Protein AF-A0A5Q0NN22-F1 (afdb_monomer_lite)

Secondary structure (DSSP, 8-state):
-----GGGSHHHHHHHHHHHHHHHHHHHHHHHHHHHHHHHHHHHH--GGGSPPEEHHHH--TTSPP-GGGTT-EEEEEEEE-GGG-EEEEEEEETTEEEEEEEEEEEESSSTTS-EEEEEEEEES-GGGPPPPP-SEEEEEEEEEEPP--S---S-TTSSEESS--HHHHTTS-SSPBPSEEEEEPPGGGSPTT-S--SGGGG--S-TTSBPPPGGGS----HHHHHHHHHHHHHHHHHHHHHHHHHHHHHHHHHHHHHHHHHHHHTTS--------------------PPP------------HHHHHHHHHHHHHHHHHHHHHHIIIIIHHHHH-BSS-BTTTBS---B-S-TT-HHHHHHHHIIIIIHHHHHHHHHHHHHHHHHHHHHTT--HHHHHHHHHGGGSTTHHHHHHHHHHHHHHHHHHHHHHHHHHHHHHHHHHTTS--

Radius of gyration: 36.78 Å; chains: 1; bounding box: 74×49×117 Å

Foldseek 3Di:
DPPDAPCRPPVNVVVVVVLVVLLVVLLVLLVVLVVVLVLVVVLVVPQLLQDFAAAPVVLDDQPDADDPSQQQHKYKFKFWWDQQLWAWAFPADDPRAGWTFIWTWGAGDDYDQHATAIERLATDNDPVQDDRRFGTIAIAIWGKHAFDDDPDDDPDLPHRYHNGRHVVSSVVRGPHRYGRTHTFGDDPVSHPPPRTDDDPRSVRSVNPPHHGGDPVRPPPPPPVSSVLSNLSSVLSVLSSVVSVVLVVVVVVVSVVVVVVVVVVVVVPPPDDDPDDDDDDDDDDDDDDDDDDDDDDDPPPPDPPPLNVLLVQLLVLLVVLQVLLCCLPVQLCCQQFLCQPADPVPRRGHHNPYHPPDPSNVVSPCSNVVSVSVSSVSLSSNLVSLVVLCVVLVPDSVLSVQCSCLSVDHPSSVVNSVVSVVSVVVVVVVVVVVVVVVVVVVVVVVVVVD

pLDDT: mean 81.06, std 16.87, range [28.31, 98.0]

Structure (mmCIF, N/CA/C/O backbone):
data_AF-A0A5Q0NN22-F1
#
_entry.id   AF-A0A5Q0NN22-F1
#
loop_
_atom_site.group_PDB
_atom_site.id
_atom_site.type_symbol
_atom_site.label_atom_id
_atom_site.label_alt_id
_atom_site.label_comp_id
_atom_site.label_asym_id
_atom_site.label_entity_id
_atom_site.label_seq_id
_atom_site.pdbx_PDB_ins_code
_atom_site.Cartn_x
_atom_site.Cartn_y
_atom_site.Cartn_z
_atom_site.occupancy
_atom_site.B_iso_or_equiv
_atom_site.auth_seq_id
_atom_site.auth_comp_id
_atom_site.auth_asym_id
_atom_site.auth_atom_id
_atom_site.pdbx_PDB_model_num
ATOM 1 N N . MET A 1 1 ? -39.619 -26.704 35.283 1.00 41.06 1 MET A N 1
ATOM 2 C CA . MET A 1 1 ? -39.114 -26.267 33.960 1.00 41.06 1 MET A CA 1
ATOM 3 C C . MET A 1 1 ? -37.614 -26.057 34.073 1.00 41.06 1 MET A C 1
ATOM 5 O O . MET A 1 1 ? -37.200 -25.421 35.031 1.00 41.06 1 MET A O 1
ATOM 9 N N . LYS A 1 2 ? -36.796 -26.619 33.170 1.00 47.81 2 LYS A N 1
ATOM 10 C CA . LYS A 1 2 ? -35.360 -26.295 33.126 1.00 47.81 2 LYS A CA 1
ATOM 11 C C . LYS A 1 2 ? -35.249 -24.829 32.716 1.00 47.81 2 LYS A C 1
ATOM 13 O O . LYS A 1 2 ? -35.645 -24.492 31.604 1.00 47.81 2 LYS A O 1
ATOM 18 N N . VAL A 1 3 ? -34.798 -23.971 33.626 1.00 58.75 3 VAL A N 1
ATOM 19 C CA . VAL A 1 3 ? -34.492 -22.575 33.305 1.00 58.75 3 VAL A CA 1
ATOM 20 C C . VAL A 1 3 ? -33.368 -22.618 32.275 1.00 58.75 3 VAL A C 1
ATOM 22 O O . VAL A 1 3 ? -32.277 -23.111 32.554 1.00 58.75 3 VAL A O 1
ATOM 25 N N . VAL A 1 4 ? -33.677 -22.225 31.042 1.00 64.00 4 VAL A N 1
ATOM 26 C CA . VAL A 1 4 ? -32.660 -22.039 30.008 1.00 64.00 4 VAL A CA 1
ATOM 27 C C . VAL A 1 4 ? -31.838 -20.835 30.451 1.00 64.00 4 VAL A C 1
ATOM 29 O O . VAL A 1 4 ? -32.415 -19.770 30.669 1.00 64.00 4 VAL A O 1
ATOM 32 N N . SER A 1 5 ? -30.524 -21.015 30.623 1.00 77.25 5 SER A N 1
ATOM 33 C CA . SER A 1 5 ? -29.624 -19.927 31.029 1.00 77.25 5 SER A CA 1
ATOM 34 C C . SER A 1 5 ? -29.825 -18.703 30.138 1.00 77.25 5 SER A C 1
ATOM 36 O O . SER A 1 5 ? -30.050 -18.847 28.930 1.00 77.25 5 SER A O 1
ATOM 38 N N . ARG A 1 6 ? -29.693 -17.497 30.708 1.00 79.94 6 ARG A N 1
ATOM 39 C CA . ARG A 1 6 ? -29.810 -16.227 29.968 1.00 79.94 6 ARG A CA 1
ATOM 40 C C . ARG A 1 6 ? -28.937 -16.185 28.711 1.00 79.94 6 ARG A C 1
ATOM 42 O O . ARG A 1 6 ? -29.345 -15.590 27.717 1.00 79.94 6 ARG A O 1
ATOM 49 N N . LEU A 1 7 ? -27.794 -16.873 28.738 1.00 82.56 7 LEU A N 1
ATOM 50 C CA . LEU A 1 7 ? -26.854 -16.984 27.619 1.00 82.56 7 LEU A CA 1
ATOM 51 C C . LEU A 1 7 ? -27.383 -17.811 26.437 1.00 82.56 7 LEU A C 1
ATOM 53 O O . LEU A 1 7 ? -26.983 -17.596 25.301 1.00 82.56 7 LEU A O 1
ATOM 57 N N . LEU A 1 8 ? -28.282 -18.764 26.682 1.00 83.31 8 LEU A N 1
ATOM 58 C CA . LEU A 1 8 ? -28.845 -19.634 25.643 1.00 83.31 8 LEU A CA 1
ATOM 59 C C . LEU A 1 8 ? -30.186 -19.119 25.106 1.00 83.31 8 LEU A C 1
ATOM 61 O O . LEU A 1 8 ? -30.716 -19.670 24.139 1.00 83.31 8 LEU A O 1
ATOM 65 N N . ALA A 1 9 ? -30.738 -18.066 25.715 1.00 83.94 9 ALA A N 1
ATOM 66 C CA . ALA A 1 9 ? -31.968 -17.443 25.256 1.00 83.94 9 ALA A CA 1
ATOM 67 C C . ALA A 1 9 ? -31.789 -16.860 23.836 1.00 83.94 9 ALA A C 1
ATOM 69 O O . ALA A 1 9 ? -30.731 -16.303 23.545 1.00 83.94 9 ALA A O 1
ATOM 70 N N . PRO A 1 10 ? -32.819 -16.886 22.965 1.00 84.62 10 PRO A N 1
ATOM 71 C CA . PRO A 1 10 ? -32.717 -16.373 21.591 1.00 84.62 10 PRO A CA 1
ATOM 72 C C . PRO A 1 10 ? -32.196 -14.930 21.488 1.00 84.62 10 PRO A C 1
ATOM 74 O O . PRO A 1 10 ? -31.490 -14.584 20.546 1.00 84.62 10 PRO A O 1
ATOM 77 N N . ARG A 1 11 ? -32.469 -14.095 22.501 1.00 81.56 11 ARG A N 1
ATOM 78 C CA . ARG A 1 11 ? -31.943 -12.721 22.610 1.00 81.56 11 ARG A CA 1
ATOM 79 C C . ARG A 1 11 ? -30.411 -12.635 22.663 1.00 81.56 11 ARG A C 1
ATOM 81 O O . ARG A 1 11 ? -29.851 -11.635 22.233 1.00 81.56 11 ARG A O 1
ATOM 88 N N . ALA A 1 12 ? -29.738 -13.660 23.182 1.00 86.94 12 ALA A N 1
ATOM 89 C CA . ALA A 1 12 ? -28.284 -13.716 23.307 1.00 86.94 12 ALA A CA 1
ATOM 90 C C . ALA A 1 12 ? -27.603 -14.213 22.020 1.00 86.94 12 ALA A C 1
ATOM 92 O O . ALA A 1 12 ? -26.412 -13.973 21.823 1.00 86.94 12 ALA A O 1
ATOM 93 N N . TRP A 1 13 ? -28.344 -14.857 21.109 1.00 89.25 13 TRP A N 1
ATOM 94 C CA . TRP A 1 13 ? -27.780 -15.431 19.882 1.00 89.25 13 TRP A CA 1
ATOM 95 C C . TRP A 1 13 ? -27.159 -14.370 18.978 1.00 89.25 13 TRP A C 1
ATOM 97 O O . TRP A 1 13 ? -26.094 -14.608 18.418 1.00 89.25 13 TRP A O 1
ATOM 107 N N . GLY A 1 14 ? -27.767 -13.182 18.894 1.00 88.25 14 GLY A N 1
ATOM 108 C CA . GLY A 1 14 ? -27.201 -12.062 18.141 1.00 88.25 14 GLY A CA 1
ATOM 109 C C . GLY A 1 14 ? -25.828 -11.636 18.669 1.00 88.25 14 GLY A C 1
ATOM 110 O O . GLY A 1 14 ? -24.902 -11.450 17.887 1.00 88.25 14 GLY A O 1
ATOM 111 N N . ALA A 1 15 ? -25.661 -11.561 19.993 1.00 86.81 15 ALA A N 1
ATOM 112 C CA . ALA A 1 15 ? -24.386 -11.205 20.616 1.00 86.81 15 ALA A CA 1
ATOM 113 C C . ALA A 1 15 ? -23.319 -12.299 20.432 1.00 86.81 15 ALA A C 1
ATOM 115 O O . ALA A 1 15 ? -22.161 -11.984 20.157 1.00 86.81 15 ALA A O 1
ATOM 116 N N . HIS A 1 16 ? -23.700 -13.579 20.526 1.00 92.62 16 HIS A N 1
ATOM 117 C CA . HIS A 1 16 ? -22.800 -14.699 20.228 1.00 92.62 16 HIS A CA 1
ATOM 118 C C . HIS A 1 16 ? -22.364 -14.715 18.764 1.00 92.62 16 HIS A C 1
ATOM 120 O O . HIS A 1 16 ? -21.173 -14.837 18.489 1.00 92.62 16 HIS A O 1
ATOM 126 N N . LEU A 1 17 ? -23.312 -14.566 17.835 1.00 93.50 17 LEU A N 1
ATOM 127 C CA . LEU A 1 17 ? -23.033 -14.537 16.403 1.00 93.50 17 LEU A CA 1
ATOM 128 C C . LEU A 1 17 ? -22.138 -13.353 16.043 1.00 93.50 17 LEU A C 1
ATOM 130 O O . LEU A 1 17 ? -21.171 -13.529 15.312 1.00 93.50 17 LEU A O 1
ATOM 134 N N . PHE A 1 18 ? -22.417 -12.172 16.596 1.00 90.81 18 PHE A N 1
ATOM 135 C CA . PHE A 1 18 ? -21.581 -10.994 16.398 1.00 90.81 18 PHE A CA 1
ATOM 136 C C . PHE A 1 18 ? -20.154 -11.218 16.911 1.00 90.81 18 PHE A C 1
ATOM 138 O O . PHE A 1 18 ? -19.201 -10.968 16.179 1.00 90.81 18 PHE A O 1
ATOM 145 N N . ALA A 1 19 ? -19.992 -11.731 18.136 1.00 91.56 19 ALA A N 1
ATOM 146 C CA . ALA A 1 19 ? -18.672 -12.009 18.697 1.00 91.56 19 ALA A CA 1
ATOM 147 C C . ALA A 1 19 ? -17.908 -13.063 17.880 1.00 91.56 19 ALA A C 1
ATOM 149 O O . ALA A 1 19 ? -16.715 -12.901 17.638 1.00 91.56 19 ALA A O 1
ATOM 150 N N . LEU A 1 20 ? -18.594 -14.115 17.421 1.00 96.25 20 LEU A N 1
ATOM 151 C CA . LEU A 1 20 ? -18.006 -15.147 16.571 1.00 96.25 20 LEU A CA 1
ATOM 152 C C . LEU A 1 20 ? -17.570 -14.576 15.219 1.00 96.25 20 LEU A C 1
ATOM 154 O O . LEU A 1 20 ? -16.440 -14.807 14.802 1.00 96.25 20 LEU A O 1
ATOM 158 N N . LEU A 1 21 ? -18.439 -13.812 14.553 1.00 95.00 21 LEU A N 1
ATOM 159 C CA . LEU A 1 21 ? -18.137 -13.197 13.265 1.00 95.00 21 LEU A CA 1
ATOM 160 C C . LEU A 1 21 ? -16.966 -12.218 13.387 1.00 95.00 21 LEU A C 1
ATOM 162 O O . LEU A 1 21 ? -16.019 -12.305 12.613 1.00 95.00 21 LEU A O 1
ATOM 166 N N . ALA A 1 22 ? -16.995 -11.336 14.387 1.00 91.31 22 ALA A N 1
ATOM 167 C CA . ALA A 1 22 ? -15.909 -10.399 14.645 1.00 91.31 22 ALA A CA 1
ATOM 168 C C . ALA A 1 22 ? -14.584 -11.129 14.922 1.00 91.31 22 ALA A C 1
ATOM 170 O O . ALA A 1 22 ? -13.545 -10.724 14.405 1.00 91.31 22 ALA A O 1
ATOM 171 N N . LEU A 1 23 ? -14.607 -12.231 15.680 1.00 97.00 23 LEU A N 1
ATOM 172 C CA . LEU A 1 23 ? -13.422 -13.052 15.930 1.00 97.00 23 LEU A CA 1
ATOM 173 C C . LEU A 1 23 ? -12.884 -13.691 14.642 1.00 97.00 23 LEU A C 1
ATOM 175 O O . LEU A 1 23 ? -11.690 -13.607 14.378 1.00 97.00 23 LEU A O 1
ATOM 179 N N . VAL A 1 24 ? -13.752 -14.297 13.828 1.00 96.69 24 VAL A N 1
ATOM 180 C CA . VAL A 1 24 ? -13.353 -14.914 12.553 1.00 96.69 24 VAL A CA 1
ATOM 181 C C . VAL A 1 24 ? -12.745 -13.874 11.616 1.00 96.69 24 VAL A C 1
ATOM 183 O O . VAL A 1 24 ? -11.666 -14.107 11.081 1.00 96.69 24 VAL A O 1
ATOM 186 N N . VAL A 1 25 ? -13.393 -12.717 11.459 1.00 94.44 25 VAL A N 1
ATOM 187 C CA . VAL A 1 25 ? -12.922 -11.636 10.580 1.00 94.44 25 VAL A CA 1
ATOM 188 C C . VAL A 1 25 ? -11.580 -11.083 11.053 1.00 94.44 25 VAL A C 1
ATOM 190 O O . VAL A 1 25 ? -10.660 -10.967 10.252 1.00 94.44 25 VAL A O 1
ATOM 193 N N . THR A 1 26 ? -11.436 -10.775 12.344 1.00 93.88 26 THR A N 1
ATOM 194 C CA . THR A 1 26 ? -10.181 -10.221 12.887 1.00 93.88 26 THR A CA 1
ATOM 195 C C . THR A 1 26 ? -9.025 -11.217 12.796 1.00 93.88 26 THR A C 1
ATOM 197 O O . THR A 1 26 ? -7.927 -10.839 12.403 1.00 93.88 26 THR A O 1
ATOM 200 N N . VAL A 1 27 ? -9.254 -12.506 13.073 1.00 95.50 27 VAL A N 1
ATOM 201 C CA . VAL A 1 27 ? -8.225 -13.544 12.886 1.00 95.50 27 VAL A CA 1
ATOM 202 C C . VAL A 1 27 ? -7.860 -13.694 11.412 1.00 95.50 27 VAL A C 1
ATOM 204 O O . VAL A 1 27 ? -6.675 -13.745 11.091 1.00 95.50 27 VAL A O 1
ATOM 207 N N . TRP A 1 28 ? -8.856 -13.735 10.523 1.00 95.69 28 TRP A N 1
ATOM 208 C CA . TRP A 1 28 ? -8.638 -13.858 9.083 1.00 95.69 28 TRP A CA 1
ATOM 209 C C . TRP A 1 28 ? -7.834 -12.681 8.522 1.00 95.69 28 TRP A C 1
ATOM 211 O O . TRP A 1 28 ? -6.833 -12.909 7.850 1.00 95.69 28 TRP A O 1
ATOM 221 N N . LEU A 1 29 ? -8.197 -11.441 8.867 1.00 91.81 29 LEU A N 1
ATOM 222 C CA . LEU A 1 29 ? -7.452 -10.245 8.461 1.00 91.81 29 LEU A CA 1
ATOM 223 C C . LEU A 1 29 ? -6.019 -10.250 9.003 1.00 91.81 29 LEU A C 1
ATOM 225 O O . LEU A 1 29 ? -5.095 -9.890 8.278 1.00 91.81 29 LEU A O 1
ATOM 229 N N . GLY A 1 30 ? -5.813 -10.708 10.242 1.00 92.88 30 GLY A N 1
ATOM 230 C CA . GLY A 1 30 ? -4.472 -10.846 10.810 1.00 92.88 30 GLY A CA 1
ATOM 231 C C . GLY A 1 30 ? -3.618 -11.884 10.077 1.00 92.88 30 GLY A C 1
ATOM 232 O O . GLY A 1 30 ? -2.459 -11.619 9.775 1.00 92.88 30 GLY A O 1
ATOM 233 N N . VAL A 1 31 ? -4.193 -13.040 9.727 1.00 93.06 31 VAL A N 1
ATOM 234 C CA . VAL A 1 31 ? -3.506 -14.060 8.913 1.00 93.06 31 VAL A CA 1
ATOM 235 C C . VAL A 1 31 ? -3.187 -13.527 7.520 1.00 93.06 31 VAL A C 1
ATOM 237 O O . VAL A 1 31 ? -2.063 -13.693 7.060 1.00 93.06 31 VAL A O 1
ATOM 240 N N . TRP A 1 32 ? -4.138 -12.858 6.871 1.00 90.56 32 TRP A N 1
ATOM 241 C CA . TRP A 1 32 ? -3.939 -12.285 5.542 1.00 90.56 32 TRP A CA 1
ATOM 242 C C . TRP A 1 32 ? -2.814 -11.239 5.529 1.00 90.56 32 TRP A C 1
ATOM 244 O O . TRP A 1 32 ? -1.928 -11.294 4.680 1.00 90.56 32 TRP A O 1
ATOM 254 N N . GLN A 1 33 ? -2.782 -10.337 6.514 1.00 88.50 33 GLN A N 1
ATOM 255 C CA . GLN A 1 33 ? -1.702 -9.355 6.660 1.00 88.50 33 GLN A CA 1
ATOM 256 C C . GLN A 1 33 ? -0.343 -10.014 6.931 1.00 88.50 33 GLN A C 1
ATOM 258 O O . GLN A 1 33 ? 0.674 -9.598 6.376 1.00 88.50 33 GLN A O 1
ATOM 263 N N . PHE A 1 34 ? -0.315 -11.071 7.748 1.00 87.88 34 PHE A N 1
ATOM 264 C CA . PHE A 1 34 ? 0.911 -11.821 8.016 1.00 87.88 34 PHE A CA 1
ATOM 265 C C . PHE A 1 34 ? 1.431 -12.525 6.759 1.00 87.88 34 PHE A C 1
ATOM 267 O O . PHE A 1 34 ? 2.621 -12.452 6.473 1.00 87.88 34 PHE A O 1
ATOM 274 N N . GLN A 1 35 ? 0.544 -13.147 5.980 1.00 86.25 35 GLN A N 1
ATOM 275 C CA . GLN A 1 35 ? 0.886 -13.761 4.695 1.00 86.25 35 GLN A CA 1
ATOM 276 C C . GLN A 1 35 ? 1.389 -12.725 3.688 1.00 86.25 35 GLN A C 1
ATOM 278 O O . GLN A 1 35 ? 2.369 -12.978 3.002 1.00 86.25 35 GLN A O 1
ATOM 283 N N . SER A 1 36 ? 0.768 -11.545 3.641 1.00 76.38 36 SER A N 1
ATOM 284 C CA . SER A 1 36 ? 1.231 -10.426 2.814 1.00 76.38 36 SER A CA 1
ATOM 285 C C . SER A 1 36 ? 2.650 -9.994 3.195 1.00 76.38 36 SER A C 1
ATOM 287 O O . SER A 1 36 ? 3.514 -9.861 2.334 1.00 76.38 36 SER A O 1
ATOM 289 N N . TRP A 1 37 ? 2.936 -9.868 4.496 1.00 81.81 37 TRP A N 1
ATOM 290 C CA . TRP A 1 37 ? 4.295 -9.610 4.978 1.00 81.81 37 TRP A CA 1
ATOM 291 C C . TRP A 1 37 ? 5.285 -10.719 4.599 1.00 81.81 37 TRP A C 1
ATOM 293 O O . TRP A 1 37 ? 6.397 -10.413 4.172 1.00 81.81 37 TRP A O 1
ATOM 303 N N . GLN A 1 38 ? 4.896 -11.990 4.750 1.00 78.81 38 GLN A N 1
ATOM 304 C CA . GLN A 1 38 ? 5.735 -13.126 4.363 1.00 78.81 38 GLN A CA 1
ATOM 305 C C . GLN A 1 38 ? 6.034 -13.111 2.866 1.00 78.81 38 GLN A C 1
ATOM 307 O O . GLN A 1 38 ? 7.192 -13.247 2.506 1.00 78.81 38 GLN A O 1
ATOM 312 N N . ALA A 1 39 ? 5.038 -12.859 2.015 1.00 71.00 39 ALA A N 1
ATOM 313 C CA . ALA A 1 39 ? 5.225 -12.757 0.572 1.00 71.00 39 ALA A CA 1
ATOM 314 C C . ALA A 1 39 ? 6.195 -11.623 0.199 1.00 71.00 39 ALA A C 1
ATOM 316 O O . ALA A 1 39 ? 7.098 -11.834 -0.603 1.00 71.00 39 ALA A O 1
ATOM 317 N N . THR A 1 40 ? 6.078 -10.447 0.832 1.00 66.56 40 THR A N 1
ATOM 318 C CA . THR A 1 40 ? 7.048 -9.353 0.643 1.00 66.56 40 THR A CA 1
ATOM 319 C C . THR A 1 40 ? 8.451 -9.761 1.096 1.00 66.56 40 THR A C 1
ATOM 321 O O . THR A 1 40 ? 9.418 -9.502 0.394 1.00 66.56 40 THR A O 1
ATOM 324 N N . ARG A 1 41 ? 8.584 -10.431 2.247 1.00 67.50 41 ARG A N 1
ATOM 325 C CA . ARG A 1 41 ? 9.873 -10.918 2.767 1.00 67.50 41 ARG A CA 1
ATOM 326 C C . ARG A 1 41 ? 10.493 -12.011 1.906 1.00 67.50 41 ARG A C 1
ATOM 328 O O . ARG A 1 41 ? 11.705 -12.030 1.765 1.00 67.50 41 ARG A O 1
ATOM 335 N N . GLU A 1 42 ? 9.690 -12.931 1.392 1.00 58.22 42 GLU A N 1
ATOM 336 C CA . GLU A 1 42 ? 10.132 -14.005 0.504 1.00 58.22 42 GLU A CA 1
ATOM 337 C C . GLU A 1 42 ? 10.582 -13.434 -0.842 1.00 58.22 42 GLU A C 1
ATOM 339 O O . GLU A 1 42 ? 11.630 -13.842 -1.328 1.00 58.22 42 GLU A O 1
ATOM 344 N N . ALA A 1 43 ? 9.881 -12.428 -1.376 1.00 55.59 43 ALA A N 1
ATOM 345 C CA . ALA A 1 43 ? 10.317 -11.674 -2.551 1.00 55.59 43 ALA A CA 1
ATOM 346 C C . ALA A 1 43 ? 11.594 -10.845 -2.290 1.00 55.59 43 ALA A C 1
ATOM 348 O O . ALA A 1 43 ? 12.478 -10.822 -3.132 1.00 55.59 43 ALA A O 1
ATOM 349 N N . GLU A 1 44 ? 11.735 -10.215 -1.114 1.00 56.00 44 GLU A N 1
ATOM 350 C CA . GLU A 1 44 ? 12.965 -9.506 -0.706 1.00 56.00 44 GLU A CA 1
ATOM 351 C C . GLU A 1 44 ? 14.149 -10.465 -0.452 1.00 56.00 44 GLU A C 1
ATOM 353 O O . GLU A 1 44 ? 15.306 -10.074 -0.592 1.00 56.00 44 GLU A O 1
ATOM 358 N N . ALA A 1 45 ? 13.884 -11.704 -0.016 1.00 46.88 45 ALA A N 1
ATOM 359 C CA . ALA A 1 45 ? 14.907 -12.695 0.333 1.00 46.88 45 ALA A CA 1
ATOM 360 C C . ALA A 1 45 ? 15.323 -13.583 -0.849 1.00 46.88 45 ALA A C 1
ATOM 362 O O . ALA A 1 45 ? 16.443 -14.103 -0.854 1.00 46.88 45 ALA A O 1
ATOM 363 N N . ALA A 1 46 ? 14.440 -13.782 -1.827 1.00 53.25 46 ALA A N 1
ATOM 364 C CA . ALA A 1 46 ? 14.771 -14.427 -3.083 1.00 53.25 46 ALA A CA 1
ATOM 365 C C . ALA A 1 46 ? 15.482 -13.406 -3.971 1.00 53.25 46 ALA A C 1
ATOM 367 O O . ALA A 1 46 ? 14.852 -12.638 -4.688 1.00 53.25 46 ALA A O 1
ATOM 368 N N . ASP A 1 47 ? 16.812 -13.410 -3.925 1.00 66.69 47 ASP A N 1
ATOM 369 C CA . ASP A 1 47 ? 17.615 -12.719 -4.928 1.00 66.69 47 ASP A CA 1
ATOM 370 C C . ASP A 1 47 ? 17.461 -13.452 -6.273 1.00 66.69 47 ASP A C 1
ATOM 372 O O . ASP A 1 47 ? 18.288 -14.291 -6.645 1.00 66.69 47 ASP A O 1
ATOM 376 N N . LEU A 1 48 ? 16.340 -13.196 -6.962 1.00 69.94 48 LEU A N 1
ATOM 377 C CA . LEU A 1 48 ? 15.996 -13.833 -8.235 1.00 69.94 48 LEU A CA 1
ATOM 378 C C . LEU A 1 48 ? 17.084 -13.596 -9.281 1.00 69.94 48 LEU A C 1
ATOM 380 O O . LEU A 1 48 ? 17.285 -14.451 -10.136 1.00 69.94 48 LEU A O 1
ATOM 384 N N . THR A 1 49 ? 17.849 -12.510 -9.145 1.00 71.62 49 THR A N 1
ATOM 385 C CA . THR A 1 49 ? 18.934 -12.100 -10.046 1.00 71.62 49 THR A CA 1
ATOM 386 C C . THR A 1 49 ? 20.045 -13.144 -10.178 1.00 71.62 49 THR A C 1
ATOM 388 O O . THR A 1 49 ? 20.803 -13.102 -11.145 1.00 71.62 49 THR A O 1
ATOM 391 N N . ARG A 1 50 ? 20.114 -14.111 -9.246 1.00 77.00 50 ARG A N 1
ATOM 392 C CA . ARG A 1 50 ? 21.082 -15.223 -9.237 1.00 77.00 50 ARG A CA 1
ATOM 393 C C . ARG A 1 50 ? 20.540 -16.548 -9.763 1.00 77.00 50 ARG A C 1
ATOM 395 O O . ARG A 1 50 ? 21.264 -17.543 -9.725 1.00 77.00 50 ARG A O 1
ATOM 402 N N . LEU A 1 51 ? 19.272 -16.604 -10.163 1.00 84.25 51 LEU A N 1
ATOM 403 C CA . LEU A 1 51 ? 18.714 -17.795 -10.793 1.00 84.25 51 LEU A CA 1
ATOM 404 C C . LEU A 1 51 ? 19.298 -17.992 -12.194 1.00 84.25 51 LEU A C 1
ATOM 406 O O . LEU A 1 51 ? 19.855 -17.076 -12.797 1.00 84.25 51 LEU A O 1
ATOM 410 N N . ASP A 1 52 ? 19.155 -19.205 -12.720 1.00 89.88 52 ASP A N 1
ATOM 411 C CA . ASP A 1 52 ? 19.512 -19.467 -14.109 1.00 89.88 52 ASP A CA 1
ATOM 412 C C . ASP A 1 52 ? 18.571 -18.676 -15.045 1.00 89.88 52 ASP A C 1
ATOM 414 O O . ASP A 1 52 ? 17.361 -18.621 -14.783 1.00 89.88 52 ASP A O 1
ATOM 418 N N . PRO A 1 53 ? 19.094 -18.063 -16.126 1.00 92.94 53 PRO A N 1
ATOM 419 C CA . PRO A 1 53 ? 18.275 -17.384 -17.117 1.00 92.94 53 PRO A CA 1
ATOM 420 C C . PRO A 1 53 ? 17.275 -18.328 -17.776 1.00 92.94 53 PRO A C 1
ATOM 422 O O . PRO A 1 53 ? 17.604 -19.462 -18.127 1.00 92.94 53 PRO A O 1
ATOM 425 N N . VAL A 1 54 ? 16.060 -17.831 -17.982 1.00 94.50 54 VAL A N 1
ATOM 426 C CA . VAL A 1 54 ? 14.994 -18.530 -18.712 1.00 94.50 54 VAL A CA 1
ATOM 427 C C . VAL A 1 54 ? 14.596 -17.721 -19.949 1.00 94.50 54 VAL A C 1
ATOM 429 O O . VAL A 1 54 ? 14.700 -16.496 -19.903 1.00 94.50 54 VAL A O 1
ATOM 432 N N . PRO A 1 55 ? 14.153 -18.336 -21.057 1.00 95.81 55 PRO A N 1
ATOM 433 C CA . PRO A 1 55 ? 13.652 -17.584 -22.210 1.00 95.81 55 PRO A CA 1
ATOM 434 C C . PRO A 1 55 ? 12.545 -16.602 -21.802 1.00 95.81 55 PRO A C 1
ATOM 436 O O . PRO A 1 55 ? 11.651 -16.977 -21.043 1.00 95.81 55 PRO A O 1
ATOM 439 N N . LEU A 1 56 ? 12.585 -15.355 -22.290 1.00 96.12 56 LEU A N 1
ATOM 440 C CA . LEU A 1 56 ? 11.565 -14.340 -21.964 1.00 96.12 56 LEU A CA 1
ATOM 441 C C . LEU A 1 56 ? 10.141 -14.845 -22.239 1.00 96.12 56 LEU A C 1
ATOM 443 O O . LEU A 1 56 ? 9.243 -14.682 -21.417 1.00 96.12 56 LEU A O 1
ATOM 447 N N . GLU A 1 57 ? 9.971 -15.498 -23.382 1.00 93.31 57 GLU A N 1
ATOM 448 C CA . GLU A 1 57 ? 8.710 -16.060 -23.866 1.00 93.31 57 GLU A CA 1
ATOM 449 C C . GLU A 1 57 ? 8.165 -17.218 -23.004 1.00 93.31 57 GLU A C 1
ATOM 451 O O . GLU A 1 57 ? 6.964 -17.482 -23.033 1.00 93.31 57 GLU A O 1
ATOM 456 N N . ASP A 1 58 ? 9.001 -17.845 -22.165 1.00 94.44 58 ASP A N 1
ATOM 457 C CA .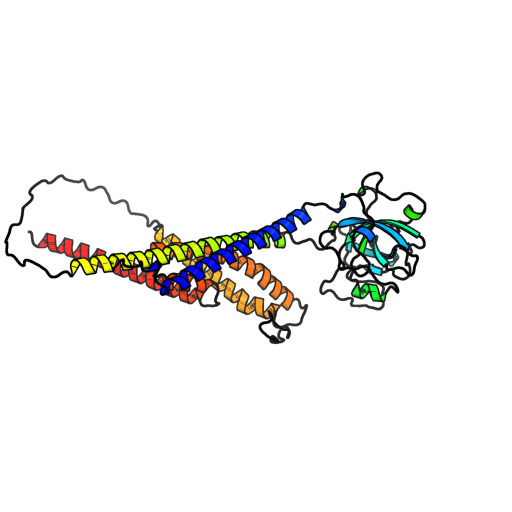 ASP A 1 58 ? 8.558 -18.805 -21.143 1.00 94.44 58 ASP A CA 1
ATOM 458 C C . ASP A 1 58 ? 8.069 -18.111 -19.854 1.00 94.44 58 ASP A C 1
ATOM 460 O O . ASP A 1 58 ? 7.428 -18.743 -19.008 1.00 94.44 58 ASP A O 1
ATOM 464 N N . VAL A 1 59 ? 8.383 -16.821 -19.673 1.00 93.06 59 VAL A N 1
ATOM 465 C CA . VAL A 1 59 ? 7.978 -16.023 -18.506 1.00 93.06 59 VAL A CA 1
ATOM 466 C C . VAL A 1 59 ? 6.630 -15.350 -18.747 1.00 93.06 59 VAL A C 1
ATOM 468 O O . VAL A 1 59 ? 5.737 -15.491 -17.910 1.00 93.06 59 VAL A O 1
ATOM 471 N N . PHE A 1 60 ? 6.488 -14.613 -19.853 1.00 94.56 60 PHE A N 1
ATOM 472 C CA . PHE A 1 60 ? 5.239 -13.965 -20.271 1.00 94.56 60 PHE A CA 1
ATOM 473 C C . PHE A 1 60 ? 5.297 -13.527 -21.745 1.00 94.56 60 PHE A C 1
ATOM 475 O O . PHE A 1 60 ? 6.377 -13.303 -22.295 1.00 94.56 60 PHE A O 1
ATOM 482 N N . GLY A 1 61 ? 4.133 -13.407 -22.387 1.00 92.75 61 GLY A N 1
ATOM 483 C CA . GLY A 1 61 ? 4.001 -12.907 -23.755 1.00 92.75 61 GLY A CA 1
ATOM 484 C C . GLY A 1 61 ? 3.902 -11.376 -23.854 1.00 92.75 61 GLY A C 1
ATOM 485 O O . GLY A 1 61 ? 3.742 -10.691 -22.844 1.00 92.75 61 GLY A O 1
ATOM 486 N N . PRO A 1 62 ? 3.945 -10.820 -25.078 1.00 89.38 62 PRO A N 1
ATOM 487 C CA . PRO A 1 62 ? 3.910 -9.372 -25.305 1.00 89.38 62 PRO A CA 1
ATOM 488 C C . PRO A 1 62 ? 2.609 -8.705 -24.831 1.00 89.38 62 PRO A C 1
ATOM 490 O O . PRO A 1 62 ? 2.653 -7.598 -24.305 1.00 89.38 62 PRO A O 1
ATOM 493 N N . ASP A 1 63 ? 1.473 -9.400 -24.946 1.00 87.19 63 ASP A N 1
ATOM 494 C CA . ASP A 1 63 ? 0.152 -8.911 -24.517 1.00 87.19 63 ASP A CA 1
ATOM 495 C C . ASP A 1 63 ? -0.199 -9.275 -23.060 1.00 87.19 63 ASP A C 1
ATOM 497 O O . ASP A 1 63 ? -1.287 -8.945 -22.573 1.00 87.19 63 ASP A O 1
ATOM 501 N N . ASP A 1 64 ? 0.689 -9.983 -22.357 1.00 89.00 64 ASP A N 1
ATOM 502 C CA . ASP A 1 64 ? 0.444 -10.408 -20.983 1.00 89.00 64 ASP A CA 1
ATOM 503 C C . ASP A 1 64 ? 0.794 -9.292 -19.982 1.00 89.00 64 ASP A C 1
ATOM 505 O O . ASP A 1 64 ? 1.759 -8.543 -20.168 1.00 89.00 64 ASP A O 1
ATOM 509 N N . PRO A 1 65 ? 0.050 -9.175 -18.866 1.00 86.25 65 PRO A N 1
ATOM 510 C CA . PRO A 1 65 ? 0.448 -8.289 -17.782 1.00 86.25 65 PRO A CA 1
ATOM 511 C C . PRO A 1 65 ? 1.767 -8.759 -17.156 1.00 86.25 65 PRO A C 1
ATOM 513 O O . PRO A 1 65 ? 2.006 -9.959 -17.014 1.00 86.25 65 PRO A O 1
ATOM 516 N N . PHE A 1 66 ? 2.585 -7.806 -16.701 1.00 86.56 66 PHE A N 1
ATOM 517 C CA . PHE A 1 66 ? 3.864 -8.113 -16.063 1.00 86.56 66 PHE A CA 1
ATOM 518 C C . PHE A 1 66 ? 3.707 -9.066 -14.859 1.00 86.56 66 PHE A C 1
ATOM 520 O O . PHE A 1 66 ? 2.929 -8.768 -13.940 1.00 86.56 66 PHE A O 1
ATOM 527 N N . PRO A 1 67 ? 4.474 -10.169 -14.792 1.00 82.88 67 PRO A N 1
ATOM 528 C CA . PRO A 1 67 ? 4.426 -11.093 -13.667 1.00 82.88 67 PRO A CA 1
ATOM 529 C C . PRO A 1 67 ? 5.204 -10.535 -12.464 1.00 82.88 67 PRO A C 1
ATOM 531 O O . PRO A 1 67 ? 6.429 -10.617 -12.383 1.00 82.88 67 PRO A O 1
ATOM 534 N N . GLY A 1 68 ? 4.485 -9.953 -11.499 1.00 76.94 68 GLY A N 1
ATOM 535 C CA . GLY A 1 68 ? 5.079 -9.282 -10.330 1.00 76.94 68 GLY A CA 1
ATOM 536 C C . GLY A 1 68 ? 5.935 -10.171 -9.412 1.00 76.94 68 GLY A C 1
ATOM 537 O O . GLY A 1 68 ? 6.706 -9.648 -8.615 1.00 76.94 68 GLY A O 1
ATOM 538 N N . ASP A 1 69 ? 5.842 -11.498 -9.523 1.00 74.75 69 ASP A N 1
ATOM 539 C CA . ASP A 1 69 ? 6.695 -12.473 -8.828 1.00 74.75 69 ASP A CA 1
ATOM 540 C C . ASP A 1 69 ? 8.013 -12.780 -9.570 1.00 74.75 69 ASP A C 1
ATOM 542 O O . ASP A 1 69 ? 8.778 -13.638 -9.129 1.00 74.75 69 ASP A O 1
ATOM 546 N N . LYS A 1 70 ? 8.285 -12.100 -10.693 1.00 83.25 70 LYS A N 1
ATOM 547 C CA . LYS A 1 70 ? 9.472 -12.288 -11.551 1.00 83.25 70 LYS A CA 1
ATOM 548 C C . LYS A 1 70 ? 10.377 -11.058 -11.630 1.00 83.25 70 LYS A C 1
ATOM 550 O O . LYS A 1 70 ? 11.248 -10.992 -12.492 1.00 83.25 70 LYS A O 1
ATOM 555 N N . ILE A 1 71 ? 10.195 -10.086 -10.740 1.00 85.12 71 ILE A N 1
ATOM 556 C CA . ILE A 1 71 ? 11.045 -8.891 -10.673 1.00 85.12 71 ILE A CA 1
ATOM 557 C C . ILE A 1 71 ? 12.493 -9.309 -10.387 1.00 85.12 71 ILE A C 1
ATOM 559 O O . ILE A 1 71 ? 12.772 -9.966 -9.389 1.00 85.12 71 ILE A O 1
ATOM 563 N N . GLY A 1 72 ? 13.418 -8.933 -11.265 1.00 84.69 72 GLY A N 1
ATOM 564 C CA . GLY A 1 72 ? 14.826 -9.314 -11.187 1.00 84.69 72 GLY A CA 1
ATOM 565 C C . GLY A 1 72 ? 15.147 -10.708 -11.730 1.00 84.69 72 GLY A C 1
ATOM 566 O O . GLY A 1 72 ? 16.316 -11.081 -11.712 1.00 84.69 72 GLY A O 1
ATOM 567 N N . GLN A 1 73 ? 14.170 -11.474 -12.233 1.00 89.25 73 GLN A N 1
ATOM 568 C CA . GLN A 1 73 ? 14.424 -12.759 -12.895 1.00 89.25 73 GLN A CA 1
ATOM 569 C C . GLN A 1 73 ? 15.353 -12.543 -14.103 1.00 89.25 73 GLN A C 1
ATOM 571 O O . GLN A 1 73 ? 15.007 -11.760 -14.993 1.00 89.25 73 GLN A O 1
ATOM 576 N N . PRO A 1 74 ? 16.503 -13.238 -14.178 1.00 92.44 74 PRO A N 1
ATOM 577 C CA . PRO A 1 74 ? 17.320 -13.269 -15.375 1.00 92.44 74 PRO A CA 1
ATOM 578 C C . PRO A 1 74 ? 16.529 -13.926 -16.502 1.00 92.44 74 PRO A C 1
ATOM 580 O O . PRO A 1 74 ? 16.006 -15.036 -16.345 1.00 92.44 74 PRO A O 1
ATOM 583 N N . VAL A 1 75 ? 16.441 -13.232 -17.629 1.00 95.06 75 VAL A N 1
ATOM 584 C CA . VAL A 1 75 ? 15.806 -13.717 -18.849 1.00 95.06 75 VAL A CA 1
ATOM 585 C C . VAL A 1 75 ? 16.809 -13.737 -19.990 1.00 95.06 75 VAL A C 1
ATOM 587 O O . VAL A 1 75 ? 17.608 -12.811 -20.140 1.00 95.06 75 VAL A O 1
ATOM 590 N N . LEU A 1 76 ? 16.773 -14.808 -20.778 1.00 95.69 76 LEU A N 1
ATOM 591 C CA . LEU A 1 76 ? 17.477 -14.892 -22.047 1.00 95.69 76 LEU A CA 1
ATOM 592 C C . LEU A 1 76 ? 16.658 -14.140 -23.096 1.00 95.69 76 LEU A C 1
ATOM 594 O O . LEU A 1 76 ? 15.469 -14.409 -23.287 1.00 95.69 76 LEU A O 1
ATOM 598 N N . LEU A 1 77 ? 17.315 -13.190 -23.747 1.00 96.56 77 LEU A N 1
ATOM 599 C CA . LEU A 1 77 ? 16.742 -12.305 -24.743 1.00 96.56 77 LEU A CA 1
ATOM 600 C C . LEU A 1 77 ? 17.438 -12.574 -26.072 1.00 96.56 77 LEU A C 1
ATOM 602 O O . LEU A 1 77 ? 18.641 -12.359 -26.182 1.00 96.56 77 LEU A O 1
ATOM 606 N N . ASP A 1 78 ? 16.678 -13.030 -27.065 1.00 94.81 78 ASP A N 1
ATOM 607 C CA . ASP A 1 78 ? 17.137 -13.217 -28.441 1.00 94.81 78 ASP A CA 1
ATOM 608 C C . ASP A 1 78 ? 16.274 -12.368 -29.378 1.00 94.81 78 ASP A C 1
ATOM 610 O O . ASP A 1 78 ? 15.046 -12.509 -29.439 1.00 94.81 78 ASP A O 1
ATOM 614 N N . GLY A 1 79 ? 16.915 -11.443 -30.088 1.00 95.94 79 GLY A N 1
ATOM 615 C CA . GLY A 1 79 ? 16.192 -10.470 -30.885 1.00 95.94 79 GLY A CA 1
ATOM 616 C C . GLY A 1 79 ? 17.043 -9.653 -31.842 1.00 95.94 79 GLY A C 1
ATOM 617 O O . GLY A 1 79 ? 18.203 -9.951 -32.124 1.00 95.94 79 GLY A O 1
ATOM 618 N N . THR A 1 80 ? 16.422 -8.611 -32.388 1.00 96.56 80 THR A N 1
ATOM 619 C CA . THR A 1 80 ? 17.054 -7.622 -33.270 1.00 96.56 80 THR A CA 1
ATOM 620 C C . THR A 1 80 ? 16.884 -6.236 -32.669 1.00 96.56 80 THR A C 1
ATOM 622 O O . THR A 1 80 ? 15.777 -5.863 -32.285 1.00 96.56 80 THR A O 1
ATOM 625 N N . TRP A 1 81 ? 17.971 -5.475 -32.569 1.00 96.81 81 TRP A N 1
ATOM 626 C CA . TRP A 1 81 ? 17.919 -4.112 -32.045 1.00 96.81 81 TRP A CA 1
ATOM 627 C C . TRP A 1 81 ? 17.034 -3.212 -32.910 1.00 96.81 81 TRP A C 1
ATOM 629 O O . TRP A 1 81 ? 17.046 -3.334 -34.137 1.00 96.81 81 TRP A O 1
ATOM 639 N N . VAL A 1 82 ? 16.322 -2.285 -32.265 1.00 97.00 82 VAL A N 1
ATOM 640 C CA . VAL A 1 82 ? 15.522 -1.224 -32.892 1.00 97.00 82 VAL A CA 1
ATOM 641 C C . VAL A 1 82 ? 16.201 0.122 -32.591 1.00 97.00 82 VAL A C 1
ATOM 643 O O . VAL A 1 82 ? 15.874 0.768 -31.595 1.00 97.00 82 VAL A O 1
ATOM 646 N N . PRO A 1 83 ? 17.192 0.544 -33.403 1.00 96.38 83 PRO A N 1
ATOM 647 C CA . PRO A 1 83 ? 18.043 1.694 -33.092 1.00 96.38 83 PRO A CA 1
ATOM 648 C C . PRO A 1 83 ? 17.256 2.999 -32.950 1.00 96.38 83 PRO A C 1
ATOM 650 O O . PRO A 1 83 ? 17.554 3.798 -32.063 1.00 96.38 83 PRO A O 1
ATOM 653 N N . ASP A 1 84 ? 16.247 3.178 -33.807 1.00 94.44 84 ASP A N 1
ATOM 654 C CA . ASP A 1 84 ? 15.449 4.403 -33.913 1.00 94.44 84 ASP A CA 1
ATOM 655 C C . ASP A 1 84 ? 14.563 4.642 -32.679 1.00 94.44 84 ASP A C 1
ATOM 657 O O . ASP A 1 84 ? 14.159 5.773 -32.443 1.00 94.44 84 ASP A O 1
ATOM 661 N N . GLY A 1 85 ? 14.320 3.611 -31.858 1.00 95.25 85 GLY A N 1
ATOM 662 C CA . GLY A 1 85 ? 13.579 3.729 -30.598 1.00 95.25 85 GLY A CA 1
ATOM 663 C C . GLY A 1 85 ? 14.442 4.034 -29.375 1.00 95.25 85 GLY A C 1
ATOM 664 O O . GLY A 1 85 ? 14.007 3.789 -28.250 1.00 95.25 85 GLY A O 1
ATOM 665 N N . THR A 1 86 ? 15.687 4.480 -29.568 1.00 97.31 86 THR A N 1
ATOM 666 C CA . THR A 1 86 ? 16.597 4.763 -28.450 1.00 97.31 86 THR A CA 1
ATOM 667 C C . THR A 1 86 ? 16.167 6.013 -27.692 1.00 97.31 86 THR A C 1
ATOM 669 O O . THR A 1 86 ? 16.016 7.072 -28.288 1.00 97.31 86 THR A O 1
ATOM 672 N N . VAL A 1 87 ? 16.055 5.896 -26.370 1.00 97.25 87 VAL A N 1
ATOM 673 C CA . VAL A 1 87 ? 15.766 7.010 -25.459 1.00 97.25 87 VAL A CA 1
ATOM 674 C C . VAL A 1 87 ? 16.720 7.002 -24.265 1.00 97.25 87 VAL A C 1
ATOM 676 O O . VAL A 1 87 ? 17.415 6.017 -23.991 1.00 97.25 87 VAL A O 1
ATOM 679 N N . TYR A 1 88 ? 16.723 8.100 -23.520 1.00 96.50 88 TYR A N 1
ATOM 680 C CA . TYR A 1 88 ? 17.554 8.312 -22.345 1.00 96.50 88 TYR A CA 1
ATOM 681 C C . TYR A 1 88 ? 16.677 8.545 -21.131 1.00 96.50 88 TYR A C 1
ATOM 683 O O . TYR A 1 88 ? 15.779 9.375 -21.165 1.00 96.50 88 TYR A O 1
ATOM 691 N N . ILE A 1 89 ? 16.937 7.842 -20.036 1.00 94.50 89 ILE A N 1
ATOM 692 C CA . ILE A 1 89 ? 16.151 8.016 -18.817 1.00 94.50 89 ILE A CA 1
ATOM 693 C C . ILE A 1 89 ? 16.944 8.858 -17.840 1.00 94.50 89 ILE A C 1
ATOM 695 O O . ILE A 1 89 ? 17.997 8.426 -17.379 1.00 94.50 89 ILE A O 1
ATOM 699 N N . SER A 1 90 ? 16.450 10.053 -17.545 1.00 91.38 90 SER A N 1
ATOM 700 C CA . SER A 1 90 ? 17.076 10.999 -16.623 1.00 91.38 90 SER A CA 1
ATOM 701 C C . SER A 1 90 ? 16.909 10.585 -15.154 1.00 91.38 90 SER A C 1
ATOM 703 O O . SER A 1 90 ? 16.212 9.622 -14.823 1.00 91.38 90 SER A O 1
ATOM 705 N N . GLY A 1 91 ? 17.601 11.298 -14.261 1.00 84.75 91 GLY A N 1
ATOM 706 C CA . GLY A 1 91 ? 17.500 11.083 -12.814 1.00 84.75 91 GLY A CA 1
ATOM 707 C C . GLY A 1 91 ? 18.169 9.800 -12.316 1.00 84.75 91 GLY A C 1
ATOM 708 O O . GLY A 1 91 ? 17.893 9.368 -11.199 1.00 84.75 91 GLY A O 1
ATOM 709 N N . ARG A 1 92 ? 19.042 9.184 -13.124 1.00 86.50 92 ARG A N 1
ATOM 710 C CA . ARG A 1 92 ? 19.739 7.936 -12.780 1.00 86.50 92 ARG A CA 1
ATOM 711 C C . ARG A 1 92 ? 21.098 8.249 -12.180 1.00 86.50 92 ARG A C 1
ATOM 713 O O . ARG A 1 92 ? 21.815 9.095 -12.702 1.00 86.50 92 ARG A O 1
ATOM 720 N N . GLU A 1 93 ? 21.474 7.567 -11.108 1.00 83.25 93 GLU A N 1
ATOM 721 C CA . GLU A 1 93 ? 22.732 7.810 -10.395 1.00 83.25 93 GLU A CA 1
ATOM 722 C C . GLU A 1 93 ? 23.661 6.602 -10.529 1.00 83.25 93 GLU A C 1
ATOM 724 O O . GLU A 1 93 ? 23.210 5.475 -10.368 1.00 83.25 93 GLU A O 1
ATOM 729 N N . SER A 1 94 ? 24.948 6.825 -10.792 1.00 83.19 94 SER A N 1
ATOM 730 C CA . SER A 1 94 ? 25.991 5.793 -10.759 1.00 83.19 94 SER A CA 1
ATOM 731 C C . SER A 1 94 ? 27.173 6.310 -9.947 1.00 83.19 94 SER A C 1
ATOM 733 O O . SER A 1 94 ? 27.645 7.415 -10.196 1.00 83.19 94 SER A O 1
ATOM 735 N N . ASP A 1 95 ? 27.644 5.547 -8.955 1.00 83.31 95 ASP A N 1
ATOM 736 C CA . ASP A 1 95 ? 28.756 5.938 -8.065 1.00 83.31 95 ASP A CA 1
ATOM 737 C C . ASP A 1 95 ? 28.615 7.344 -7.424 1.00 83.31 95 ASP A C 1
ATOM 739 O O . ASP A 1 95 ? 29.603 8.028 -7.141 1.00 83.31 95 ASP A O 1
ATOM 743 N N . GLY A 1 96 ? 27.381 7.790 -7.156 1.00 80.25 96 GLY A N 1
ATOM 744 C CA . GLY A 1 96 ? 27.102 9.115 -6.587 1.00 80.25 96 GLY A CA 1
ATOM 745 C C . GLY A 1 96 ? 27.043 10.261 -7.605 1.00 80.25 96 GLY A C 1
ATOM 746 O O . GLY A 1 96 ? 26.932 11.422 -7.205 1.00 80.25 96 GLY A O 1
ATOM 747 N N . GLU A 1 97 ? 27.135 9.962 -8.901 1.00 85.00 97 GLU A N 1
ATOM 748 C CA . GLU A 1 97 ? 27.039 10.923 -9.999 1.00 85.00 97 GLU A CA 1
ATOM 749 C C . GLU A 1 97 ? 25.706 10.774 -10.742 1.00 85.00 97 GLU A C 1
ATOM 751 O O . GLU A 1 97 ? 25.301 9.672 -11.106 1.00 85.00 97 GLU A O 1
ATOM 756 N N . ALA A 1 98 ? 25.012 11.892 -10.973 1.00 87.69 98 ALA A N 1
ATOM 757 C CA . ALA A 1 98 ? 23.763 11.912 -11.729 1.00 87.69 98 ALA A CA 1
ATOM 758 C C . ALA A 1 98 ? 24.026 11.825 -13.241 1.00 87.69 98 ALA A C 1
ATOM 760 O O . ALA A 1 98 ? 24.951 12.447 -13.755 1.00 87.69 98 ALA A O 1
ATOM 761 N N . GLY A 1 99 ? 23.171 11.100 -13.950 1.00 91.62 99 GLY A N 1
ATOM 762 C CA . GLY A 1 99 ? 23.263 10.857 -15.382 1.00 91.62 99 GLY A CA 1
ATOM 763 C C . GLY A 1 99 ? 22.009 10.174 -15.921 1.00 91.62 99 GLY A C 1
ATOM 764 O O . GLY A 1 99 ? 20.893 10.410 -15.442 1.00 91.62 99 GLY A O 1
ATOM 765 N N . TYR A 1 100 ? 22.207 9.334 -16.933 1.00 94.62 100 TYR A N 1
ATOM 766 C CA . TYR A 1 100 ? 21.142 8.782 -17.756 1.00 94.62 100 TYR A CA 1
ATOM 767 C C . TYR A 1 100 ? 21.310 7.285 -17.958 1.00 94.62 100 TYR A C 1
ATOM 769 O O . TYR A 1 100 ? 22.409 6.807 -18.235 1.00 94.62 100 TYR A O 1
ATOM 777 N N . TRP A 1 101 ? 20.205 6.549 -17.916 1.00 95.44 101 TRP A N 1
ATOM 778 C CA . TRP A 1 101 ? 20.170 5.228 -18.534 1.00 95.44 101 TRP A CA 1
ATOM 779 C C . TRP A 1 101 ? 19.991 5.354 -20.036 1.00 95.44 101 TRP A C 1
ATOM 781 O O . TRP A 1 101 ? 19.179 6.150 -20.496 1.00 95.44 101 TRP A O 1
ATOM 791 N N . VAL A 1 102 ? 20.714 4.532 -20.790 1.00 97.31 102 VAL A N 1
ATOM 792 C CA . VAL A 1 102 ? 20.560 4.420 -22.242 1.00 97.31 102 VAL A CA 1
ATOM 793 C C . VAL A 1 102 ? 19.674 3.220 -22.539 1.00 97.31 102 VAL A C 1
ATOM 795 O O . VAL A 1 102 ? 20.027 2.086 -22.200 1.00 97.31 102 VAL A O 1
ATOM 798 N N . VAL A 1 103 ? 18.526 3.466 -23.164 1.00 97.56 103 VAL A N 1
ATOM 799 C CA . VAL A 1 103 ? 17.518 2.443 -23.448 1.00 97.56 103 VAL A CA 1
ATOM 800 C C . VAL A 1 103 ? 17.367 2.291 -24.949 1.00 97.56 103 VAL A C 1
ATOM 802 O O . VAL A 1 103 ? 17.051 3.256 -25.630 1.00 97.56 103 VAL A O 1
ATOM 805 N N . THR A 1 104 ? 17.551 1.079 -25.465 1.00 98.00 104 THR A N 1
ATOM 806 C CA . THR A 1 104 ? 17.255 0.753 -26.868 1.00 98.00 104 THR A CA 1
ATOM 807 C C . THR A 1 104 ? 16.313 -0.456 -26.885 1.00 98.00 104 THR A C 1
ATOM 809 O O . THR A 1 104 ? 16.601 -1.439 -26.201 1.00 98.00 104 THR A O 1
ATOM 812 N N . PRO A 1 105 ? 15.179 -0.428 -27.605 1.00 97.75 105 PRO A N 1
ATOM 813 C CA . PRO A 1 105 ? 14.301 -1.587 -27.705 1.00 97.75 105 PRO A CA 1
ATOM 814 C C . PRO A 1 105 ? 14.938 -2.742 -28.489 1.00 97.75 105 PRO A C 1
ATOM 816 O O . PRO A 1 105 ? 15.671 -2.535 -29.460 1.00 97.75 105 PRO A O 1
ATOM 819 N N . LEU A 1 106 ? 14.626 -3.970 -28.076 1.00 97.62 106 LEU A N 1
ATOM 820 C CA . LEU A 1 106 ? 15.015 -5.209 -28.747 1.00 97.62 106 LEU A CA 1
ATOM 821 C C . LEU A 1 106 ? 13.752 -5.956 -29.192 1.00 97.62 106 LEU A C 1
ATOM 823 O O . LEU A 1 106 ? 12.963 -6.380 -28.350 1.00 97.62 106 LEU A O 1
ATOM 827 N N . ALA A 1 107 ? 13.563 -6.123 -30.501 1.00 97.31 107 ALA A N 1
ATOM 828 C CA . ALA A 1 107 ? 12.451 -6.876 -31.079 1.00 97.31 107 ALA A CA 1
ATOM 829 C C . ALA A 1 107 ? 12.683 -8.387 -30.906 1.00 97.31 107 ALA A C 1
ATOM 831 O O . ALA A 1 107 ? 13.667 -8.927 -31.422 1.00 97.31 107 ALA A O 1
ATOM 832 N N . ILE A 1 108 ? 11.796 -9.065 -30.173 1.00 96.19 108 ILE A N 1
ATOM 833 C CA . ILE A 1 108 ? 11.983 -10.446 -29.700 1.00 96.19 108 ILE A CA 1
ATOM 834 C C . ILE A 1 108 ? 11.431 -11.460 -30.713 1.00 96.19 108 ILE A C 1
ATOM 836 O O . ILE A 1 108 ? 10.291 -11.351 -31.157 1.00 96.19 108 ILE A O 1
ATOM 840 N N . GLY A 1 109 ? 12.220 -12.485 -31.059 1.00 80.19 109 GLY A N 1
ATOM 841 C CA . GLY A 1 109 ? 11.723 -13.709 -31.709 1.00 80.19 109 GLY A CA 1
ATOM 842 C C . GLY A 1 109 ? 11.301 -13.644 -33.192 1.00 80.19 109 GLY A C 1
ATOM 843 O O . GLY A 1 109 ? 10.834 -14.658 -33.713 1.00 80.19 109 GLY A O 1
ATOM 844 N N . GLY A 1 110 ? 11.452 -12.520 -33.915 1.00 67.56 110 GLY A N 1
ATOM 845 C CA . GLY A 1 110 ? 10.881 -12.426 -35.277 1.00 67.56 110 GLY A CA 1
ATOM 846 C C . GLY A 1 110 ? 11.447 -11.393 -36.257 1.00 67.56 110 GLY A C 1
ATOM 847 O O . GLY A 1 110 ? 10.835 -11.173 -37.302 1.00 67.56 110 GLY A O 1
ATOM 848 N N . GLY A 1 111 ? 12.600 -10.781 -35.972 1.00 75.25 111 GLY A N 1
ATOM 849 C CA . GLY A 1 111 ? 13.139 -9.665 -36.764 1.00 75.25 111 GLY A CA 1
ATOM 850 C C . GLY A 1 111 ? 12.597 -8.307 -36.303 1.00 75.25 111 GLY A C 1
ATOM 851 O O . GLY A 1 111 ? 11.856 -8.237 -35.329 1.00 75.25 111 GLY A O 1
ATOM 852 N N . ALA A 1 112 ? 12.986 -7.221 -36.978 1.00 78.19 112 ALA A N 1
ATOM 853 C CA . ALA A 1 112 ? 12.785 -5.852 -36.483 1.00 78.19 112 ALA A CA 1
ATOM 854 C C . ALA A 1 112 ? 11.313 -5.421 -36.294 1.00 78.19 112 ALA A C 1
ATOM 856 O O . ALA A 1 112 ? 11.068 -4.469 -35.566 1.00 78.19 112 ALA A O 1
ATOM 857 N N . ASP A 1 113 ? 10.342 -6.112 -36.899 1.00 86.06 113 ASP A N 1
ATOM 858 C CA . ASP A 1 113 ? 8.907 -5.799 -36.770 1.00 86.06 113 ASP A CA 1
ATOM 859 C C . ASP A 1 113 ? 8.212 -6.575 -35.630 1.00 86.06 113 ASP A C 1
ATOM 861 O O . ASP A 1 113 ? 7.007 -6.434 -35.425 1.00 86.06 113 ASP A O 1
ATOM 865 N N . ALA A 1 114 ? 8.935 -7.446 -34.917 1.00 94.19 114 ALA A N 1
ATOM 866 C CA . ALA A 1 114 ? 8.379 -8.219 -33.809 1.00 94.19 114 ALA A CA 1
ATOM 867 C C . ALA A 1 114 ? 8.162 -7.348 -32.555 1.00 94.19 114 ALA A C 1
ATOM 869 O O . ALA A 1 114 ? 8.823 -6.316 -32.418 1.00 94.19 114 ALA A O 1
ATOM 870 N N . PRO A 1 115 ? 7.294 -7.765 -31.609 1.00 96.12 115 PRO A N 1
ATOM 871 C CA . PRO A 1 115 ? 7.120 -7.052 -30.348 1.00 96.12 115 PRO A CA 1
ATOM 872 C C . PRO A 1 115 ? 8.455 -6.821 -29.637 1.00 96.12 115 PRO A C 1
ATOM 874 O O . PRO A 1 115 ? 9.305 -7.717 -29.577 1.00 96.12 115 PRO A O 1
ATOM 877 N N . ALA A 1 116 ? 8.641 -5.617 -29.106 1.00 96.94 116 ALA A N 1
ATOM 878 C CA . ALA A 1 116 ? 9.911 -5.170 -28.562 1.00 96.94 116 ALA A CA 1
ATOM 879 C C . ALA A 1 116 ? 9.886 -5.068 -27.036 1.00 96.94 116 ALA A C 1
ATOM 881 O O . ALA A 1 116 ? 8.911 -4.634 -26.422 1.00 96.94 116 ALA A O 1
ATOM 882 N N . LEU A 1 117 ? 10.992 -5.463 -26.412 1.00 97.50 117 LEU A N 1
ATOM 883 C CA . LEU A 1 117 ? 11.250 -5.218 -24.999 1.00 97.50 117 LEU A CA 1
ATOM 884 C C . LEU A 1 117 ? 12.229 -4.038 -24.888 1.00 97.50 117 LEU A C 1
ATOM 886 O O . LEU A 1 117 ? 13.304 -4.100 -25.490 1.00 97.50 117 LEU A O 1
ATOM 890 N N . PRO A 1 118 ? 11.915 -2.968 -24.137 1.00 97.50 118 PRO A N 1
ATOM 891 C CA . PRO A 1 118 ? 12.888 -1.926 -23.828 1.00 97.50 118 PRO A CA 1
ATOM 892 C C . PRO A 1 118 ? 14.068 -2.509 -23.041 1.00 97.50 118 PRO A C 1
ATOM 894 O O . PRO A 1 118 ? 13.865 -3.155 -22.009 1.00 97.50 118 PRO A O 1
ATOM 897 N N . ILE A 1 119 ? 15.298 -2.279 -23.512 1.00 97.44 119 ILE A N 1
ATOM 898 C CA . ILE A 1 119 ? 16.514 -2.773 -22.857 1.00 97.44 119 ILE A CA 1
ATOM 899 C C . ILE A 1 119 ? 17.343 -1.600 -22.341 1.00 97.44 119 ILE A C 1
ATOM 901 O O . ILE A 1 119 ? 17.855 -0.803 -23.126 1.00 97.44 119 ILE A O 1
ATOM 905 N N . VAL A 1 120 ? 17.521 -1.520 -21.024 1.00 96.69 120 VAL A N 1
ATOM 906 C CA . VAL A 1 120 ? 18.500 -0.638 -20.381 1.00 96.69 120 VAL A CA 1
ATOM 907 C C . VAL A 1 120 ? 19.885 -1.244 -20.595 1.00 96.69 120 VAL A C 1
ATOM 909 O O . VAL A 1 120 ? 20.234 -2.257 -19.988 1.00 96.69 120 VAL A O 1
ATOM 912 N N . ARG A 1 121 ? 20.672 -0.623 -21.472 1.00 95.69 121 ARG A N 1
ATOM 913 C CA . ARG A 1 121 ? 22.004 -1.096 -21.887 1.00 95.69 121 ARG A CA 1
ATOM 914 C C . ARG A 1 121 ? 23.106 -0.736 -20.893 1.00 95.69 121 ARG A C 1
ATOM 916 O O . ARG A 1 121 ? 24.158 -1.367 -20.887 1.00 95.69 121 ARG A O 1
ATOM 923 N N . GLY A 1 122 ? 22.875 0.304 -20.096 1.00 94.25 122 GLY A N 1
ATOM 924 C CA . GLY A 1 122 ? 23.823 0.844 -19.131 1.00 94.25 122 GLY A CA 1
ATOM 925 C C . GLY A 1 122 ? 23.563 2.321 -18.843 1.00 94.25 122 GLY A C 1
ATOM 926 O O . GLY A 1 122 ? 22.528 2.872 -19.224 1.00 94.25 122 GLY A O 1
ATOM 927 N N . TRP A 1 123 ? 24.519 2.954 -18.177 1.00 95.19 123 TRP A N 1
ATOM 928 C CA . TRP A 1 123 ? 24.489 4.330 -17.706 1.00 95.19 123 TRP A CA 1
ATOM 929 C C . TRP A 1 123 ? 25.564 5.190 -18.388 1.00 95.19 123 TRP A C 1
ATOM 931 O O . TRP A 1 123 ? 26.656 4.712 -18.714 1.00 95.19 123 TRP A O 1
ATOM 941 N N . THR A 1 124 ? 25.255 6.473 -18.580 1.00 95.75 124 THR A N 1
ATOM 942 C CA . THR A 1 124 ? 26.181 7.522 -19.032 1.00 95.75 124 THR A CA 1
ATOM 943 C C . THR A 1 124 ? 25.971 8.809 -18.231 1.00 95.75 124 THR A C 1
ATOM 945 O O . THR A 1 124 ? 24.840 9.149 -17.887 1.00 95.75 124 THR A O 1
ATOM 948 N N . ALA A 1 125 ? 27.041 9.563 -17.975 1.00 94.69 125 ALA A N 1
ATOM 949 C CA . ALA A 1 125 ? 26.957 10.880 -17.335 1.00 94.69 125 ALA A CA 1
ATOM 950 C C . ALA A 1 125 ? 26.336 11.941 -18.265 1.00 94.69 125 ALA A C 1
ATOM 952 O O . ALA A 1 125 ? 25.742 12.916 -17.809 1.00 94.69 125 ALA A O 1
ATOM 953 N N . ASP A 1 126 ? 26.482 11.749 -19.578 1.00 94.06 126 ASP A N 1
ATOM 954 C CA . ASP A 1 126 ? 26.099 12.713 -20.605 1.00 94.06 126 ASP A CA 1
ATOM 955 C C . ASP A 1 126 ? 25.539 11.996 -21.841 1.00 94.06 126 ASP A C 1
ATOM 957 O O . ASP A 1 126 ? 26.126 11.025 -22.334 1.00 94.06 126 ASP A O 1
ATOM 961 N N . VAL A 1 127 ? 24.399 12.483 -22.334 1.00 94.25 127 VAL A N 1
ATOM 962 C CA . VAL A 1 127 ? 23.704 11.962 -23.519 1.00 94.25 127 VAL A CA 1
ATOM 963 C C . VAL A 1 127 ? 24.558 12.157 -24.772 1.00 94.25 127 VAL A C 1
ATOM 965 O O . VAL A 1 127 ? 24.667 11.236 -25.579 1.00 94.25 127 VAL A O 1
ATOM 968 N N . ASP A 1 128 ? 25.258 13.291 -24.889 1.00 93.19 128 ASP A N 1
ATOM 969 C CA . ASP A 1 128 ? 26.129 13.587 -26.039 1.00 93.19 128 ASP A CA 1
ATOM 970 C C . ASP A 1 128 ? 27.355 12.658 -26.103 1.00 93.19 128 ASP A C 1
ATOM 972 O O . ASP A 1 128 ? 27.989 12.502 -27.150 1.00 93.19 128 ASP A O 1
ATOM 976 N N . SER A 1 129 ? 27.689 12.027 -24.976 1.00 90.56 129 SER A N 1
ATOM 977 C CA . SER A 1 129 ? 28.788 11.069 -24.850 1.00 90.56 129 SER A CA 1
ATOM 978 C C . SER A 1 129 ? 28.341 9.613 -25.031 1.00 90.56 129 SER A C 1
ATOM 980 O O . SER A 1 129 ? 29.185 8.714 -25.021 1.00 90.56 129 SER A O 1
ATOM 982 N N . ALA A 1 130 ? 27.038 9.357 -25.194 1.00 93.75 130 ALA A N 1
ATOM 983 C CA . ALA A 1 130 ? 26.517 8.006 -25.343 1.00 93.75 130 ALA A CA 1
ATOM 984 C C . ALA A 1 130 ? 27.005 7.350 -26.654 1.00 93.75 130 ALA A C 1
ATOM 986 O O . ALA A 1 130 ? 27.048 7.998 -27.705 1.00 93.75 130 ALA A O 1
ATOM 987 N N . PRO A 1 131 ? 27.357 6.051 -26.636 1.00 94.62 131 PRO A N 1
ATOM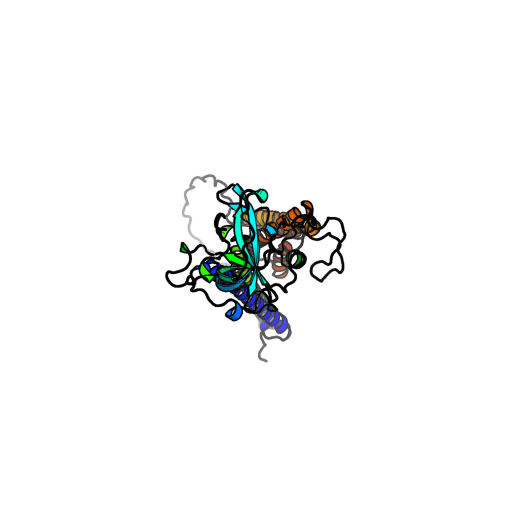 988 C CA . PRO A 1 131 ? 27.697 5.322 -27.849 1.00 94.62 131 PRO A CA 1
ATOM 989 C C . PRO A 1 131 ? 26.491 5.241 -28.789 1.00 94.62 131 PRO A C 1
ATOM 991 O O . PRO A 1 131 ? 25.338 5.236 -28.353 1.00 94.62 131 PRO A O 1
ATOM 994 N N . ALA A 1 132 ? 26.770 5.105 -30.088 1.00 94.62 132 ALA A N 1
ATOM 995 C CA . ALA A 1 132 ? 25.727 4.934 -31.092 1.00 94.62 132 ALA A CA 1
ATOM 996 C C . ALA A 1 132 ? 24.788 3.757 -30.736 1.00 94.62 132 ALA A C 1
ATOM 998 O O . ALA A 1 132 ? 25.256 2.746 -30.190 1.00 94.62 132 ALA A O 1
ATOM 999 N N . PRO A 1 133 ? 23.483 3.860 -31.049 1.00 95.31 133 PRO A N 1
ATOM 1000 C CA . PRO A 1 133 ? 22.550 2.757 -30.877 1.00 95.31 133 PRO A CA 1
ATOM 1001 C C . PRO A 1 133 ? 23.034 1.474 -31.579 1.00 95.31 133 PRO A C 1
ATOM 1003 O O . PRO A 1 133 ? 23.501 1.540 -32.723 1.00 95.31 133 PRO A O 1
ATOM 1006 N N . PRO A 1 134 ? 22.957 0.305 -30.919 1.00 95.12 134 PRO A N 1
ATOM 1007 C CA . PRO A 1 134 ? 23.349 -0.964 -31.499 1.00 95.12 134 PRO A CA 1
ATOM 1008 C C . PRO A 1 134 ? 22.364 -1.330 -32.604 1.00 95.12 134 PRO A C 1
ATOM 1010 O O . PRO A 1 134 ? 21.213 -0.904 -32.606 1.00 95.12 134 PRO A O 1
ATOM 1013 N N . SER A 1 135 ? 22.825 -2.130 -33.558 1.00 93.88 135 SER A N 1
ATOM 1014 C CA . SER A 1 135 ? 22.007 -2.613 -34.669 1.00 93.88 135 SER A CA 1
ATOM 1015 C C . SER A 1 135 ? 22.269 -4.093 -34.912 1.00 93.88 135 SER A C 1
ATOM 1017 O O . SER A 1 135 ? 23.259 -4.645 -34.427 1.00 93.88 135 SER A O 1
ATOM 1019 N N . GLY A 1 136 ? 21.383 -4.729 -35.675 1.00 93.50 136 GLY A N 1
ATOM 1020 C CA . GLY A 1 136 ? 21.487 -6.147 -35.995 1.00 93.50 136 GLY A CA 1
ATOM 1021 C C . GLY A 1 136 ? 21.012 -7.052 -34.863 1.00 93.50 136 GLY A C 1
ATOM 1022 O O . GLY A 1 136 ? 20.323 -6.624 -33.938 1.00 93.50 136 GLY A O 1
ATOM 1023 N N . GLU A 1 137 ? 21.347 -8.329 -34.993 1.00 94.56 137 GLU A N 1
ATOM 1024 C CA . GLU A 1 137 ? 20.908 -9.376 -34.079 1.00 94.56 137 GLU A CA 1
ATOM 1025 C C . GLU A 1 137 ? 21.713 -9.363 -32.773 1.00 94.56 137 GLU A C 1
ATOM 1027 O O . GLU A 1 137 ? 22.909 -9.045 -32.771 1.00 94.56 137 GLU A O 1
ATOM 1032 N N . ALA A 1 138 ? 21.055 -9.729 -31.676 1.00 95.00 138 ALA A N 1
ATOM 1033 C CA . ALA A 1 138 ? 21.656 -9.807 -30.355 1.00 95.00 138 ALA A CA 1
ATOM 1034 C C . ALA A 1 138 ? 21.065 -10.950 -29.534 1.00 95.00 138 ALA A C 1
ATOM 1036 O O . ALA A 1 138 ? 19.876 -11.253 -29.631 1.00 95.00 138 ALA A O 1
ATOM 1037 N N . GLU A 1 139 ? 21.919 -11.551 -28.712 1.00 94.75 139 GLU A N 1
ATOM 1038 C CA . GLU A 1 139 ? 21.536 -12.517 -27.691 1.00 94.75 139 GLU A CA 1
ATOM 1039 C C . GLU A 1 139 ? 22.172 -12.081 -26.366 1.00 94.75 139 GLU A C 1
ATOM 1041 O O . GLU A 1 139 ? 23.388 -11.915 -26.290 1.00 94.75 139 GLU A O 1
ATOM 1046 N N . LEU A 1 140 ? 21.377 -11.835 -25.328 1.00 95.44 140 LEU A N 1
ATOM 1047 C CA . LEU A 1 140 ? 21.877 -11.307 -24.055 1.00 95.44 140 LEU A CA 1
ATOM 1048 C C . LEU A 1 140 ? 21.048 -11.797 -22.869 1.00 95.44 140 LEU A C 1
ATOM 1050 O O . LEU A 1 140 ? 19.943 -12.312 -23.033 1.00 95.44 140 LEU A O 1
ATOM 1054 N N . VAL A 1 141 ? 21.585 -11.625 -21.661 1.00 95.56 141 VAL A N 1
ATOM 1055 C CA . VAL A 1 141 ? 20.833 -11.839 -20.421 1.00 95.56 141 VAL A CA 1
ATOM 1056 C C . VAL A 1 141 ? 20.475 -10.489 -19.823 1.00 95.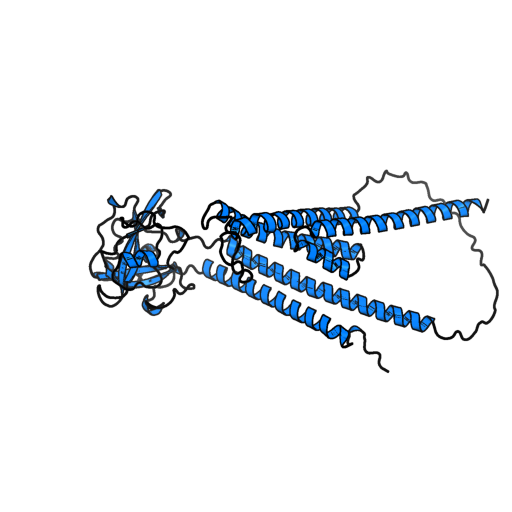56 141 VAL A C 1
ATOM 1058 O O . VAL A 1 141 ? 21.340 -9.630 -19.649 1.00 95.56 141 VAL A O 1
ATOM 1061 N N . GLY A 1 142 ? 19.202 -10.314 -19.489 1.00 93.75 142 GLY A N 1
ATOM 1062 C CA . GLY A 1 142 ? 18.721 -9.132 -18.787 1.00 93.75 142 GLY A CA 1
ATOM 1063 C C . GLY A 1 142 ? 17.952 -9.494 -17.525 1.00 93.75 142 GLY A C 1
ATOM 1064 O O . GLY A 1 142 ? 17.329 -10.550 -17.452 1.00 93.75 142 GLY A O 1
ATOM 1065 N N . TRP A 1 143 ? 17.974 -8.622 -16.524 1.00 92.12 143 TRP A N 1
ATOM 1066 C CA . TRP A 1 143 ? 17.084 -8.721 -15.373 1.00 92.12 143 TRP A CA 1
ATOM 1067 C C . TRP A 1 143 ? 15.758 -8.050 -15.683 1.00 92.12 143 TRP A C 1
ATOM 1069 O O . TRP A 1 143 ? 15.718 -6.855 -15.979 1.00 92.12 143 TRP A O 1
ATOM 1079 N N . LEU A 1 144 ? 14.681 -8.822 -15.597 1.00 92.44 144 LEU A N 1
ATOM 1080 C CA . LEU A 1 144 ? 13.340 -8.369 -15.932 1.00 92.44 144 LEU A CA 1
ATOM 1081 C C . LEU A 1 144 ? 12.784 -7.396 -14.876 1.00 92.44 144 LEU A C 1
ATOM 1083 O O . LEU A 1 144 ? 12.861 -7.668 -13.679 1.00 92.44 144 LEU A O 1
ATOM 1087 N N . GLN A 1 145 ? 12.188 -6.287 -15.312 1.00 90.50 145 GLN A N 1
ATOM 1088 C CA . GLN A 1 145 ? 11.629 -5.238 -14.456 1.00 90.50 145 GLN A CA 1
ATOM 1089 C C . GLN A 1 145 ? 10.241 -4.782 -14.933 1.00 90.50 145 GLN A C 1
ATOM 1091 O O . GLN A 1 145 ? 9.981 -4.758 -16.141 1.00 90.50 145 GLN A O 1
ATOM 1096 N N . PRO A 1 146 ? 9.333 -4.414 -14.010 1.00 89.50 146 PRO A N 1
ATOM 1097 C CA . PRO A 1 146 ? 8.037 -3.855 -14.371 1.00 89.50 146 PRO A CA 1
ATOM 1098 C C . PRO A 1 146 ? 8.213 -2.434 -14.908 1.00 89.50 146 PRO A C 1
ATOM 1100 O O . PRO A 1 146 ? 9.078 -1.707 -14.433 1.00 89.50 146 PRO A O 1
ATOM 1103 N N . GLY A 1 147 ? 7.366 -2.009 -15.848 1.00 87.50 147 GLY A N 1
ATOM 1104 C CA . GLY A 1 147 ? 7.368 -0.618 -16.313 1.00 87.50 147 GLY A CA 1
ATOM 1105 C C . GLY A 1 147 ? 7.181 0.387 -15.167 1.00 87.50 147 GLY A C 1
ATOM 1106 O O . GLY A 1 147 ? 6.437 0.138 -14.215 1.00 87.50 147 GLY A O 1
ATOM 1107 N N . GLU A 1 148 ? 7.841 1.537 -15.273 1.00 86.12 148 GLU A N 1
ATOM 1108 C CA . GLU A 1 148 ? 7.725 2.624 -14.301 1.00 86.12 148 GLU A CA 1
ATOM 1109 C C . GLU A 1 148 ? 6.444 3.450 -14.543 1.00 86.12 148 GLU A C 1
ATOM 1111 O O . GLU A 1 148 ? 5.888 3.488 -15.645 1.00 86.12 148 GLU A O 1
ATOM 1116 N N . GLY A 1 149 ? 5.932 4.095 -13.492 1.00 69.12 149 GLY A N 1
ATOM 1117 C CA . GLY A 1 149 ? 4.652 4.806 -13.551 1.00 69.12 149 GLY A CA 1
ATOM 1118 C C . GLY A 1 149 ? 4.394 5.711 -12.352 1.00 69.12 149 GLY A C 1
ATOM 1119 O O . GLY A 1 149 ? 3.295 5.700 -11.796 1.00 69.12 149 GLY A O 1
ATOM 1120 N N . THR A 1 150 ? 5.406 6.467 -11.925 1.00 70.19 150 THR A N 1
ATOM 1121 C CA . THR A 1 150 ? 5.227 7.526 -10.922 1.00 70.19 150 THR A CA 1
ATOM 1122 C C . THR A 1 150 ? 4.426 8.693 -11.520 1.00 70.19 150 THR A C 1
ATOM 1124 O O . THR A 1 150 ? 4.118 8.725 -12.715 1.00 70.19 150 THR A O 1
ATOM 1127 N N . THR A 1 151 ? 4.082 9.687 -10.698 1.00 69.12 151 THR A N 1
ATOM 1128 C CA . THR A 1 151 ? 3.412 10.916 -11.158 1.00 69.12 151 THR A CA 1
ATOM 1129 C C . THR A 1 151 ? 4.342 11.888 -11.892 1.00 69.12 151 THR A C 1
ATOM 1131 O O . THR A 1 151 ? 3.899 12.981 -12.240 1.00 69.12 151 THR A O 1
ATOM 1134 N N . GLU A 1 152 ? 5.617 11.544 -12.095 1.00 73.50 152 GLU A N 1
ATOM 1135 C CA . GLU A 1 152 ? 6.541 12.370 -12.871 1.00 73.50 152 GLU A CA 1
ATOM 1136 C C . GLU A 1 152 ? 6.137 12.387 -14.348 1.00 73.50 152 GLU A C 1
ATOM 1138 O O . GLU A 1 152 ? 5.778 11.368 -14.941 1.00 73.50 152 GLU A O 1
ATOM 1143 N N . VAL A 1 153 ? 6.149 13.578 -14.940 1.00 75.56 153 VAL A N 1
ATOM 1144 C CA . VAL A 1 153 ? 5.703 13.806 -16.315 1.00 75.56 153 VAL A CA 1
ATOM 1145 C C . VAL A 1 153 ? 6.864 14.378 -17.100 1.00 75.56 153 VAL A C 1
ATOM 1147 O O . VAL A 1 153 ? 7.532 15.292 -16.619 1.00 75.56 153 VAL A O 1
ATOM 1150 N N . ASP A 1 154 ? 7.050 13.879 -18.317 1.00 81.50 154 ASP A N 1
ATOM 1151 C CA . ASP A 1 154 ? 7.961 14.492 -19.268 1.00 81.50 154 ASP A CA 1
ATOM 1152 C C . ASP A 1 154 ? 7.504 15.927 -19.614 1.00 81.50 154 ASP A C 1
ATOM 1154 O O . ASP A 1 154 ? 6.378 16.180 -20.076 1.00 81.50 154 ASP A O 1
ATOM 1158 N N . THR A 1 155 ? 8.390 16.880 -19.328 1.00 82.31 155 THR A N 1
ATOM 1159 C CA . THR A 1 155 ? 8.175 18.305 -19.567 1.00 82.31 155 THR A CA 1
ATOM 1160 C C . THR A 1 155 ? 8.586 18.755 -20.968 1.00 82.31 155 THR A C 1
ATOM 1162 O O . THR A 1 155 ? 8.112 19.814 -21.388 1.00 82.31 155 THR A O 1
ATOM 1165 N N . ASP A 1 156 ? 9.401 17.981 -21.692 1.00 85.12 156 ASP A N 1
ATOM 1166 C CA . ASP A 1 156 ? 9.894 18.305 -23.033 1.00 85.12 156 ASP A CA 1
ATOM 1167 C C . ASP A 1 156 ? 9.780 17.112 -23.995 1.00 85.12 156 ASP A C 1
ATOM 1169 O O . ASP A 1 156 ? 10.724 16.391 -24.264 1.00 85.12 156 ASP A O 1
ATOM 1173 N N . ARG A 1 157 ? 8.618 16.993 -24.640 1.00 83.25 157 ARG A N 1
ATOM 1174 C CA . ARG A 1 157 ? 8.338 15.921 -25.614 1.00 83.25 157 ARG A CA 1
ATOM 1175 C C . ARG A 1 157 ? 9.110 16.031 -26.935 1.00 83.25 157 ARG A C 1
ATOM 1177 O O . ARG A 1 157 ? 8.755 15.347 -27.893 1.00 83.25 157 ARG A O 1
ATOM 1184 N N . SER A 1 158 ? 10.011 17.005 -27.070 1.00 85.44 158 SER A N 1
ATOM 1185 C CA . SER A 1 158 ? 10.767 17.222 -28.307 1.00 85.44 158 SER A CA 1
ATOM 1186 C C . SER A 1 158 ? 12.152 16.589 -28.294 1.00 85.44 158 SER A C 1
ATOM 1188 O O . SER A 1 158 ? 12.790 16.549 -29.349 1.00 85.44 158 SER A O 1
ATOM 1190 N N . ASP A 1 159 ? 12.590 16.095 -27.138 1.00 91.06 159 ASP A N 1
ATOM 1191 C CA . ASP A 1 159 ? 13.792 15.294 -26.999 1.00 91.06 159 ASP A CA 1
ATOM 1192 C C . ASP A 1 159 ? 13.455 13.807 -26.784 1.00 91.06 159 ASP A C 1
ATOM 1194 O O . ASP A 1 159 ? 12.294 13.407 -26.681 1.00 91.06 159 ASP A O 1
ATOM 1198 N N . ASP A 1 160 ? 14.499 12.981 -26.772 1.00 94.50 160 ASP A N 1
ATOM 1199 C CA . ASP A 1 160 ? 14.409 11.556 -26.452 1.00 94.50 160 ASP A CA 1
ATOM 1200 C C . ASP A 1 160 ? 14.810 11.301 -24.985 1.00 94.50 160 ASP A C 1
ATOM 1202 O O . ASP A 1 160 ? 15.374 10.253 -24.663 1.00 94.50 160 ASP A O 1
ATOM 1206 N N . ILE A 1 161 ? 14.585 12.271 -24.086 1.00 94.81 161 ILE A N 1
ATOM 1207 C CA . ILE A 1 161 ? 14.938 12.194 -22.666 1.00 94.81 161 ILE A CA 1
ATOM 1208 C C . ILE A 1 161 ? 13.667 12.059 -21.826 1.00 94.81 161 ILE A C 1
ATOM 1210 O O . ILE A 1 161 ? 12.921 13.000 -21.586 1.00 94.81 161 ILE A O 1
ATOM 1214 N N . LEU A 1 162 ? 13.460 10.871 -21.271 1.00 92.69 162 LEU A N 1
ATOM 1215 C CA . LEU A 1 162 ? 12.309 10.566 -20.432 1.00 92.69 162 LEU A CA 1
ATOM 1216 C C . LEU A 1 162 ? 12.682 10.612 -18.939 1.00 92.69 162 LEU A C 1
ATOM 1218 O O . LEU A 1 162 ? 13.817 10.315 -18.557 1.00 92.69 162 LEU A O 1
ATOM 1222 N N . PRO A 1 163 ? 11.746 10.950 -18.038 1.00 89.88 163 PRO A N 1
ATOM 1223 C CA . PRO A 1 163 ? 11.983 10.861 -16.594 1.00 89.88 163 PRO A CA 1
ATOM 1224 C C . PRO A 1 163 ? 11.969 9.412 -16.080 1.00 89.88 163 PRO A C 1
ATOM 1226 O O . PRO A 1 163 ? 12.599 9.086 -15.076 1.00 89.88 163 PRO A O 1
ATOM 1229 N N . GLN A 1 164 ? 11.267 8.517 -16.777 1.00 90.19 164 GLN A N 1
ATOM 1230 C CA . GLN A 1 164 ? 11.024 7.150 -16.323 1.00 90.19 164 GLN A CA 1
ATOM 1231 C C . GLN A 1 164 ? 10.905 6.156 -17.480 1.00 90.19 164 GLN A C 1
ATOM 1233 O O . GLN A 1 164 ? 10.542 6.530 -18.595 1.00 90.19 164 GLN A O 1
ATOM 1238 N N . VAL A 1 165 ? 11.154 4.871 -17.203 1.00 91.12 165 VAL A N 1
ATOM 1239 C CA . VAL A 1 165 ? 10.929 3.759 -18.152 1.00 91.12 165 VAL A CA 1
ATOM 1240 C C . VAL A 1 165 ? 9.433 3.429 -18.211 1.00 91.12 165 VAL A C 1
ATOM 1242 O O . VAL A 1 165 ? 8.976 2.352 -17.819 1.00 91.12 165 VAL A O 1
ATOM 1245 N N . ARG A 1 166 ? 8.632 4.397 -18.654 1.00 90.56 166 ARG A N 1
ATOM 1246 C CA . ARG A 1 166 ? 7.179 4.276 -18.739 1.00 90.56 166 ARG A CA 1
ATOM 1247 C C . ARG A 1 166 ? 6.772 3.847 -20.141 1.00 90.56 166 ARG A C 1
ATOM 1249 O O . ARG A 1 166 ? 6.923 4.596 -21.099 1.00 90.56 166 ARG A O 1
ATOM 1256 N N . LEU A 1 167 ? 6.170 2.662 -20.256 1.00 90.69 167 LEU A N 1
ATOM 1257 C CA . LEU A 1 167 ? 5.776 2.091 -21.555 1.00 90.69 167 LEU A CA 1
ATOM 1258 C C . LEU A 1 167 ? 4.816 2.981 -22.354 1.00 90.69 167 LEU A C 1
ATOM 1260 O O . LEU A 1 167 ? 4.879 3.015 -23.576 1.00 90.69 167 LEU A O 1
ATOM 1264 N N . ALA A 1 168 ? 3.952 3.731 -21.664 1.00 89.69 168 ALA A N 1
ATOM 1265 C CA . ALA A 1 168 ? 3.026 4.664 -22.305 1.00 89.69 168 ALA A CA 1
ATOM 1266 C C . ALA A 1 168 ? 3.724 5.857 -22.981 1.00 89.69 168 ALA A C 1
ATOM 1268 O O . ALA A 1 168 ? 3.154 6.430 -23.908 1.00 89.69 168 ALA A O 1
ATOM 1269 N N . ASP A 1 169 ? 4.923 6.218 -22.522 1.00 91.12 169 ASP A N 1
ATOM 1270 C CA . ASP A 1 169 ? 5.743 7.251 -23.151 1.00 91.12 169 ASP A CA 1
ATOM 1271 C C . ASP A 1 169 ? 6.613 6.604 -24.242 1.00 91.12 169 ASP A C 1
ATOM 1273 O O . ASP A 1 169 ? 6.605 7.057 -25.381 1.00 91.12 169 ASP A O 1
ATOM 1277 N N . LEU A 1 170 ? 7.236 5.455 -23.946 1.00 92.00 170 LEU A N 1
ATOM 1278 C CA . LEU A 1 170 ? 8.076 4.706 -24.893 1.00 92.00 170 LEU A CA 1
ATOM 1279 C C . LEU A 1 170 ? 7.355 4.298 -26.181 1.00 92.00 170 LEU A C 1
ATOM 1281 O O . LEU A 1 170 ? 7.967 4.338 -27.241 1.00 92.00 170 LEU A O 1
ATOM 1285 N N . VAL A 1 171 ? 6.061 3.960 -26.122 1.00 91.88 171 VAL A N 1
ATOM 1286 C CA . VAL A 1 171 ? 5.257 3.614 -27.312 1.00 91.88 171 VAL A CA 1
ATOM 1287 C C . VAL A 1 171 ? 5.163 4.762 -28.331 1.00 91.88 171 VAL A C 1
ATOM 1289 O O . VAL A 1 171 ? 4.751 4.549 -29.463 1.00 91.88 171 VAL A O 1
ATOM 1292 N N . GLN A 1 172 ? 5.525 5.993 -27.952 1.00 90.44 172 GLN A N 1
ATOM 1293 C CA . GLN A 1 172 ? 5.600 7.125 -28.881 1.00 90.44 172 GLN A CA 1
ATOM 1294 C C . GLN A 1 172 ? 6.924 7.178 -29.665 1.00 90.44 172 GLN A C 1
ATOM 1296 O O . GLN A 1 172 ? 6.997 7.903 -30.654 1.00 90.44 172 GLN A O 1
ATOM 1301 N N . HIS A 1 173 ? 7.947 6.427 -29.242 1.00 91.88 173 HIS A N 1
ATOM 1302 C CA . HIS A 1 173 ? 9.288 6.414 -29.843 1.00 91.88 173 HIS A CA 1
ATOM 1303 C C . HIS A 1 173 ? 9.568 5.130 -30.640 1.00 91.88 173 HIS A C 1
ATOM 1305 O O . HIS A 1 173 ? 10.649 4.967 -31.191 1.00 91.88 173 HIS A O 1
ATOM 1311 N N . VAL A 1 174 ? 8.623 4.191 -30.699 1.00 92.31 174 VAL A N 1
ATOM 1312 C CA . VAL A 1 174 ? 8.833 2.857 -31.273 1.00 92.31 174 VAL A CA 1
ATOM 1313 C C . VAL A 1 174 ? 7.587 2.410 -32.035 1.00 92.31 174 VAL A C 1
ATOM 1315 O O . VAL A 1 174 ? 6.468 2.647 -31.588 1.00 92.31 174 VAL A O 1
ATOM 1318 N N . ASP A 1 175 ? 7.777 1.780 -33.195 1.00 93.19 175 ASP A N 1
ATOM 1319 C CA . ASP A 1 175 ? 6.672 1.321 -34.052 1.00 93.19 175 ASP A CA 1
ATOM 1320 C C . ASP A 1 175 ? 6.125 -0.055 -33.624 1.00 93.19 175 ASP A C 1
ATOM 1322 O O . ASP A 1 175 ? 5.016 -0.438 -34.000 1.00 93.19 175 ASP A O 1
ATOM 1326 N N . GLN A 1 176 ? 6.918 -0.817 -32.868 1.00 93.81 176 GLN A N 1
ATOM 1327 C CA . GLN A 1 176 ? 6.596 -2.161 -32.397 1.00 93.81 176 GLN A CA 1
ATOM 1328 C C . GLN A 1 176 ? 5.688 -2.119 -31.161 1.00 93.81 176 GLN A C 1
ATOM 1330 O O . GLN A 1 176 ? 5.821 -1.247 -30.300 1.00 93.81 176 GLN A O 1
ATOM 1335 N N . ASP A 1 177 ? 4.827 -3.130 -31.017 1.00 93.69 177 ASP A N 1
ATOM 1336 C CA . ASP A 1 177 ? 4.129 -3.380 -29.754 1.00 93.69 177 ASP A CA 1
ATOM 1337 C C . ASP A 1 177 ? 5.152 -3.663 -28.642 1.00 93.69 177 ASP A C 1
ATOM 1339 O O . ASP A 1 177 ? 6.127 -4.390 -28.851 1.00 93.69 177 ASP A O 1
ATOM 1343 N N . LEU A 1 178 ? 4.938 -3.093 -27.454 1.00 94.75 178 LEU A N 1
ATOM 1344 C CA . LEU A 1 178 ? 5.854 -3.245 -26.326 1.00 94.75 178 LEU A CA 1
ATOM 1345 C C . LEU A 1 178 ? 5.385 -4.324 -25.352 1.00 94.75 178 LEU A C 1
ATOM 1347 O O . LEU A 1 178 ? 4.225 -4.333 -24.942 1.00 94.75 178 LEU A O 1
ATOM 1351 N N . TYR A 1 179 ? 6.317 -5.167 -24.902 1.00 95.81 179 TYR A N 1
ATOM 1352 C CA . TYR A 1 179 ? 6.094 -6.028 -23.738 1.00 95.81 179 TYR A CA 1
ATOM 1353 C C . TYR A 1 179 ? 5.757 -5.182 -22.503 1.00 95.81 179 TYR A C 1
ATOM 1355 O O . TYR A 1 179 ? 6.292 -4.089 -22.318 1.00 95.81 179 TYR A O 1
ATOM 1363 N N . GLY A 1 180 ? 4.942 -5.732 -21.598 1.00 92.50 180 GLY A N 1
ATOM 1364 C CA . GLY A 1 180 ? 4.524 -5.103 -20.337 1.00 92.50 180 GLY A CA 1
ATOM 1365 C C . GLY A 1 180 ? 5.625 -4.820 -19.294 1.00 92.50 180 GLY A C 1
ATOM 1366 O O . GLY A 1 180 ? 5.303 -4.616 -18.126 1.00 92.50 180 GLY A O 1
ATOM 1367 N N . GLY A 1 181 ? 6.906 -4.794 -19.668 1.00 93.62 181 GLY A N 1
ATOM 1368 C CA . GLY A 1 181 ? 8.038 -4.493 -18.787 1.00 93.62 181 GLY A CA 1
ATOM 1369 C C . GLY A 1 181 ? 9.267 -4.019 -19.561 1.00 93.62 181 GLY A C 1
ATOM 1370 O O . GLY A 1 181 ? 9.180 -3.709 -20.743 1.00 93.62 181 GLY A O 1
ATOM 1371 N N . TYR A 1 182 ? 10.416 -3.977 -18.897 1.00 95.44 182 TYR A N 1
ATOM 1372 C CA . TYR A 1 182 ? 11.724 -3.725 -19.509 1.00 95.44 182 TYR A CA 1
ATOM 1373 C C . TYR A 1 182 ? 12.768 -4.681 -18.925 1.00 95.44 182 TYR A C 1
ATOM 1375 O O . TYR A 1 182 ? 12.501 -5.371 -17.941 1.00 95.44 182 TYR A O 1
ATOM 1383 N N . ALA A 1 183 ? 13.960 -4.739 -19.514 1.00 95.31 183 ALA A N 1
ATOM 1384 C CA . ALA A 1 183 ? 15.077 -5.487 -18.943 1.00 95.31 183 ALA A CA 1
ATOM 1385 C C . ALA A 1 183 ? 16.326 -4.619 -18.802 1.00 95.31 183 ALA A C 1
ATOM 1387 O O . ALA A 1 183 ? 16.581 -3.746 -19.627 1.00 95.31 183 ALA A O 1
ATOM 1388 N N . ILE A 1 184 ? 17.115 -4.877 -17.762 1.00 93.88 184 ILE A N 1
ATOM 1389 C CA . ILE A 1 184 ? 18.438 -4.274 -17.569 1.00 93.88 184 ILE A CA 1
ATOM 1390 C C . ILE A 1 184 ? 19.484 -5.304 -17.961 1.00 93.88 184 ILE A C 1
ATOM 1392 O O . ILE A 1 184 ? 19.438 -6.414 -17.435 1.00 93.88 184 ILE A O 1
ATOM 1396 N N . VAL A 1 185 ? 20.407 -4.964 -18.866 1.00 94.12 185 VAL A N 1
ATOM 1397 C CA . VAL A 1 185 ? 21.495 -5.876 -19.255 1.00 94.12 185 VAL A CA 1
ATOM 1398 C C . VAL A 1 185 ? 22.262 -6.295 -18.003 1.00 94.12 185 VAL A C 1
ATOM 1400 O O . VAL A 1 185 ? 22.794 -5.457 -17.276 1.00 94.12 185 VAL A O 1
ATOM 1403 N N . ALA A 1 186 ? 22.296 -7.600 -17.738 1.00 89.06 186 ALA A N 1
ATOM 1404 C CA . ALA A 1 186 ? 23.051 -8.138 -16.621 1.00 89.06 186 ALA A CA 1
ATOM 1405 C C . ALA A 1 186 ? 24.546 -8.056 -16.943 1.00 89.06 186 ALA A C 1
ATOM 1407 O O . ALA A 1 186 ? 24.970 -8.410 -18.043 1.00 89.06 186 ALA A O 1
ATOM 1408 N N . ALA A 1 187 ? 25.364 -7.635 -15.978 1.00 82.62 187 ALA A N 1
ATOM 1409 C CA . ALA A 1 187 ? 26.809 -7.733 -16.152 1.00 82.62 187 ALA A CA 1
ATOM 1410 C C . ALA A 1 187 ? 27.204 -9.226 -16.232 1.00 82.62 187 ALA A C 1
ATOM 1412 O O . ALA A 1 187 ? 26.712 -10.013 -15.411 1.00 82.62 187 ALA A O 1
ATOM 1413 N N . PRO A 1 188 ? 28.066 -9.651 -17.177 1.00 79.19 188 PRO A N 1
ATOM 1414 C CA . PRO A 1 188 ? 28.416 -11.062 -17.356 1.00 79.19 188 PRO A CA 1
ATOM 1415 C C . PRO A 1 188 ? 28.924 -11.753 -16.081 1.00 79.19 188 PRO A C 1
ATOM 1417 O O . PRO A 1 188 ? 28.687 -12.941 -15.884 1.00 79.19 188 PRO A O 1
ATOM 1420 N N . GLU A 1 189 ? 29.589 -11.019 -15.188 1.00 78.38 189 GLU A N 1
ATOM 1421 C CA . GLU A 1 189 ? 30.053 -11.495 -13.882 1.00 78.38 189 GLU A CA 1
ATOM 1422 C C . GLU A 1 189 ? 28.930 -11.839 -12.892 1.00 78.38 189 GLU A C 1
ATOM 1424 O O . GLU A 1 189 ? 29.156 -12.606 -11.953 1.00 78.38 189 GLU A O 1
ATOM 1429 N N . HIS A 1 190 ? 27.729 -11.294 -13.092 1.00 76.88 190 HIS A N 1
ATOM 1430 C CA . HIS A 1 190 ? 26.550 -11.580 -12.278 1.00 76.88 190 HIS A CA 1
ATOM 1431 C C . HIS A 1 190 ? 25.725 -12.755 -12.816 1.00 76.88 190 HIS A C 1
ATOM 1433 O O . HIS A 1 190 ? 24.826 -13.238 -12.129 1.00 76.88 190 HIS A O 1
ATOM 1439 N N . VAL A 1 191 ? 26.050 -13.255 -14.009 1.00 81.12 191 VAL A N 1
ATOM 1440 C CA . VAL A 1 191 ? 25.429 -14.445 -14.592 1.00 81.12 191 VAL A CA 1
ATOM 1441 C C . VAL A 1 191 ? 26.295 -15.664 -14.281 1.00 81.12 191 VAL A C 1
ATOM 1443 O O . VAL A 1 191 ? 27.514 -15.653 -14.458 1.00 81.12 191 VAL A O 1
ATOM 1446 N N . ALA A 1 192 ? 25.677 -16.741 -13.789 1.00 80.94 192 ALA A N 1
ATOM 1447 C CA . ALA A 1 192 ? 26.412 -17.954 -13.447 1.00 80.94 192 ALA A CA 1
ATOM 1448 C C . ALA A 1 192 ? 27.200 -18.497 -14.656 1.00 80.94 192 ALA A C 1
ATOM 1450 O O . ALA A 1 192 ? 26.738 -18.476 -15.800 1.00 80.94 192 ALA A O 1
ATOM 1451 N N . ALA A 1 193 ? 28.417 -18.985 -14.399 1.00 78.69 193 ALA A N 1
ATOM 1452 C CA . ALA A 1 193 ? 29.329 -19.416 -15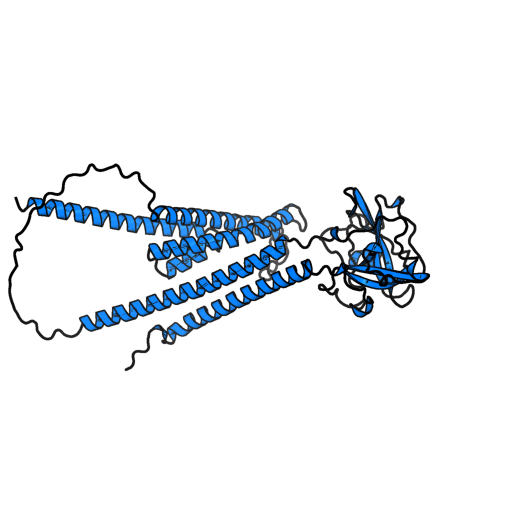.452 1.00 78.69 193 ALA A CA 1
ATOM 1453 C C . ALA A 1 193 ? 28.695 -20.499 -16.344 1.00 78.69 193 ALA A C 1
ATOM 1455 O O . ALA A 1 193 ? 28.331 -21.570 -15.863 1.00 78.69 193 ALA A O 1
ATOM 1456 N N . GLY A 1 194 ? 28.623 -20.224 -17.650 1.00 81.38 194 GLY A N 1
ATOM 1457 C CA . GLY A 1 194 ? 28.009 -21.107 -18.647 1.00 81.38 194 GLY A CA 1
ATOM 1458 C C . GLY A 1 194 ? 26.569 -20.752 -19.028 1.00 81.38 194 GLY A C 1
ATOM 1459 O O . GLY A 1 194 ? 26.065 -21.335 -19.980 1.00 81.38 194 GLY A O 1
ATOM 1460 N N . ASN A 1 195 ? 25.945 -19.787 -18.344 1.00 86.06 195 ASN A N 1
ATOM 1461 C CA . ASN A 1 195 ? 24.576 -19.350 -18.634 1.00 86.06 195 ASN A CA 1
ATOM 1462 C C . ASN A 1 195 ? 24.494 -18.077 -19.491 1.00 86.06 195 ASN A C 1
ATOM 1464 O O . ASN A 1 195 ? 23.409 -17.719 -19.939 1.00 86.06 195 ASN A O 1
ATOM 1468 N N . TRP A 1 196 ? 25.614 -17.381 -19.710 1.00 87.00 196 TRP A N 1
ATOM 1469 C CA . TRP A 1 196 ? 25.663 -16.304 -20.699 1.00 87.00 196 TRP A CA 1
ATOM 1470 C C . TRP A 1 196 ? 25.636 -16.905 -22.114 1.00 87.00 196 TRP A C 1
ATOM 1472 O O . TRP A 1 196 ? 26.342 -17.896 -22.347 1.00 87.00 196 TRP A O 1
ATOM 1482 N N . PRO A 1 197 ? 24.865 -16.335 -23.057 1.00 88.88 197 PRO A N 1
ATOM 1483 C CA . PRO A 1 197 ? 24.811 -16.821 -24.430 1.00 88.88 197 PRO A CA 1
ATOM 1484 C C . PRO A 1 197 ? 26.185 -16.797 -25.110 1.00 88.88 197 PRO A C 1
ATOM 1486 O O . PRO A 1 197 ? 27.081 -16.034 -24.750 1.00 88.88 197 PRO A O 1
ATOM 1489 N N . THR A 1 198 ? 26.383 -17.658 -26.107 1.00 86.81 198 THR A N 1
ATOM 1490 C CA . THR A 1 198 ? 27.667 -17.762 -26.821 1.00 86.81 198 THR A CA 1
ATOM 1491 C C . THR A 1 198 ? 27.455 -17.732 -28.326 1.00 86.81 198 THR A C 1
ATOM 1493 O O . THR A 1 198 ? 26.492 -18.296 -28.829 1.00 86.81 198 THR A O 1
ATOM 1496 N N . GLY A 1 199 ? 28.393 -17.125 -29.053 1.00 85.88 199 GLY A N 1
ATOM 1497 C CA . GLY A 1 199 ? 28.330 -16.982 -30.508 1.00 85.88 199 GLY A CA 1
ATOM 1498 C C . GLY A 1 199 ? 28.343 -15.518 -30.936 1.00 85.88 199 GLY A C 1
ATOM 1499 O O . GLY A 1 199 ? 28.447 -14.622 -30.102 1.00 85.88 199 GLY A O 1
ATOM 1500 N N . ASP A 1 200 ? 28.251 -15.276 -32.243 1.00 83.19 200 ASP A N 1
ATOM 1501 C CA . ASP A 1 200 ? 28.411 -13.931 -32.811 1.00 83.19 200 ASP A CA 1
ATOM 1502 C C . ASP A 1 200 ? 27.331 -12.954 -32.307 1.00 83.19 200 ASP A C 1
ATOM 1504 O O . ASP A 1 200 ? 27.640 -11.806 -31.994 1.00 83.19 200 ASP A O 1
ATOM 1508 N N . ARG A 1 201 ? 26.086 -13.420 -32.124 1.00 84.62 201 ARG A N 1
ATOM 1509 C CA . ARG A 1 201 ? 24.962 -12.618 -31.593 1.00 84.62 201 ARG A CA 1
ATOM 1510 C C . ARG A 1 201 ? 25.163 -12.215 -30.128 1.00 84.62 201 ARG A C 1
ATOM 1512 O O . ARG A 1 201 ? 24.745 -11.132 -29.732 1.00 84.62 201 ARG A O 1
ATOM 1519 N N . ALA A 1 202 ? 25.877 -13.029 -29.350 1.00 84.25 202 ALA A N 1
ATOM 1520 C CA . ALA A 1 202 ? 26.170 -12.754 -27.943 1.00 84.25 202 ALA A CA 1
ATOM 1521 C C . ALA A 1 202 ? 27.257 -11.688 -27.726 1.00 84.25 202 ALA A C 1
ATOM 1523 O O . ALA A 1 202 ? 27.509 -11.273 -26.597 1.00 84.25 202 ALA A O 1
ATOM 1524 N N . THR A 1 203 ? 27.920 -11.241 -28.800 1.00 83.44 203 THR A N 1
ATOM 1525 C CA . THR A 1 203 ? 28.933 -10.173 -28.744 1.00 83.44 203 THR A CA 1
ATOM 1526 C C . THR A 1 203 ? 28.343 -8.766 -28.855 1.00 83.44 203 THR A C 1
ATOM 1528 O O . THR A 1 203 ? 29.073 -7.787 -28.716 1.00 83.44 203 THR A O 1
ATOM 1531 N N . ASN A 1 204 ? 27.035 -8.662 -29.112 1.00 87.31 204 ASN A N 1
ATOM 1532 C CA . ASN A 1 204 ? 26.320 -7.419 -29.393 1.00 87.31 204 ASN A CA 1
ATOM 1533 C C . ASN A 1 204 ? 25.207 -7.160 -28.364 1.00 87.31 204 ASN A C 1
ATOM 1535 O O . ASN A 1 204 ? 24.071 -6.852 -28.716 1.00 87.31 204 ASN A O 1
ATOM 1539 N N . ASP A 1 205 ? 25.533 -7.274 -27.079 1.00 86.25 205 ASP A N 1
ATOM 1540 C CA . ASP A 1 205 ? 24.623 -6.962 -25.965 1.00 86.25 205 ASP A CA 1
ATOM 1541 C C . ASP A 1 205 ? 24.283 -5.458 -25.849 1.00 86.25 205 ASP A C 1
ATOM 1543 O O . ASP A 1 205 ? 23.493 -5.047 -25.001 1.00 86.25 205 ASP A O 1
ATOM 1547 N N . GLY A 1 206 ? 24.888 -4.624 -26.701 1.00 90.12 206 GLY A N 1
ATOM 1548 C CA . GLY A 1 206 ? 24.690 -3.183 -26.742 1.00 90.12 206 GLY A CA 1
ATOM 1549 C C . GLY A 1 206 ? 25.342 -2.424 -25.583 1.00 90.12 206 GLY A C 1
ATOM 1550 O O . GLY A 1 206 ? 25.256 -1.200 -25.569 1.00 90.12 206 GLY A O 1
ATOM 1551 N N . SER A 1 207 ? 26.013 -3.074 -24.633 1.00 91.75 207 SER A N 1
ATOM 1552 C CA . SER A 1 207 ? 26.511 -2.418 -23.411 1.00 91.75 207 SER A CA 1
ATOM 1553 C C . SER A 1 207 ? 27.861 -1.705 -23.597 1.00 91.75 207 SER A C 1
ATOM 1555 O O . SER A 1 207 ? 28.289 -0.916 -22.754 1.00 91.75 207 SER A O 1
ATOM 1557 N N . ALA A 1 208 ? 28.545 -1.944 -24.720 1.00 91.19 208 ALA A N 1
ATOM 1558 C CA . ALA A 1 208 ? 29.891 -1.437 -24.969 1.00 91.19 208 ALA A CA 1
ATOM 1559 C C . ALA A 1 208 ? 29.997 0.096 -24.839 1.00 91.19 208 ALA A C 1
ATOM 1561 O O . ALA A 1 208 ? 29.342 0.847 -25.561 1.00 91.19 208 ALA A O 1
ATOM 1562 N N . GLY A 1 209 ? 30.892 0.554 -23.956 1.00 90.81 209 GLY A N 1
ATOM 1563 C CA . GLY A 1 209 ? 31.139 1.980 -23.709 1.00 90.81 209 GLY A CA 1
ATOM 1564 C C . GLY A 1 209 ? 30.197 2.628 -22.691 1.00 90.81 209 GLY A C 1
ATOM 1565 O O . GLY A 1 209 ? 30.316 3.829 -22.465 1.00 90.81 209 GLY A O 1
ATOM 1566 N N . LEU A 1 210 ? 29.301 1.857 -22.072 1.00 93.25 210 LEU A N 1
ATOM 1567 C CA . LEU A 1 210 ? 28.431 2.299 -20.984 1.00 93.25 210 LEU A CA 1
ATOM 1568 C C . LEU A 1 210 ? 28.921 1.747 -19.643 1.00 93.25 210 LEU A C 1
ATOM 1570 O O . LEU A 1 210 ? 29.559 0.693 -19.581 1.00 93.25 210 LEU A O 1
ATOM 1574 N N . VAL A 1 211 ? 28.606 2.454 -18.561 1.00 92.38 211 VAL A N 1
ATOM 1575 C CA . VAL A 1 211 ? 28.755 1.911 -17.205 1.00 92.38 211 VAL A CA 1
ATOM 1576 C C . VAL A 1 211 ? 27.604 0.924 -16.966 1.00 92.38 211 VAL A C 1
ATOM 1578 O O . VAL A 1 211 ? 26.477 1.240 -17.346 1.00 92.38 211 VAL A O 1
ATOM 1581 N N . PRO A 1 212 ? 27.824 -0.266 -16.380 1.00 89.81 212 PRO A N 1
ATOM 1582 C CA . PRO A 1 212 ? 26.728 -1.179 -16.064 1.00 89.81 212 PRO A CA 1
ATOM 1583 C C . PRO A 1 212 ? 25.664 -0.499 -15.193 1.00 89.81 212 PRO A C 1
ATOM 1585 O O . PRO A 1 212 ? 25.992 0.168 -14.217 1.00 89.81 212 PRO A O 1
ATOM 1588 N N . ALA A 1 213 ? 24.390 -0.660 -15.549 1.00 86.50 213 ALA A N 1
ATOM 1589 C CA . ALA A 1 213 ? 23.293 -0.181 -14.713 1.00 86.50 213 ALA A CA 1
ATOM 1590 C C . ALA A 1 213 ? 23.062 -1.165 -13.554 1.00 86.50 213 ALA A C 1
ATOM 1592 O O . ALA A 1 213 ? 23.003 -2.379 -13.765 1.00 86.50 213 ALA A O 1
ATOM 1593 N N . GLU A 1 214 ? 22.927 -0.651 -12.332 1.00 73.75 214 GLU A N 1
ATOM 1594 C CA . GLU A 1 214 ? 22.750 -1.473 -11.133 1.00 73.75 214 GLU A CA 1
ATOM 1595 C C . GLU A 1 214 ? 21.261 -1.650 -10.770 1.00 73.75 214 GLU A C 1
ATOM 1597 O O . GLU A 1 214 ? 20.427 -0.768 -10.977 1.00 73.75 214 GLU A O 1
ATOM 1602 N N . LEU A 1 215 ? 20.911 -2.818 -10.212 1.00 66.88 215 LEU A N 1
ATOM 1603 C CA . LEU A 1 215 ? 19.555 -3.153 -9.736 1.00 66.88 215 LEU A CA 1
ATOM 1604 C C . LEU A 1 215 ? 19.110 -2.323 -8.519 1.00 66.88 215 LEU A C 1
ATOM 1606 O O . LEU A 1 215 ? 17.923 -2.261 -8.208 1.00 66.88 215 LEU A O 1
ATOM 1610 N N . ASP A 1 216 ? 20.043 -1.722 -7.785 1.00 53.00 216 ASP A N 1
ATOM 1611 C CA . ASP A 1 216 ? 19.766 -0.938 -6.576 1.00 53.00 216 ASP A CA 1
ATOM 1612 C C . ASP A 1 216 ? 19.133 0.439 -6.869 1.00 53.00 216 ASP A C 1
ATOM 1614 O O . ASP A 1 216 ? 18.638 1.105 -5.952 1.00 53.00 216 ASP A O 1
ATOM 1618 N N . GLN A 1 217 ? 19.085 0.807 -8.151 1.00 50.44 217 GLN A N 1
ATOM 1619 C CA . GLN A 1 217 ? 18.432 1.985 -8.723 1.00 50.44 217 GLN A CA 1
ATOM 1620 C C . GLN A 1 217 ? 16.937 1.757 -9.022 1.00 50.44 217 GLN A C 1
ATOM 1622 O O . GLN A 1 217 ? 16.263 2.650 -9.537 1.00 50.44 217 GLN A O 1
ATOM 1627 N N . LEU A 1 218 ? 16.391 0.581 -8.687 1.00 50.06 218 LEU A N 1
ATOM 1628 C CA . LEU A 1 218 ? 14.946 0.353 -8.645 1.00 50.06 218 LEU A CA 1
ATOM 1629 C C . LEU A 1 218 ? 14.310 1.181 -7.517 1.00 50.06 218 LEU A C 1
ATOM 1631 O O . LEU A 1 218 ? 14.945 1.383 -6.475 1.00 50.06 218 LEU A O 1
ATOM 1635 N N . PRO A 1 219 ? 13.041 1.615 -7.643 1.00 39.56 219 PRO A N 1
ATOM 1636 C CA . PRO A 1 219 ? 12.309 2.131 -6.497 1.00 39.56 219 PRO A CA 1
ATOM 1637 C C . PRO A 1 219 ? 12.334 1.064 -5.401 1.00 39.56 219 PRO A C 1
ATOM 1639 O O . PRO A 1 219 ? 11.733 -0.004 -5.528 1.00 39.56 219 PRO A O 1
ATOM 1642 N N . LYS A 1 220 ? 13.096 1.340 -4.337 1.00 41.00 220 LYS A N 1
ATOM 1643 C CA . LYS A 1 220 ? 13.264 0.440 -3.196 1.00 41.00 220 LYS A CA 1
ATOM 1644 C C . LYS A 1 220 ? 11.873 0.043 -2.731 1.00 41.00 220 LYS A C 1
ATOM 1646 O O . LYS A 1 220 ? 11.095 0.918 -2.350 1.00 41.00 220 LYS A O 1
ATOM 1651 N N . SER A 1 221 ? 11.561 -1.255 -2.732 1.00 41.59 221 SER A N 1
ATOM 1652 C CA . SER A 1 221 ? 10.399 -1.741 -1.997 1.00 41.59 221 SER A CA 1
ATOM 1653 C C . SER A 1 221 ? 10.609 -1.286 -0.562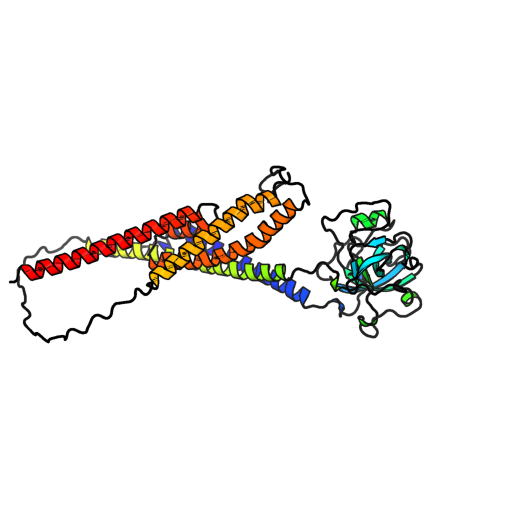 1.00 41.59 221 SER A C 1
ATOM 1655 O O . SER A 1 221 ? 11.515 -1.765 0.124 1.00 41.59 221 SER A O 1
ATOM 1657 N N . GLU A 1 222 ? 9.882 -0.250 -0.149 1.00 46.22 222 GLU A N 1
ATOM 1658 C CA . GLU A 1 222 ? 10.161 0.397 1.117 1.00 46.22 222 GLU A CA 1
ATOM 1659 C C . GLU A 1 222 ? 10.076 -0.672 2.205 1.00 46.22 222 GLU A C 1
ATOM 1661 O O . GLU A 1 222 ? 9.000 -1.218 2.459 1.00 46.22 222 GLU A O 1
ATOM 1666 N N . ALA A 1 223 ? 11.188 -0.959 2.887 1.00 49.97 223 ALA A N 1
ATOM 1667 C CA . ALA A 1 223 ? 11.216 -1.858 4.044 1.00 49.97 223 ALA A CA 1
ATOM 1668 C C . ALA A 1 223 ? 10.140 -1.482 5.094 1.00 49.97 223 ALA A C 1
ATOM 1670 O O . ALA A 1 223 ? 9.724 -2.299 5.922 1.00 49.97 223 ALA A O 1
ATOM 1671 N N . PHE A 1 224 ? 9.661 -0.237 5.025 1.00 52.62 224 PHE A N 1
ATOM 1672 C CA . PHE A 1 224 ? 8.527 0.310 5.748 1.00 52.62 224 PHE A CA 1
ATOM 1673 C C . PHE A 1 224 ? 7.178 -0.362 5.418 1.00 52.62 224 PHE A C 1
ATOM 1675 O O . PHE A 1 224 ? 6.402 -0.630 6.335 1.00 52.62 224 PHE A O 1
ATOM 1682 N N . THR A 1 225 ? 6.903 -0.713 4.157 1.00 59.03 225 THR A N 1
ATOM 1683 C CA . THR A 1 225 ? 5.668 -1.402 3.736 1.00 59.03 225 THR A CA 1
ATOM 1684 C C . THR A 1 225 ? 5.599 -2.832 4.277 1.00 59.03 225 THR A C 1
ATOM 1686 O O . THR A 1 225 ? 4.570 -3.228 4.829 1.00 59.03 225 THR A O 1
ATOM 1689 N N . GLY A 1 226 ? 6.703 -3.586 4.222 1.00 64.69 226 GLY A N 1
ATOM 1690 C CA . GLY A 1 226 ? 6.774 -4.916 4.833 1.00 64.69 226 GLY A CA 1
ATOM 1691 C C . GLY A 1 226 ? 6.550 -4.852 6.349 1.00 64.69 226 GLY A C 1
ATOM 1692 O O . GLY A 1 226 ? 5.695 -5.553 6.894 1.00 64.69 226 GLY A O 1
ATOM 1693 N N . LEU A 1 227 ? 7.253 -3.947 7.041 1.00 73.88 227 LEU A N 1
ATOM 1694 C CA . LEU A 1 227 ? 7.060 -3.748 8.479 1.00 73.88 227 LEU A CA 1
ATOM 1695 C C . LEU A 1 227 ? 5.608 -3.361 8.812 1.00 73.88 227 LEU A C 1
ATOM 1697 O O . LEU A 1 227 ? 5.051 -3.887 9.771 1.00 73.88 227 LEU A O 1
ATOM 1701 N N . ARG A 1 228 ? 4.969 -2.507 8.005 1.00 76.25 228 ARG A N 1
ATOM 1702 C CA . ARG A 1 228 ? 3.565 -2.103 8.173 1.00 76.25 228 ARG A CA 1
ATOM 1703 C C . ARG A 1 228 ? 2.602 -3.295 8.126 1.00 76.25 228 ARG A C 1
ATOM 1705 O O . ARG A 1 228 ? 1.763 -3.405 9.016 1.00 76.25 228 ARG A O 1
ATOM 1712 N N . ASN A 1 229 ? 2.734 -4.203 7.158 1.00 82.38 229 ASN A N 1
ATOM 1713 C CA . ASN A 1 229 ? 1.844 -5.370 7.046 1.00 82.38 229 ASN A CA 1
ATOM 1714 C C . ASN A 1 229 ? 2.003 -6.326 8.240 1.00 82.38 229 ASN A C 1
ATOM 1716 O O . ASN A 1 229 ? 1.012 -6.764 8.827 1.00 82.38 229 ASN A O 1
ATOM 1720 N N . PHE A 1 230 ? 3.243 -6.579 8.679 1.00 85.50 230 PHE A N 1
ATOM 1721 C CA . PHE A 1 230 ? 3.499 -7.350 9.902 1.00 85.50 230 PHE A CA 1
ATOM 1722 C C . PHE A 1 230 ? 2.848 -6.698 11.123 1.00 85.50 230 PHE A C 1
ATOM 1724 O O . PHE A 1 230 ? 2.187 -7.352 11.932 1.00 85.50 230 PHE A O 1
ATOM 1731 N N . LEU A 1 231 ? 3.029 -5.386 11.247 1.00 85.81 231 LEU A N 1
ATOM 1732 C CA . LEU A 1 231 ? 2.472 -4.614 12.336 1.00 85.81 231 LEU A CA 1
ATOM 1733 C C . LEU A 1 231 ? 0.928 -4.672 12.335 1.00 85.81 231 LEU A C 1
ATOM 1735 O O . LEU A 1 231 ? 0.327 -4.941 13.378 1.00 85.81 231 LEU A O 1
ATOM 1739 N N . TYR A 1 232 ? 0.279 -4.549 11.177 1.00 84.81 232 TYR A N 1
ATOM 1740 C CA . TYR A 1 232 ? -1.170 -4.728 11.070 1.00 84.81 232 TYR A CA 1
ATOM 1741 C C . TYR A 1 232 ? -1.633 -6.141 11.428 1.00 84.81 232 TYR A C 1
ATOM 1743 O O . TYR A 1 232 ? -2.689 -6.293 12.042 1.00 84.81 232 TYR A O 1
ATOM 1751 N N . ALA A 1 233 ? -0.862 -7.181 11.106 1.00 90.31 233 ALA A N 1
ATOM 1752 C CA . ALA A 1 233 ? -1.199 -8.543 11.518 1.00 90.31 233 ALA A CA 1
ATOM 1753 C C . ALA A 1 233 ? -1.305 -8.665 13.047 1.00 90.31 233 ALA A C 1
ATOM 1755 O O . ALA A 1 233 ? -2.285 -9.200 13.574 1.00 90.31 233 ALA A O 1
ATOM 1756 N N . VAL A 1 234 ? -0.328 -8.101 13.766 1.00 89.88 234 VAL A N 1
ATOM 1757 C CA . VAL A 1 234 ? -0.334 -8.052 15.235 1.00 89.88 234 VAL A CA 1
ATOM 1758 C C . VAL A 1 234 ? -1.531 -7.250 15.752 1.00 89.88 234 VAL A C 1
ATOM 1760 O O . VAL A 1 234 ? -2.199 -7.690 16.690 1.00 89.88 234 VAL A O 1
ATOM 1763 N N . GLU A 1 235 ? -1.833 -6.107 15.134 1.00 87.75 235 GLU A N 1
ATOM 1764 C CA . GLU A 1 235 ? -2.984 -5.269 15.487 1.00 87.75 235 GLU A CA 1
ATOM 1765 C C . GLU A 1 235 ? -4.310 -6.045 15.400 1.00 87.75 235 GLU A C 1
ATOM 1767 O O . GLU A 1 235 ? -5.090 -6.081 16.357 1.00 87.75 235 GLU A O 1
ATOM 1772 N N . TRP A 1 236 ? -4.536 -6.762 14.297 1.00 91.12 236 TRP A N 1
ATOM 1773 C CA . TRP A 1 236 ? -5.732 -7.583 14.103 1.00 91.12 236 TRP A CA 1
ATOM 1774 C C . TRP A 1 236 ? -5.876 -8.698 15.144 1.00 91.12 236 TRP A C 1
ATOM 1776 O O . TRP A 1 236 ? -6.981 -8.960 15.629 1.00 91.12 236 TRP A O 1
ATOM 1786 N N . TRP A 1 237 ? -4.777 -9.324 15.562 1.00 92.62 237 TRP A N 1
ATOM 1787 C CA . TRP A 1 237 ? -4.812 -10.329 16.629 1.00 92.62 237 TRP A CA 1
ATOM 1788 C C . TRP A 1 237 ? -5.058 -9.727 18.017 1.00 92.62 237 TRP A C 1
ATOM 1790 O O . TRP A 1 237 ? -5.719 -10.356 18.850 1.00 92.62 237 TRP A O 1
ATOM 1800 N N . LEU A 1 238 ? -4.607 -8.495 18.273 1.00 89.12 238 LEU A N 1
ATOM 1801 C CA . LEU A 1 238 ? -4.988 -7.761 19.482 1.00 89.12 238 LEU A CA 1
ATOM 1802 C C . LEU A 1 238 ? -6.492 -7.452 19.492 1.00 89.12 238 LEU A C 1
ATOM 1804 O O . LEU A 1 238 ? -7.140 -7.631 20.529 1.00 89.12 238 LEU A O 1
ATOM 1808 N N . PHE A 1 239 ? -7.079 -7.080 18.350 1.00 88.69 239 PHE A N 1
ATOM 1809 C CA . PHE A 1 239 ? -8.533 -6.940 18.226 1.00 88.69 239 PHE A CA 1
ATOM 1810 C C . PHE A 1 239 ? -9.272 -8.263 18.450 1.00 88.69 239 PHE A C 1
ATOM 1812 O O . PHE A 1 239 ? -10.273 -8.280 19.168 1.00 88.69 239 PHE A O 1
ATOM 1819 N N . ALA A 1 240 ? -8.766 -9.383 17.930 1.00 91.81 240 ALA A N 1
ATOM 1820 C CA . ALA A 1 240 ? -9.332 -10.705 18.198 1.00 91.81 240 ALA A CA 1
ATOM 1821 C C . ALA A 1 240 ? -9.348 -11.020 19.708 1.00 91.81 240 ALA A C 1
ATOM 1823 O O . ALA A 1 240 ? -10.379 -11.410 20.267 1.00 91.81 240 ALA A O 1
ATOM 1824 N N . ALA A 1 241 ? -8.234 -10.769 20.407 1.00 91.50 241 ALA A N 1
ATOM 1825 C CA . ALA A 1 241 ? -8.155 -10.915 21.861 1.00 91.50 241 ALA A CA 1
ATOM 1826 C C . ALA A 1 241 ? -9.141 -9.983 22.590 1.00 91.50 241 ALA A C 1
ATOM 1828 O O . ALA A 1 241 ? -9.751 -10.369 23.594 1.00 91.50 241 ALA A O 1
ATOM 1829 N N . PHE A 1 242 ? -9.338 -8.771 22.072 1.00 88.00 242 PHE A N 1
ATOM 1830 C CA . PHE A 1 242 ? -10.296 -7.811 22.604 1.00 88.00 242 PHE A CA 1
ATOM 1831 C C . PHE A 1 242 ? -11.754 -8.271 22.444 1.00 88.00 242 PHE A C 1
ATOM 1833 O O . PHE A 1 242 ? -12.524 -8.193 23.406 1.00 88.00 242 PHE A O 1
ATOM 1840 N N . VAL A 1 243 ? -12.130 -8.819 21.286 1.00 90.81 243 VAL A N 1
ATOM 1841 C CA . VAL A 1 243 ? -13.463 -9.401 21.048 1.00 90.81 243 VAL A CA 1
ATOM 1842 C C . VAL A 1 243 ? -13.747 -10.514 22.058 1.00 90.81 243 VAL A C 1
ATOM 1844 O O . VAL A 1 243 ? -14.788 -10.500 22.722 1.00 90.81 243 VAL A O 1
ATOM 1847 N N . VAL A 1 244 ? -12.791 -11.429 22.254 1.00 92.94 244 VAL A N 1
ATOM 1848 C CA . VAL A 1 244 ? -12.902 -12.504 23.256 1.00 92.94 244 VAL A CA 1
ATOM 1849 C C . VAL A 1 244 ? -13.045 -11.927 24.663 1.00 92.94 244 VAL A C 1
ATOM 1851 O O . VAL A 1 244 ? -13.880 -12.389 25.440 1.00 92.94 244 VAL A O 1
ATOM 1854 N N . PHE A 1 245 ? -12.274 -10.893 25.004 1.00 89.12 245 PHE A N 1
ATOM 1855 C CA . PHE A 1 245 ? -12.369 -10.236 26.304 1.00 89.12 245 PHE A CA 1
ATOM 1856 C C . PHE A 1 245 ? -13.758 -9.632 26.561 1.00 89.12 245 PHE A C 1
ATOM 1858 O O . PHE A 1 245 ? -14.329 -9.864 27.632 1.00 89.12 245 PHE A O 1
ATOM 1865 N N . ILE A 1 246 ? -14.316 -8.882 25.605 1.00 86.88 246 ILE A N 1
ATOM 1866 C CA . ILE A 1 246 ? -15.653 -8.282 25.733 1.00 86.88 246 ILE A CA 1
ATOM 1867 C C . ILE A 1 246 ? -16.721 -9.366 25.842 1.00 86.88 246 ILE A C 1
ATOM 1869 O O . ILE A 1 246 ? -17.590 -9.275 26.709 1.00 86.88 246 ILE A O 1
ATOM 1873 N N . TRP A 1 247 ? -16.619 -10.423 25.038 1.00 91.56 247 TRP A N 1
ATOM 1874 C CA . TRP A 1 247 ? -17.543 -11.549 25.095 1.00 91.56 247 TRP A CA 1
ATOM 1875 C C . TRP A 1 247 ? -17.491 -12.278 26.450 1.00 91.56 247 TRP A C 1
ATOM 1877 O O . TRP A 1 247 ? -18.526 -12.510 27.078 1.00 91.56 247 TRP A O 1
ATOM 1887 N N . LEU A 1 248 ? -16.293 -12.563 26.972 1.00 90.50 248 LEU A N 1
ATOM 1888 C CA . LEU A 1 248 ? -16.111 -13.160 28.302 1.00 90.50 248 LEU A CA 1
ATOM 1889 C C . LEU A 1 248 ? -16.617 -12.251 29.427 1.00 90.50 248 LEU A C 1
ATOM 1891 O O . LEU A 1 248 ? -17.076 -12.737 30.459 1.00 90.50 248 LEU A O 1
ATOM 1895 N N . ARG A 1 249 ? -16.498 -10.931 29.275 1.00 86.69 249 ARG A N 1
ATOM 1896 C CA . ARG A 1 249 ? -17.020 -9.972 30.251 1.00 86.69 249 ARG A CA 1
ATOM 1897 C C . ARG A 1 249 ? -18.544 -9.952 30.233 1.00 86.69 249 ARG A C 1
ATOM 1899 O O . ARG A 1 249 ? -19.145 -10.135 31.281 1.00 86.69 249 ARG A O 1
ATOM 1906 N N . TRP A 1 250 ? -19.144 -9.793 29.058 1.00 88.19 250 TRP A N 1
ATOM 1907 C CA . TRP A 1 250 ? -20.596 -9.771 28.898 1.00 88.19 250 TRP A CA 1
ATOM 1908 C C . TRP A 1 250 ? -21.247 -11.062 29.411 1.00 88.19 250 TRP A C 1
ATOM 1910 O O . TRP A 1 250 ? -22.191 -11.005 30.192 1.00 88.19 250 TRP A O 1
ATOM 1920 N N . THR A 1 251 ? -20.689 -12.226 29.065 1.00 89.50 251 THR A N 1
ATOM 1921 C CA . THR A 1 251 ? -21.194 -13.520 29.557 1.00 89.50 251 THR A CA 1
ATOM 1922 C C . THR A 1 251 ? -21.110 -13.646 31.078 1.00 89.50 251 THR A C 1
ATOM 1924 O O . THR A 1 251 ? -22.034 -14.157 31.707 1.00 89.50 251 THR A O 1
ATOM 1927 N N . ARG A 1 252 ? -20.024 -13.166 31.699 1.00 87.00 252 ARG A N 1
ATOM 1928 C CA . ARG A 1 252 ? -19.888 -13.135 33.164 1.00 87.00 252 ARG A CA 1
ATOM 1929 C C . ARG A 1 252 ? -20.883 -12.183 33.818 1.00 87.00 252 ARG A C 1
ATOM 1931 O O . ARG A 1 252 ? -21.412 -12.543 34.865 1.00 87.00 252 ARG A O 1
ATOM 1938 N N . ASP A 1 253 ? -21.119 -11.018 33.222 1.00 84.56 253 ASP A N 1
ATOM 1939 C CA . ASP A 1 253 ? -22.058 -10.019 33.738 1.00 84.56 253 ASP A CA 1
ATOM 1940 C C . ASP A 1 253 ? -23.501 -10.573 33.696 1.00 84.56 253 ASP A C 1
ATOM 1942 O O . ASP A 1 253 ? -24.173 -10.587 34.725 1.00 84.56 253 ASP A O 1
ATOM 1946 N N . GLU A 1 254 ? -23.931 -11.174 32.579 1.00 86.00 254 GLU A N 1
ATOM 1947 C CA . GLU A 1 254 ? -25.251 -11.831 32.456 1.00 86.00 254 GLU A CA 1
ATOM 1948 C C . GLU A 1 254 ? -25.436 -12.986 33.453 1.00 86.00 254 GLU A C 1
ATOM 1950 O O . GLU A 1 254 ? -26.492 -13.118 34.075 1.00 86.00 254 GLU A O 1
ATOM 1955 N N . LEU A 1 255 ? -24.408 -13.824 33.642 1.00 86.94 255 LEU A N 1
ATOM 1956 C CA . LEU A 1 255 ? -24.454 -14.922 34.615 1.00 86.94 255 LEU A CA 1
ATOM 1957 C C . LEU A 1 255 ? -24.457 -14.421 36.063 1.00 86.94 255 LEU A C 1
ATOM 1959 O O . LEU A 1 255 ? -25.033 -15.073 36.936 1.00 86.94 255 LEU A O 1
ATOM 1963 N N . ALA A 1 256 ? -23.786 -13.304 36.348 1.00 84.44 256 ALA A N 1
ATOM 1964 C CA . ALA A 1 256 ? -23.792 -12.696 37.673 1.00 84.44 256 ALA A CA 1
ATOM 1965 C C . ALA A 1 256 ? -25.173 -12.120 38.008 1.00 84.44 256 ALA A C 1
ATOM 1967 O O . ALA A 1 256 ? -25.653 -12.332 39.120 1.00 84.44 256 ALA A O 1
ATOM 1968 N N . GLU A 1 257 ? -25.828 -11.468 37.046 1.00 83.56 257 GLU A N 1
ATOM 1969 C CA . GLU A 1 257 ? -27.208 -10.996 37.187 1.00 83.56 257 GLU A CA 1
ATOM 1970 C C . GLU A 1 257 ? -28.193 -12.159 37.367 1.00 83.56 257 GLU A C 1
ATOM 1972 O O . GLU A 1 257 ? -28.992 -12.135 38.301 1.00 83.56 257 GLU A O 1
ATOM 1977 N N . GLU A 1 258 ? -28.083 -13.222 36.558 1.00 85.19 258 GLU A N 1
ATOM 1978 C CA . GLU A 1 258 ? -28.909 -14.433 36.703 1.00 85.19 258 GLU A CA 1
ATOM 1979 C C . GLU A 1 258 ? -28.769 -15.047 38.109 1.00 85.19 258 GLU A C 1
ATOM 1981 O O . GLU A 1 258 ? -29.761 -15.401 38.751 1.00 85.19 258 GLU A O 1
ATOM 1986 N N . ARG A 1 259 ? -27.536 -15.123 38.635 1.00 83.75 259 ARG A N 1
ATOM 1987 C CA . ARG A 1 259 ? -27.275 -15.609 40.000 1.00 83.75 259 ARG A CA 1
ATOM 1988 C C . ARG A 1 259 ? -27.854 -14.685 41.066 1.00 83.75 259 ARG A C 1
ATOM 1990 O O . ARG A 1 259 ? -28.469 -15.186 42.004 1.00 83.75 259 ARG A O 1
ATOM 1997 N N . ALA A 1 260 ? -27.668 -13.373 40.942 1.00 85.25 260 ALA A N 1
ATOM 1998 C CA . ALA A 1 260 ? -28.181 -12.400 41.904 1.00 85.25 260 ALA A CA 1
ATOM 1999 C C . ALA A 1 260 ? -29.713 -12.455 42.003 1.00 85.25 260 ALA A C 1
ATOM 2001 O O . ALA A 1 260 ? -30.255 -12.478 43.106 1.00 85.25 260 ALA A O 1
ATOM 2002 N N . GLU A 1 261 ? -30.404 -12.570 40.869 1.00 84.88 261 GLU A N 1
ATOM 2003 C CA . GLU A 1 261 ? -31.857 -12.749 40.835 1.00 84.88 261 GLU A CA 1
ATOM 2004 C C . GLU A 1 261 ? -32.294 -14.078 41.445 1.00 84.88 261 GLU A C 1
ATOM 2006 O O . GLU A 1 261 ? -33.251 -14.108 42.215 1.00 84.88 261 GLU A O 1
ATOM 2011 N N . SER A 1 262 ? -31.578 -15.173 41.163 1.00 81.44 262 SER A N 1
ATOM 2012 C CA . SER A 1 262 ? -31.895 -16.475 41.760 1.00 81.44 262 SER A CA 1
ATOM 2013 C C . SER A 1 262 ? -31.753 -16.468 43.287 1.00 81.44 262 SER A C 1
ATOM 2015 O O . SER A 1 262 ? -32.598 -17.025 43.981 1.00 81.44 262 SER A O 1
ATOM 2017 N N . LEU A 1 263 ? -30.736 -15.783 43.824 1.00 80.56 263 LEU A N 1
ATOM 2018 C CA . LEU A 1 263 ? -30.520 -15.647 45.267 1.00 80.56 263 LEU A CA 1
ATOM 2019 C C . LEU A 1 263 ? -31.559 -14.717 45.912 1.00 80.56 263 LEU A C 1
ATOM 2021 O O . LEU A 1 263 ? -32.071 -15.029 46.984 1.00 80.56 263 LEU A O 1
ATOM 2025 N N . GLY A 1 264 ? -31.916 -13.614 45.246 1.00 74.25 264 GLY A N 1
ATOM 2026 C CA . GLY A 1 264 ? -32.976 -12.709 45.699 1.00 74.25 264 GLY A CA 1
ATOM 2027 C C . GLY A 1 264 ? -34.364 -13.358 45.690 1.00 74.25 264 GLY A C 1
ATOM 2028 O O . GLY A 1 264 ? -35.148 -13.139 46.607 1.00 74.25 264 GLY A O 1
ATOM 2029 N N . ALA A 1 265 ? -34.651 -14.212 44.703 1.00 63.91 265 ALA A N 1
ATOM 2030 C CA . ALA A 1 265 ? -35.900 -14.968 44.625 1.00 63.91 265 ALA A CA 1
ATOM 2031 C C . ALA A 1 265 ? -36.013 -16.048 45.717 1.00 63.91 265 ALA A C 1
ATOM 2033 O O . ALA A 1 265 ? -37.112 -16.321 46.192 1.00 63.91 265 ALA A O 1
ATOM 2034 N N . VAL A 1 266 ? -34.892 -16.638 46.148 1.00 60.03 266 VAL A N 1
ATOM 2035 C CA . VAL A 1 266 ? -34.858 -17.609 47.259 1.00 60.03 266 VAL A CA 1
ATOM 2036 C C . VAL A 1 266 ? -35.051 -16.921 48.617 1.00 60.03 266 VAL A C 1
ATOM 2038 O O . VAL A 1 266 ? -35.713 -17.483 49.484 1.00 60.03 266 VAL A O 1
ATOM 2041 N N . GLY A 1 267 ? -34.551 -15.693 48.794 1.00 54.12 267 GLY A N 1
ATOM 2042 C CA . GLY A 1 267 ? -34.766 -14.894 50.010 1.00 54.12 267 GLY A CA 1
ATOM 2043 C C . GLY A 1 267 ? -36.172 -14.292 50.160 1.00 54.12 267 GLY A C 1
ATOM 2044 O O . GLY A 1 267 ? -36.489 -13.772 51.222 1.00 54.12 267 GLY A O 1
ATOM 2045 N N . ALA A 1 268 ? -37.009 -14.359 49.119 1.00 51.19 268 ALA A N 1
ATOM 2046 C CA . ALA A 1 268 ? -38.378 -13.830 49.098 1.00 51.19 268 ALA A CA 1
ATOM 2047 C C . ALA A 1 268 ? -39.467 -14.925 49.161 1.00 51.19 268 ALA A C 1
ATOM 2049 O O . ALA A 1 268 ? -40.633 -14.660 48.859 1.00 51.19 268 ALA A O 1
ATOM 2050 N N . GLY A 1 269 ? -39.104 -16.165 49.517 1.00 40.06 269 GLY A N 1
ATOM 2051 C CA . GLY A 1 269 ? -40.081 -17.214 49.824 1.00 40.06 269 GLY A CA 1
ATOM 2052 C C . GLY A 1 269 ? -40.936 -16.839 51.047 1.00 40.06 269 GLY A C 1
ATOM 2053 O O . GLY A 1 269 ? -40.452 -16.107 51.908 1.00 40.06 269 GLY A O 1
ATOM 2054 N N . PRO A 1 270 ? -42.202 -17.294 51.136 1.00 44.72 270 PRO A N 1
ATOM 2055 C CA . PRO A 1 270 ? -43.082 -16.936 52.243 1.00 44.72 270 PRO A CA 1
ATOM 2056 C C . PRO A 1 270 ? -42.486 -17.464 53.543 1.00 44.72 270 PRO A C 1
ATOM 2058 O O . PRO A 1 270 ? -42.304 -18.671 53.676 1.00 44.72 270 PRO A O 1
ATOM 2061 N N . ASP A 1 271 ? -42.186 -16.542 54.451 1.00 42.31 271 ASP A N 1
ATOM 2062 C CA . ASP A 1 271 ? -41.674 -16.773 55.798 1.00 42.31 271 ASP A CA 1
ATOM 2063 C C . ASP A 1 271 ? -42.604 -17.746 56.547 1.00 42.31 271 ASP A C 1
ATOM 2065 O O . ASP A 1 271 ? -43.741 -17.375 56.870 1.00 42.31 271 ASP A O 1
ATOM 2069 N N . PRO A 1 272 ? -42.212 -19.010 56.785 1.00 44.97 272 PRO A N 1
ATOM 2070 C CA . PRO A 1 272 ? -42.889 -19.843 57.746 1.00 44.97 272 PRO A CA 1
ATOM 2071 C C . PRO A 1 272 ? -42.121 -19.689 59.056 1.00 44.97 272 PRO A C 1
ATOM 2073 O O . PRO A 1 272 ? -41.029 -20.235 59.193 1.00 44.97 272 PRO A O 1
ATOM 2076 N N . ASP A 1 273 ? -42.753 -18.994 59.998 1.00 38.34 273 ASP A N 1
ATOM 2077 C CA . ASP A 1 273 ? -42.406 -18.931 61.423 1.00 38.34 273 ASP A CA 1
ATOM 2078 C C . ASP A 1 273 ? -41.739 -17.624 61.892 1.00 38.34 273 ASP A C 1
ATOM 2080 O O . ASP A 1 273 ? -40.564 -17.547 62.246 1.00 38.34 273 ASP A O 1
ATOM 2084 N N . ALA A 1 274 ? -42.576 -16.586 61.993 1.00 41.78 274 ALA A N 1
ATOM 2085 C CA . ALA A 1 274 ? -42.419 -15.572 63.027 1.00 41.78 274 ALA A CA 1
ATOM 2086 C C . ALA A 1 274 ? -42.702 -16.226 64.395 1.00 41.78 274 ALA A C 1
ATOM 2088 O O . ALA A 1 274 ? -43.839 -16.227 64.871 1.00 41.78 274 ALA A O 1
ATOM 2089 N N . GLY A 1 275 ? -41.662 -16.806 64.988 1.00 31.97 275 GLY A N 1
ATOM 2090 C CA . GLY A 1 275 ? -41.651 -17.366 66.334 1.00 31.97 275 GLY A CA 1
ATOM 2091 C C . GLY A 1 275 ? -40.636 -16.629 67.202 1.00 31.97 275 GLY A C 1
ATOM 2092 O O . GLY A 1 275 ? -39.445 -16.629 66.910 1.00 31.97 275 GLY A O 1
ATOM 2093 N N . ASP A 1 276 ? -41.163 -15.969 68.227 1.00 37.62 276 ASP A N 1
ATOM 2094 C CA . ASP A 1 276 ? -40.498 -15.328 69.365 1.00 37.62 276 ASP A CA 1
ATOM 2095 C C . ASP A 1 276 ? -39.275 -16.122 69.871 1.00 37.62 276 ASP A C 1
ATOM 2097 O O . ASP A 1 276 ? -39.396 -17.323 70.088 1.00 37.62 276 ASP A O 1
ATOM 2101 N N . ASP A 1 277 ? -38.136 -15.456 70.103 1.00 33.31 277 ASP A N 1
ATOM 2102 C CA . ASP A 1 277 ? -37.323 -15.701 71.303 1.00 33.31 277 ASP A CA 1
ATOM 2103 C C . ASP A 1 277 ? -36.230 -14.635 71.521 1.00 33.31 277 ASP A C 1
ATOM 2105 O O . ASP A 1 277 ? -35.463 -14.231 70.643 1.00 33.31 277 ASP A O 1
ATOM 2109 N N . LEU A 1 278 ? -36.206 -14.174 72.767 1.00 33.25 278 LEU A N 1
ATOM 2110 C CA . LEU A 1 278 ? -35.408 -13.109 73.359 1.00 33.25 278 LEU A CA 1
ATOM 2111 C C . LEU A 1 278 ? -34.040 -13.619 73.877 1.00 33.25 278 LEU A C 1
ATOM 2113 O O . LEU A 1 278 ? -34.015 -14.547 74.679 1.00 33.25 278 LEU A O 1
ATOM 2117 N N . VAL A 1 279 ? -32.966 -12.845 73.595 1.00 33.00 279 VAL A N 1
ATOM 2118 C CA . VAL A 1 279 ? -31.823 -12.503 74.510 1.00 33.00 279 VAL A CA 1
ATOM 2119 C C . VAL A 1 279 ? -30.748 -13.615 74.748 1.00 33.00 279 VAL A C 1
ATOM 2121 O O . VAL A 1 279 ? -31.074 -14.782 74.571 1.00 33.00 279 VAL A O 1
ATOM 2124 N N . PRO A 1 280 ? -29.467 -13.353 75.171 1.00 42.22 280 PRO A N 1
ATOM 2125 C CA . PRO A 1 280 ? -28.752 -12.098 75.499 1.00 42.22 280 PRO A CA 1
ATOM 2126 C C . PRO A 1 280 ? -27.391 -11.845 74.803 1.00 42.22 280 PRO A C 1
ATOM 2128 O O . PRO A 1 280 ? -26.738 -12.718 74.237 1.00 42.22 280 PRO A O 1
ATOM 2131 N N . ALA A 1 281 ? -26.920 -10.610 75.009 1.00 39.72 281 ALA A N 1
ATOM 2132 C CA . ALA A 1 281 ? -25.535 -10.163 74.917 1.00 39.72 281 ALA A CA 1
ATOM 2133 C C . ALA A 1 281 ? -24.543 -11.042 75.708 1.00 39.72 281 ALA A C 1
ATOM 2135 O O . ALA A 1 281 ? -24.760 -11.344 76.882 1.00 39.72 281 ALA A O 1
ATOM 2136 N N . ALA A 1 282 ? -23.406 -11.362 75.084 1.00 31.62 282 ALA A N 1
ATOM 2137 C CA . ALA A 1 282 ? -22.246 -11.952 75.740 1.00 31.62 282 ALA A CA 1
ATOM 2138 C C . ALA A 1 282 ? -21.104 -10.928 75.789 1.00 31.62 282 ALA A C 1
ATOM 2140 O O . ALA A 1 282 ? -20.534 -10.545 74.767 1.00 31.62 282 ALA A O 1
ATOM 2141 N N . ALA A 1 283 ? -20.794 -10.492 77.008 1.00 33.69 283 ALA A N 1
ATOM 2142 C CA . ALA A 1 283 ? -19.597 -9.747 77.354 1.00 33.69 283 ALA A CA 1
ATOM 2143 C C . ALA A 1 283 ? -18.351 -10.633 77.182 1.00 33.69 283 ALA A C 1
ATOM 2145 O O . ALA A 1 283 ? -18.300 -11.749 77.699 1.00 33.69 283 ALA A O 1
ATOM 2146 N N . GLY A 1 284 ? -17.338 -10.114 76.486 1.00 29.92 284 GLY A N 1
ATOM 2147 C CA . GLY A 1 284 ? -16.005 -10.704 76.393 1.00 29.92 284 GLY A CA 1
ATOM 2148 C C . GLY A 1 284 ? -14.977 -9.795 77.056 1.00 29.92 284 GLY A C 1
ATOM 2149 O O . GLY A 1 284 ? -14.585 -8.778 76.495 1.00 29.92 284 GLY A O 1
ATOM 2150 N N . THR A 1 285 ? -14.556 -10.159 78.264 1.00 31.33 285 THR A N 1
ATOM 2151 C CA . THR A 1 285 ? -13.429 -9.571 79.000 1.00 31.33 285 THR A CA 1
ATOM 2152 C C . THR A 1 285 ? -12.093 -10.196 78.582 1.00 31.33 285 THR A C 1
ATOM 2154 O O . THR A 1 285 ? -11.997 -11.419 78.502 1.00 31.33 285 THR A O 1
ATOM 2157 N N . GLY A 1 286 ? -11.051 -9.363 78.455 1.00 28.31 286 GLY A N 1
ATOM 2158 C CA . GLY A 1 286 ? -9.630 -9.746 78.355 1.00 28.31 286 GLY A CA 1
ATOM 2159 C C . GLY A 1 286 ? -9.013 -9.367 77.000 1.00 28.31 286 GLY A C 1
ATOM 2160 O O . GLY A 1 286 ? -9.593 -9.651 75.966 1.00 28.31 286 GLY A O 1
ATOM 2161 N N . THR A 1 287 ? -7.852 -8.727 76.874 1.00 30.12 287 THR A N 1
ATOM 2162 C CA . THR A 1 287 ? -6.772 -8.456 77.827 1.00 30.12 287 THR A CA 1
ATOM 2163 C C . THR A 1 287 ? -5.909 -7.349 77.212 1.00 30.12 287 THR A C 1
ATOM 2165 O O . THR A 1 287 ? -5.546 -7.431 76.040 1.00 30.12 287 THR A O 1
ATOM 2168 N N . ALA A 1 288 ? -5.568 -6.320 77.987 1.00 34.62 288 ALA A N 1
ATOM 2169 C CA . ALA A 1 288 ? -4.630 -5.285 77.569 1.00 34.62 288 ALA A CA 1
ATOM 2170 C C . ALA A 1 288 ? -3.236 -5.892 77.335 1.00 34.62 288 ALA A C 1
ATOM 2172 O O . ALA A 1 288 ? -2.645 -6.473 78.243 1.00 34.62 288 ALA A O 1
ATOM 2173 N N . THR A 1 289 ? -2.694 -5.732 76.130 1.00 32.47 289 THR A N 1
ATOM 2174 C CA . THR A 1 289 ? -1.256 -5.866 75.868 1.00 32.47 289 THR A CA 1
ATOM 2175 C C . THR A 1 289 ? -0.801 -4.604 75.152 1.00 32.47 289 THR A C 1
ATOM 2177 O O . THR A 1 289 ? -1.315 -4.255 74.093 1.00 32.47 289 THR A O 1
ATOM 2180 N N . GLY A 1 290 ? 0.099 -3.868 75.806 1.00 40.75 290 GLY A N 1
ATOM 2181 C CA . GLY A 1 290 ? 0.639 -2.613 75.306 1.00 40.75 290 GLY A CA 1
ATOM 2182 C C . GLY A 1 290 ? 1.382 -2.819 73.993 1.00 40.75 290 GLY A C 1
ATOM 2183 O O . GLY A 1 290 ? 2.267 -3.668 73.901 1.00 40.75 290 GLY A O 1
ATOM 2184 N N . VAL A 1 291 ? 1.032 -2.014 72.995 1.00 34.97 291 VAL A N 1
ATOM 2185 C CA . VAL A 1 291 ? 1.817 -1.864 71.773 1.00 34.97 291 VAL A CA 1
ATOM 2186 C C . VAL A 1 291 ? 2.551 -0.538 71.886 1.00 34.97 291 VAL A C 1
ATOM 2188 O O . VAL A 1 291 ? 1.942 0.521 72.035 1.00 34.97 291 VAL A O 1
ATOM 2191 N N . ALA A 1 292 ? 3.876 -0.634 71.897 1.00 34.28 292 ALA A N 1
ATOM 2192 C CA . ALA A 1 292 ? 4.786 0.492 71.890 1.00 34.28 292 ALA A CA 1
ATOM 2193 C C . ALA A 1 292 ? 4.505 1.396 70.681 1.00 34.28 292 ALA A C 1
ATOM 2195 O O . ALA A 1 292 ? 4.329 0.929 69.558 1.00 34.28 292 ALA A O 1
ATOM 2196 N N . THR A 1 293 ? 4.477 2.701 70.929 1.00 40.34 293 THR A N 1
ATOM 2197 C CA . THR A 1 293 ? 4.457 3.744 69.906 1.00 40.34 293 THR A CA 1
ATOM 2198 C C . THR A 1 293 ? 5.755 3.685 69.102 1.00 40.34 293 THR A C 1
ATOM 2200 O O . THR A 1 293 ? 6.782 4.190 69.560 1.00 40.34 293 THR A O 1
ATOM 2203 N N . GLU A 1 294 ? 5.732 3.074 67.919 1.00 38.88 294 GLU A N 1
ATOM 2204 C CA . GLU A 1 294 ? 6.788 3.313 66.936 1.00 38.88 294 GLU A CA 1
ATOM 2205 C C . GLU A 1 294 ? 6.629 4.715 66.325 1.00 38.88 294 GLU A C 1
ATOM 2207 O O . GLU A 1 294 ? 5.503 5.175 66.097 1.00 38.88 294 GLU A O 1
ATOM 2212 N N . PRO A 1 295 ? 7.739 5.428 66.069 1.00 39.59 295 PRO A N 1
ATOM 2213 C CA . PRO A 1 295 ? 7.696 6.741 65.453 1.00 39.59 295 PRO A CA 1
ATOM 2214 C C . PRO A 1 295 ? 7.174 6.627 64.017 1.00 39.59 295 PRO A C 1
ATOM 2216 O O . PRO A 1 295 ? 7.738 5.916 63.185 1.00 39.59 295 PRO A O 1
ATOM 2219 N N . VAL A 1 296 ? 6.106 7.371 63.726 1.00 40.94 296 VAL A N 1
ATOM 2220 C CA . VAL A 1 296 ? 5.577 7.571 62.374 1.00 40.94 296 VAL A CA 1
ATOM 2221 C C . VAL A 1 296 ? 6.693 8.160 61.513 1.00 40.94 296 VAL A C 1
ATOM 2223 O O . VAL A 1 296 ? 7.028 9.340 61.621 1.00 40.94 296 VAL A O 1
ATOM 2226 N N . THR A 1 297 ? 7.286 7.335 60.657 1.00 43.41 297 THR A N 1
ATOM 2227 C CA . THR A 1 297 ? 8.095 7.841 59.552 1.00 43.41 297 THR A CA 1
ATOM 2228 C C . THR A 1 297 ? 7.155 8.556 58.580 1.00 43.41 297 THR A C 1
ATOM 2230 O O . THR A 1 297 ? 6.075 8.038 58.281 1.00 43.41 297 THR A O 1
ATOM 2233 N N . PRO A 1 298 ? 7.497 9.762 58.097 1.00 38.72 298 PRO A N 1
ATOM 2234 C CA . PRO A 1 298 ? 6.666 10.444 57.121 1.00 38.72 298 PRO A CA 1
ATOM 2235 C C . PRO A 1 298 ? 6.630 9.593 55.852 1.00 38.72 298 PRO A C 1
ATOM 2237 O O . PRO A 1 298 ? 7.643 9.424 55.171 1.00 38.72 298 PRO A O 1
ATOM 2240 N N . VAL A 1 299 ? 5.456 9.038 55.545 1.00 42.53 299 VAL A N 1
ATOM 2241 C CA . VAL A 1 299 ? 5.183 8.403 54.257 1.00 42.53 299 VAL A CA 1
ATOM 2242 C C . VAL A 1 299 ? 5.429 9.468 53.194 1.00 42.53 299 VAL A C 1
ATOM 2244 O O . VAL A 1 299 ? 4.644 10.399 53.024 1.00 42.53 299 VAL A O 1
ATOM 2247 N N . THR A 1 300 ? 6.556 9.358 52.495 1.00 46.06 300 THR A N 1
ATOM 2248 C CA . THR A 1 300 ? 6.764 10.093 51.247 1.00 46.06 300 THR A CA 1
ATOM 2249 C C . THR A 1 300 ? 5.632 9.658 50.315 1.00 46.06 300 THR A C 1
ATOM 2251 O O . THR A 1 300 ? 5.424 8.447 50.201 1.00 46.06 300 THR A O 1
ATOM 2254 N N . PRO A 1 301 ? 4.863 10.566 49.685 1.00 45.28 301 PRO A N 1
ATOM 2255 C CA . PRO A 1 301 ? 3.746 10.173 48.837 1.00 45.28 301 PRO A CA 1
ATOM 2256 C C . PRO A 1 301 ? 4.296 9.481 47.587 1.00 45.28 301 PRO A C 1
ATOM 2258 O O . PRO A 1 301 ? 4.563 10.100 46.561 1.00 45.28 301 PRO A O 1
ATOM 2261 N N . GLY A 1 302 ? 4.507 8.171 47.679 1.00 43.94 302 GLY A N 1
ATOM 2262 C CA . GLY A 1 302 ? 4.677 7.326 46.516 1.00 43.94 302 GLY A CA 1
ATOM 2263 C C . GLY A 1 302 ? 3.362 7.369 45.758 1.00 43.94 302 GLY A C 1
ATOM 2264 O O . GLY A 1 302 ? 2.326 7.016 46.320 1.00 43.94 302 GLY A O 1
ATOM 2265 N N . HIS A 1 303 ? 3.386 7.830 44.506 1.00 48.44 303 HIS A N 1
ATOM 2266 C CA . HIS A 1 303 ? 2.229 7.730 43.624 1.00 48.44 303 HIS A CA 1
ATOM 2267 C C . HIS A 1 303 ? 1.722 6.294 43.689 1.00 48.44 303 HIS A C 1
ATOM 2269 O O . HIS A 1 303 ? 2.437 5.358 43.316 1.00 48.44 303 HIS A O 1
ATOM 2275 N N . SER A 1 304 ? 0.512 6.104 44.212 1.00 63.75 304 SER A N 1
ATOM 2276 C CA . SER A 1 304 ? -0.064 4.772 44.285 1.00 63.75 304 SER A CA 1
ATOM 2277 C C . SER A 1 304 ? -0.066 4.186 42.866 1.00 63.75 304 SER A C 1
ATOM 2279 O O . SER A 1 304 ? -0.244 4.906 41.880 1.00 63.75 304 SER A O 1
ATOM 2281 N N . ARG A 1 305 ? 0.124 2.870 42.710 1.00 62.69 305 ARG A N 1
ATOM 2282 C CA . ARG A 1 305 ? 0.072 2.190 41.391 1.00 62.69 305 ARG A CA 1
ATOM 2283 C C . ARG A 1 305 ? -1.231 2.493 40.617 1.00 62.69 305 ARG A C 1
ATOM 2285 O O . ARG A 1 305 ? -1.317 2.292 39.401 1.00 62.69 305 ARG A O 1
ATOM 2292 N N . THR A 1 306 ? -2.243 2.977 41.333 1.00 67.12 306 THR A N 1
ATOM 2293 C CA . THR A 1 306 ? -3.529 3.486 40.857 1.00 67.12 306 THR A CA 1
ATOM 2294 C C . THR A 1 306 ? -3.416 4.860 40.183 1.00 67.12 306 THR A C 1
ATOM 2296 O O . THR A 1 306 ? -4.017 5.054 39.128 1.00 67.12 306 THR A O 1
ATOM 2299 N N . ASP A 1 307 ? -2.615 5.786 40.715 1.00 76.56 307 ASP A N 1
ATOM 2300 C CA . ASP A 1 307 ? -2.421 7.128 40.144 1.00 76.56 307 ASP A CA 1
ATOM 2301 C C . ASP A 1 307 ? -1.593 7.098 38.857 1.00 76.56 307 ASP A C 1
ATOM 2303 O O . ASP A 1 307 ? -1.924 7.797 37.900 1.00 76.56 307 ASP A O 1
ATOM 2307 N N . LEU A 1 308 ? -0.592 6.213 38.777 1.00 80.12 308 LEU A N 1
ATOM 2308 C CA . LEU A 1 308 ? 0.192 6.027 37.552 1.00 80.12 308 LEU A CA 1
ATOM 2309 C C . LEU A 1 308 ? -0.665 5.478 36.401 1.00 80.12 308 LEU A C 1
ATOM 2311 O O . LEU A 1 308 ? -0.588 5.970 35.281 1.00 80.12 308 LEU A O 1
ATOM 2315 N N . GLY A 1 309 ? -1.517 4.480 36.666 1.00 80.94 309 GLY A N 1
ATOM 2316 C CA . GLY A 1 309 ? -2.398 3.909 35.639 1.00 80.94 309 GLY A CA 1
ATOM 2317 C C . GLY A 1 309 ? -3.424 4.914 35.110 1.00 80.94 309 GLY A C 1
ATOM 2318 O O . GLY A 1 309 ? -3.730 4.926 33.920 1.00 80.94 309 GLY A O 1
ATOM 2319 N N . PHE A 1 310 ? -3.918 5.788 35.986 1.00 85.62 310 PHE A N 1
ATOM 2320 C CA . PHE A 1 310 ? -4.814 6.871 35.606 1.00 85.62 310 PHE A CA 1
ATOM 2321 C C . PHE A 1 310 ? -4.099 7.954 34.785 1.00 85.62 310 PHE A C 1
ATOM 2323 O O . PHE A 1 310 ? -4.643 8.414 33.783 1.00 85.62 310 PHE A O 1
ATOM 2330 N N . LEU A 1 311 ? -2.869 8.324 35.161 1.00 87.50 311 LEU A N 1
ATOM 2331 C CA . LEU A 1 311 ? -2.044 9.256 34.391 1.00 87.50 311 LEU A CA 1
ATOM 2332 C C . LEU A 1 311 ? -1.744 8.713 32.988 1.00 87.50 311 LEU A C 1
ATOM 2334 O O . LEU A 1 311 ? -1.961 9.424 32.012 1.00 87.50 311 LEU A O 1
ATOM 2338 N N . LEU A 1 312 ? -1.315 7.451 32.886 1.00 87.50 312 LEU A N 1
ATOM 2339 C CA . LEU A 1 312 ? -1.027 6.800 31.605 1.00 87.50 312 LEU A CA 1
ATOM 2340 C C . LEU A 1 312 ? -2.251 6.796 30.686 1.00 87.50 312 LEU A C 1
ATOM 2342 O O . LEU A 1 312 ? -2.131 7.175 29.527 1.00 87.50 312 LEU A O 1
ATOM 2346 N N . TYR A 1 313 ? -3.435 6.455 31.205 1.00 90.44 313 TYR A N 1
ATOM 2347 C CA . TYR A 1 313 ? -4.677 6.544 30.431 1.00 90.44 313 TYR A CA 1
ATOM 2348 C C . TYR A 1 313 ? -4.925 7.962 29.893 1.00 90.44 313 TYR A C 1
ATOM 2350 O O . TYR A 1 313 ? -5.218 8.121 28.712 1.00 90.44 313 TYR A O 1
ATOM 2358 N N . ARG A 1 314 ? -4.781 8.999 30.728 1.00 91.44 314 ARG A N 1
ATOM 2359 C CA . ARG A 1 314 ? -5.025 10.394 30.316 1.00 91.44 314 ARG A CA 1
ATOM 2360 C C . ARG A 1 314 ? -4.037 10.882 29.262 1.00 91.44 314 ARG A C 1
ATOM 2362 O O . ARG A 1 314 ? -4.441 11.576 28.329 1.00 91.44 314 ARG A O 1
ATOM 2369 N N . VAL A 1 315 ? -2.764 10.513 29.409 1.00 91.00 315 VAL A N 1
ATOM 2370 C CA . VAL A 1 315 ? -1.721 10.819 28.422 1.00 91.00 315 VAL A CA 1
ATOM 2371 C C . VAL A 1 315 ? -2.056 10.130 27.103 1.00 91.00 315 VAL A C 1
ATOM 2373 O O . VAL A 1 315 ? -2.139 10.805 26.084 1.00 91.00 315 VAL A O 1
ATOM 2376 N N . MET A 1 316 ? -2.347 8.826 27.127 1.00 91.88 316 MET A N 1
ATOM 2377 C CA . MET A 1 316 ? -2.697 8.079 25.917 1.00 91.88 316 MET A CA 1
ATOM 2378 C C . MET A 1 316 ? -3.954 8.625 25.238 1.00 91.88 316 MET A C 1
ATOM 2380 O O . MET A 1 316 ? -3.940 8.832 24.031 1.00 91.88 316 MET A O 1
ATOM 2384 N N . ALA A 1 317 ? -5.015 8.915 25.997 1.00 89.81 317 ALA A N 1
ATOM 2385 C CA . ALA A 1 317 ? -6.256 9.472 25.459 1.00 89.81 317 ALA A CA 1
ATOM 2386 C C . ALA A 1 317 ? -6.025 10.827 24.769 1.00 89.81 317 ALA A C 1
ATOM 2388 O O . ALA A 1 317 ? -6.532 11.053 23.672 1.00 89.81 317 ALA A O 1
ATOM 2389 N N . SER A 1 318 ? -5.221 11.700 25.386 1.00 90.38 318 SER A N 1
ATOM 2390 C CA . SER A 1 318 ? -4.860 13.001 24.814 1.00 90.38 318 SER A CA 1
ATOM 2391 C C . SER A 1 318 ? -4.017 12.852 23.550 1.00 90.38 318 SER A C 1
ATOM 2393 O O . SER A 1 318 ? -4.328 13.470 22.538 1.00 90.38 318 SER A O 1
ATOM 2395 N N . VAL A 1 319 ? -2.973 12.018 23.589 1.00 92.56 319 VAL A N 1
ATOM 2396 C CA . VAL A 1 319 ? -2.070 11.805 22.448 1.00 92.56 319 VAL A CA 1
ATOM 2397 C C . VAL A 1 319 ? -2.841 11.231 21.261 1.00 92.56 319 VAL A C 1
ATOM 2399 O O . VAL A 1 319 ? -2.839 11.827 20.189 1.00 92.56 319 VAL A O 1
ATOM 2402 N N . VAL A 1 320 ? -3.565 10.127 21.461 1.00 92.31 320 VAL A N 1
ATOM 2403 C CA . VAL A 1 320 ? -4.369 9.481 20.412 1.00 92.31 320 VAL A CA 1
ATOM 2404 C C . VAL A 1 320 ? -5.420 10.444 19.858 1.00 92.31 320 VAL A C 1
ATOM 2406 O O . VAL A 1 320 ? -5.588 10.526 18.644 1.00 92.31 320 VAL A O 1
ATOM 2409 N N . GLY A 1 321 ? -6.081 11.219 20.725 1.00 90.62 321 GLY A N 1
ATOM 2410 C CA . GLY A 1 321 ? -7.075 12.211 20.323 1.00 90.62 321 GLY A CA 1
ATOM 2411 C C . GLY A 1 321 ? -6.514 13.352 19.478 1.00 90.62 321 GLY A C 1
ATOM 2412 O O . GLY A 1 321 ? -7.100 13.681 18.450 1.00 90.62 321 GLY A O 1
ATOM 2413 N N . VAL A 1 322 ? -5.379 13.934 19.873 1.00 93.50 322 VAL A N 1
ATOM 2414 C CA . VAL A 1 322 ? -4.713 14.997 19.099 1.00 93.50 322 VAL A CA 1
ATOM 2415 C C . VAL A 1 322 ? -4.258 14.468 17.742 1.00 93.50 322 VAL A C 1
ATOM 2417 O O . VAL A 1 322 ? -4.524 15.106 16.727 1.00 93.50 322 VAL A O 1
ATOM 2420 N N . LEU A 1 323 ? -3.630 13.289 17.710 1.00 93.06 323 LEU A N 1
ATOM 2421 C CA . LEU A 1 323 ? -3.186 12.675 16.459 1.00 93.06 323 LEU A CA 1
ATOM 2422 C C . LEU A 1 323 ? -4.354 12.411 15.508 1.00 93.06 323 LEU A C 1
ATOM 2424 O O . LEU A 1 323 ? -4.245 12.720 14.327 1.00 93.06 323 LEU A O 1
ATOM 2428 N N . LEU A 1 324 ? -5.487 11.918 16.019 1.00 92.88 324 LEU A N 1
ATOM 2429 C CA . LEU A 1 324 ? -6.678 11.686 15.203 1.00 92.88 324 LEU A CA 1
ATOM 2430 C C . LEU A 1 324 ? -7.263 12.988 14.641 1.00 92.88 324 LEU A C 1
ATOM 2432 O O . LEU A 1 324 ? -7.726 13.019 13.506 1.00 92.88 324 LEU A O 1
ATOM 2436 N N . VAL A 1 325 ? -7.231 14.078 15.415 1.00 93.56 325 VAL A N 1
ATOM 2437 C CA . VAL A 1 325 ? -7.667 15.399 14.940 1.00 93.56 325 VAL A CA 1
ATOM 2438 C C . VAL A 1 325 ? -6.769 15.893 13.807 1.00 93.56 325 VAL A C 1
ATOM 2440 O O . VAL A 1 325 ? -7.288 16.337 12.788 1.00 93.56 325 VAL A O 1
ATOM 2443 N N . VAL A 1 326 ? -5.445 15.784 13.949 1.00 95.25 326 VAL A N 1
ATOM 2444 C CA . VAL A 1 326 ? -4.505 16.151 12.877 1.00 95.25 326 VAL A CA 1
ATOM 2445 C C . VAL A 1 326 ? -4.726 15.272 11.645 1.00 95.25 326 VAL A C 1
ATOM 2447 O O . VAL A 1 326 ? -4.846 15.789 10.539 1.00 95.25 326 VAL A O 1
ATOM 2450 N N . LEU A 1 327 ? -4.860 13.958 11.830 1.00 92.69 327 LEU A N 1
ATOM 2451 C CA . LEU A 1 327 ? -5.099 13.014 10.743 1.00 92.69 327 LEU A CA 1
ATOM 2452 C C . LEU A 1 327 ? -6.378 13.357 9.963 1.00 92.69 327 LEU A C 1
ATOM 2454 O O . LEU A 1 327 ? -6.335 13.508 8.748 1.00 92.69 327 LEU A O 1
ATOM 2458 N N . CYS A 1 328 ? -7.508 13.528 10.654 1.00 92.25 328 CYS A N 1
ATOM 2459 C CA . CYS A 1 328 ? -8.807 13.713 10.006 1.00 92.25 328 CYS A CA 1
ATOM 2460 C C . CYS A 1 328 ? -9.077 15.143 9.523 1.00 92.25 328 CYS A C 1
ATOM 2462 O O . CYS A 1 328 ? -9.831 15.308 8.570 1.00 92.25 328 CYS A O 1
ATOM 2464 N N . LEU A 1 329 ? -8.534 16.172 10.186 1.00 93.56 329 LEU A N 1
ATOM 2465 C CA . LEU A 1 329 ? -8.808 17.576 9.839 1.00 93.56 329 LEU A CA 1
ATOM 2466 C C . LEU A 1 329 ? -7.690 18.242 9.032 1.00 93.56 329 LEU A C 1
ATOM 2468 O O . LEU A 1 329 ? -7.920 19.317 8.486 1.00 93.56 329 LEU A O 1
ATOM 2472 N N . VAL A 1 330 ? -6.500 17.638 8.966 1.00 93.75 330 VAL A N 1
ATOM 2473 C CA . VAL A 1 330 ? -5.360 18.169 8.204 1.00 93.75 330 VAL A CA 1
ATOM 2474 C C . VAL A 1 330 ? -4.898 17.159 7.162 1.00 93.75 330 VAL A C 1
ATOM 2476 O O . VAL A 1 330 ? -4.978 17.460 5.979 1.00 93.75 330 VAL A O 1
ATOM 2479 N N . GLY A 1 331 ? -4.487 15.956 7.575 1.00 92.50 331 GLY A N 1
ATOM 2480 C CA . GLY A 1 331 ? -3.944 14.943 6.660 1.00 92.50 331 GLY A CA 1
ATOM 2481 C C . GLY A 1 331 ? -4.919 14.566 5.545 1.00 92.50 331 GLY A C 1
ATOM 2482 O O . GLY A 1 331 ? -4.648 14.824 4.376 1.00 92.50 331 GLY A O 1
ATOM 2483 N N . VAL A 1 332 ? -6.089 14.034 5.916 1.00 91.69 332 VAL A N 1
ATOM 2484 C CA . VAL A 1 332 ? -7.096 13.548 4.957 1.00 91.69 332 VAL A CA 1
ATOM 2485 C C . VAL A 1 332 ? -7.553 14.640 3.978 1.00 91.69 332 VAL A C 1
ATOM 2487 O O . VAL A 1 332 ? -7.540 14.363 2.778 1.00 91.69 332 VAL A O 1
ATOM 2490 N N . PRO A 1 333 ? -7.918 15.866 4.418 1.00 93.94 333 PRO A N 1
ATOM 2491 C CA . PRO A 1 333 ? -8.262 16.938 3.491 1.00 93.94 333 PRO A CA 1
ATOM 2492 C C . PRO A 1 333 ? -7.117 17.306 2.550 1.00 93.94 333 PRO A C 1
ATOM 2494 O O . PRO A 1 333 ? -7.356 17.441 1.358 1.00 93.94 333 PRO A O 1
ATOM 2497 N N . LEU A 1 334 ? -5.883 17.440 3.050 1.00 93.81 334 LEU A N 1
ATOM 2498 C CA . LEU A 1 334 ? -4.756 17.804 2.190 1.00 93.81 334 LEU A CA 1
ATOM 2499 C C . LEU A 1 334 ? -4.449 16.726 1.141 1.00 93.81 334 LEU A C 1
ATOM 2501 O O . LEU A 1 334 ? -4.142 17.066 0.007 1.00 93.81 334 LEU A O 1
ATOM 2505 N N . ALA A 1 335 ? -4.589 15.453 1.507 1.00 88.19 335 ALA A N 1
ATOM 2506 C CA . ALA A 1 335 ? -4.366 14.318 0.616 1.00 88.19 335 ALA A CA 1
ATOM 2507 C C . ALA A 1 335 ? -5.469 14.144 -0.448 1.00 88.19 335 ALA A C 1
ATOM 2509 O O . ALA A 1 335 ? -5.183 13.809 -1.592 1.00 88.19 335 ALA A O 1
ATOM 2510 N N . ASN A 1 336 ? -6.741 14.361 -0.085 1.00 89.75 336 ASN A N 1
ATOM 2511 C CA . ASN A 1 336 ? -7.878 13.876 -0.885 1.00 89.75 336 ASN A CA 1
ATOM 2512 C C . ASN A 1 336 ? -8.815 14.977 -1.409 1.00 89.75 336 ASN A C 1
ATOM 2514 O O . ASN A 1 336 ? -9.753 14.665 -2.138 1.00 89.75 336 ASN A O 1
ATOM 2518 N N . PHE A 1 337 ? -8.661 16.247 -1.015 1.00 93.00 337 PHE A N 1
ATOM 2519 C CA . PHE A 1 337 ? -9.540 17.334 -1.481 1.00 93.00 337 PHE A CA 1
ATOM 2520 C C . PHE A 1 337 ? -9.039 17.909 -2.806 1.00 93.00 337 PHE A C 1
ATOM 2522 O O . PHE A 1 337 ? -8.687 19.084 -2.901 1.00 93.00 337 PHE A O 1
ATOM 2529 N N . ASP A 1 338 ? -9.018 17.062 -3.828 1.00 87.94 338 ASP A N 1
ATOM 2530 C CA . ASP A 1 338 ? -8.500 17.352 -5.162 1.00 87.94 338 ASP A CA 1
ATOM 2531 C C . ASP A 1 338 ? -9.583 17.384 -6.256 1.00 87.94 338 ASP A C 1
ATOM 2533 O O . ASP A 1 338 ? -9.290 17.601 -7.431 1.00 87.94 338 ASP A O 1
ATOM 2537 N N . GLY A 1 339 ? -10.854 17.225 -5.872 1.00 83.69 339 GLY A N 1
ATOM 2538 C CA . GLY A 1 339 ? -11.983 17.204 -6.803 1.00 83.69 339 GLY A CA 1
ATOM 2539 C C . GLY A 1 339 ? -12.365 15.808 -7.292 1.00 83.69 339 GLY A C 1
ATOM 2540 O O . GLY A 1 339 ? -13.341 15.683 -8.034 1.00 83.69 339 GLY A O 1
ATOM 2541 N N . THR A 1 340 ? -11.638 14.765 -6.884 1.00 86.75 340 THR A N 1
ATOM 2542 C CA . THR A 1 340 ? -11.898 13.378 -7.285 1.00 86.75 340 THR A CA 1
ATOM 2543 C C . THR A 1 340 ? -12.731 12.616 -6.249 1.00 86.75 340 THR A C 1
ATOM 2545 O O . THR A 1 340 ? -13.049 13.119 -5.168 1.00 86.75 340 THR A O 1
ATOM 2548 N N . GLY A 1 341 ? -13.178 11.410 -6.605 1.00 83.56 341 GLY A N 1
ATOM 2549 C CA . GLY A 1 341 ? -13.959 10.561 -5.708 1.00 83.56 341 GLY A CA 1
ATOM 2550 C C . GLY A 1 341 ? -13.104 9.990 -4.575 1.00 83.56 341 GLY A C 1
ATOM 2551 O O . GLY A 1 341 ? -12.005 9.495 -4.807 1.00 83.56 341 GLY A O 1
ATOM 2552 N N . MET A 1 342 ? -13.623 10.001 -3.345 1.00 82.94 342 MET A N 1
ATOM 2553 C CA . MET A 1 342 ? -12.890 9.530 -2.163 1.00 82.94 342 MET A CA 1
ATOM 2554 C C . MET A 1 342 ? -13.483 8.225 -1.627 1.00 82.94 342 MET A C 1
ATOM 2556 O O . MET A 1 342 ? -14.662 8.154 -1.261 1.00 82.94 342 MET A O 1
ATOM 2560 N N . TRP A 1 343 ? -12.640 7.188 -1.577 1.00 72.81 343 TRP A N 1
ATOM 2561 C CA . TRP A 1 343 ? -12.915 5.860 -1.000 1.00 72.81 343 TRP A CA 1
ATOM 2562 C C . TRP A 1 343 ? -14.173 5.154 -1.540 1.00 72.81 343 TRP A C 1
ATOM 2564 O O . TRP A 1 343 ? -14.738 4.297 -0.864 1.00 72.81 343 TRP A O 1
ATOM 2574 N N . GLY A 1 344 ? -14.655 5.540 -2.728 1.00 77.44 344 GLY A N 1
ATOM 2575 C CA . GLY A 1 344 ? -15.905 5.030 -3.310 1.00 77.44 344 GLY A CA 1
ATOM 2576 C C . GLY A 1 344 ? -17.174 5.393 -2.524 1.00 77.44 344 GLY A C 1
ATOM 2577 O O . GLY A 1 344 ? -18.246 4.876 -2.825 1.00 77.44 344 GLY A O 1
ATOM 2578 N N . LEU A 1 345 ? -17.060 6.255 -1.508 1.00 80.75 345 LEU A N 1
ATOM 2579 C CA . LEU A 1 345 ? -18.175 6.741 -0.688 1.00 80.75 345 LEU A CA 1
ATOM 2580 C C . LEU A 1 345 ? -18.675 8.113 -1.149 1.00 80.75 345 LEU A C 1
ATOM 2582 O O . LEU A 1 345 ? -19.825 8.465 -0.891 1.00 80.75 345 LEU A O 1
ATOM 2586 N N . PHE A 1 346 ? -17.807 8.883 -1.805 1.00 83.31 346 PHE A N 1
ATOM 2587 C CA . PHE A 1 346 ? -18.093 10.223 -2.298 1.00 83.31 346 PHE A CA 1
ATOM 2588 C C . PHE A 1 346 ? -17.768 10.302 -3.785 1.00 83.31 346 PHE A C 1
ATOM 2590 O O . PHE A 1 346 ? -16.656 9.954 -4.180 1.00 83.31 346 PHE A O 1
ATOM 2597 N N . ASP A 1 347 ? -18.709 10.809 -4.582 1.00 85.50 347 ASP A N 1
ATOM 2598 C CA . ASP A 1 347 ? -18.525 10.981 -6.029 1.00 85.50 347 ASP A CA 1
ATOM 2599 C C . ASP A 1 347 ? -17.465 12.048 -6.359 1.00 85.50 347 ASP A C 1
ATOM 2601 O O . ASP A 1 347 ? -16.802 11.969 -7.389 1.00 85.50 347 ASP A O 1
ATOM 2605 N N . SER A 1 348 ? -17.284 13.034 -5.473 1.00 88.94 348 SER A N 1
ATOM 2606 C CA . SER A 1 348 ? -16.258 14.076 -5.588 1.00 88.94 348 SER A CA 1
ATOM 2607 C C . SER A 1 348 ? -15.977 14.740 -4.238 1.00 88.94 348 SER A C 1
ATOM 2609 O O . SER A 1 348 ? -16.912 15.002 -3.471 1.00 88.94 348 SER A O 1
ATOM 2611 N N . THR A 1 349 ? -14.723 15.088 -3.969 1.00 90.12 349 THR A N 1
ATOM 2612 C CA . THR A 1 349 ? -14.310 15.957 -2.859 1.00 90.12 349 THR A CA 1
ATOM 2613 C C . THR A 1 349 ? -14.260 17.431 -3.285 1.00 90.12 349 THR A C 1
ATOM 2615 O O . THR A 1 349 ? -14.311 17.748 -4.474 1.00 90.12 349 THR A O 1
ATOM 2618 N N . PRO A 1 350 ? -14.198 18.388 -2.341 1.00 92.88 350 PRO A N 1
ATOM 2619 C CA . PRO A 1 350 ? -13.877 19.775 -2.677 1.00 92.88 350 PRO A CA 1
ATOM 2620 C C . PRO A 1 350 ? -12.509 19.862 -3.372 1.00 92.88 350 PRO A C 1
ATOM 2622 O O . PRO A 1 350 ? -11.567 19.272 -2.874 1.00 92.88 350 PRO A O 1
ATOM 2625 N N . GLY A 1 351 ? -12.363 20.620 -4.462 1.00 89.06 351 GLY A N 1
ATOM 2626 C CA . GLY A 1 351 ? -11.067 20.837 -5.132 1.00 89.06 351 GLY A CA 1
ATOM 2627 C C . GLY A 1 351 ? -10.227 21.925 -4.455 1.00 89.06 351 GLY A C 1
ATOM 2628 O O . GLY A 1 351 ? -10.047 23.003 -5.018 1.00 89.06 351 GLY A O 1
ATOM 2629 N N . LEU A 1 352 ? -9.791 21.691 -3.214 1.00 90.38 352 LEU A N 1
ATOM 2630 C CA . LEU A 1 352 ? -8.979 22.644 -2.441 1.00 90.38 352 LEU A CA 1
ATOM 2631 C C . LEU A 1 352 ? -7.471 22.489 -2.672 1.00 90.38 352 LEU A C 1
ATOM 2633 O O . LEU A 1 352 ? -6.721 23.418 -2.376 1.00 90.38 352 LEU A O 1
ATOM 2637 N N . VAL A 1 353 ? -7.031 21.332 -3.162 1.00 89.50 353 VAL A N 1
ATOM 2638 C CA . VAL A 1 353 ? -5.626 20.965 -3.342 1.00 89.50 353 VAL A CA 1
ATOM 2639 C C . VAL A 1 353 ? -5.398 20.508 -4.777 1.00 89.50 353 VAL A C 1
ATOM 2641 O O . VAL A 1 353 ? -6.207 19.785 -5.347 1.00 89.50 353 VAL A O 1
ATOM 2644 N N . THR A 1 354 ? -4.295 20.946 -5.377 1.00 84.75 354 THR A N 1
ATOM 2645 C CA . THR A 1 354 ? -3.930 20.547 -6.739 1.00 84.75 354 THR A CA 1
ATOM 2646 C C . THR A 1 354 ? -3.310 19.143 -6.734 1.00 84.75 354 THR A C 1
ATOM 2648 O O . THR A 1 354 ? -2.353 18.939 -5.973 1.00 84.75 354 THR A O 1
ATOM 2651 N N . PRO A 1 355 ? -3.777 18.216 -7.596 1.00 82.38 355 PRO A N 1
ATOM 2652 C CA . PRO A 1 355 ? -3.159 16.906 -7.777 1.00 82.38 355 PRO A CA 1
ATOM 2653 C C . PRO A 1 355 ? -1.647 16.988 -8.034 1.00 82.38 355 PRO A C 1
ATOM 2655 O O . PRO A 1 355 ? -1.199 17.813 -8.830 1.00 82.38 355 PRO A O 1
ATOM 2658 N N . GLY A 1 356 ? -0.859 16.155 -7.355 1.00 75.31 356 GLY A N 1
ATOM 2659 C CA . GLY A 1 356 ? 0.600 16.076 -7.477 1.00 75.31 356 GLY A CA 1
ATOM 2660 C C . GLY A 1 356 ? 1.378 17.214 -6.805 1.00 75.31 356 GLY A C 1
ATOM 2661 O O . GLY A 1 356 ? 2.606 17.227 -6.855 1.00 75.31 356 GLY A O 1
ATOM 2662 N N . SER A 1 357 ? 0.704 18.177 -6.169 1.00 76.81 357 SER A N 1
ATOM 2663 C CA . SER A 1 357 ? 1.385 19.284 -5.485 1.00 76.81 357 SER A CA 1
ATOM 2664 C C . SER A 1 357 ? 2.107 18.835 -4.209 1.00 76.81 357 SER A C 1
ATOM 2666 O O . SER A 1 357 ? 1.695 17.884 -3.547 1.00 76.81 357 SER A O 1
ATOM 2668 N N . SER A 1 358 ? 3.129 19.588 -3.787 1.00 80.81 358 SER A N 1
ATOM 2669 C CA . SER A 1 358 ? 3.839 19.344 -2.516 1.00 80.81 358 SER A CA 1
ATOM 2670 C C . SER A 1 358 ? 2.919 19.391 -1.290 1.00 80.81 358 SER A C 1
ATOM 2672 O O . SER A 1 358 ? 3.174 18.735 -0.285 1.00 80.81 358 SER A O 1
ATOM 2674 N N . VAL A 1 359 ? 1.820 20.145 -1.374 1.00 86.44 359 VAL A N 1
ATOM 2675 C CA . VAL A 1 359 ? 0.787 20.199 -0.333 1.00 86.44 359 VAL A CA 1
ATOM 2676 C C . VAL A 1 359 ? 0.017 18.881 -0.250 1.00 86.44 359 VAL A C 1
ATOM 2678 O O . VAL A 1 359 ? -0.240 18.414 0.860 1.00 86.44 359 VAL A O 1
ATOM 2681 N N . GLN A 1 360 ? -0.321 18.276 -1.395 1.00 87.19 360 GLN A N 1
ATOM 2682 C CA . GLN A 1 360 ? -0.967 16.964 -1.427 1.00 87.19 360 GLN A CA 1
ATOM 2683 C C . GLN A 1 360 ? -0.025 15.883 -0.904 1.00 87.19 360 GLN A C 1
ATOM 2685 O O . GLN A 1 360 ? -0.408 15.145 -0.004 1.00 87.19 360 GLN A O 1
ATOM 2690 N N . GLN A 1 361 ? 1.229 15.878 -1.369 1.00 80.38 361 GLN A N 1
ATOM 2691 C CA . GLN A 1 361 ? 2.260 14.937 -0.917 1.00 80.38 361 GLN A CA 1
ATOM 2692 C C . GLN A 1 361 ? 2.461 15.006 0.601 1.00 80.38 361 GLN A C 1
ATOM 2694 O O . GLN A 1 361 ? 2.467 13.985 1.280 1.00 80.38 361 GLN A O 1
ATOM 2699 N N . PHE A 1 362 ? 2.526 16.212 1.170 1.00 85.44 362 PHE A N 1
ATOM 2700 C CA . PHE A 1 362 ? 2.587 16.382 2.621 1.00 85.44 362 PHE A CA 1
ATOM 2701 C C . PHE A 1 362 ? 1.331 15.844 3.332 1.00 85.44 362 PHE A C 1
ATOM 2703 O O . PHE A 1 362 ? 1.416 15.251 4.410 1.00 85.44 362 PHE A O 1
ATOM 2710 N N . GLY A 1 363 ? 0.150 16.023 2.731 1.00 88.75 363 GLY A N 1
ATOM 2711 C CA . GLY A 1 363 ? -1.094 15.406 3.192 1.00 88.75 363 GLY A CA 1
ATOM 2712 C C . GLY A 1 363 ? -1.044 13.876 3.173 1.00 88.75 363 GLY A C 1
ATOM 2713 O O . GLY A 1 363 ? -1.472 13.239 4.142 1.00 88.75 363 GLY A O 1
ATOM 2714 N N . ASP A 1 364 ? -0.490 13.289 2.113 1.00 84.00 364 ASP A N 1
ATOM 2715 C CA . ASP A 1 364 ? -0.315 11.844 1.941 1.00 84.00 364 ASP A CA 1
ATOM 2716 C C . ASP A 1 364 ? 0.689 11.276 2.946 1.00 84.00 364 ASP A C 1
ATOM 2718 O O . ASP A 1 364 ? 0.419 10.254 3.584 1.00 84.00 364 ASP A O 1
ATOM 2722 N N . GLU A 1 365 ? 1.804 11.971 3.172 1.00 85.38 365 GLU A N 1
ATOM 2723 C CA . GLU A 1 365 ? 2.801 11.628 4.186 1.00 85.38 365 GLU A CA 1
ATOM 2724 C C . GLU A 1 365 ? 2.198 11.637 5.591 1.00 85.38 365 GLU A C 1
ATOM 2726 O O . GLU A 1 365 ? 2.396 10.688 6.357 1.00 85.38 365 GLU A O 1
ATOM 2731 N N . ILE A 1 366 ? 1.432 12.679 5.942 1.00 89.12 366 ILE A N 1
ATOM 2732 C CA . ILE A 1 366 ? 0.703 12.724 7.214 1.00 89.12 366 ILE A CA 1
ATOM 2733 C C . ILE A 1 366 ? -0.261 11.544 7.285 1.00 89.12 366 ILE A C 1
ATOM 2735 O O . ILE A 1 366 ? -0.252 10.807 8.269 1.00 89.12 366 ILE A O 1
ATOM 2739 N N . THR A 1 367 ? -1.099 11.352 6.270 1.00 87.44 367 THR A N 1
ATOM 2740 C CA . THR A 1 367 ? -2.155 10.332 6.300 1.00 87.44 367 THR A CA 1
ATOM 2741 C C . THR A 1 367 ? -1.571 8.930 6.451 1.00 87.44 367 THR A C 1
ATOM 2743 O O . THR A 1 367 ? -2.048 8.143 7.271 1.00 87.44 367 THR A O 1
ATOM 2746 N N . THR A 1 368 ? -0.478 8.655 5.745 1.00 82.38 368 THR A N 1
ATOM 2747 C CA . THR A 1 368 ? 0.214 7.368 5.764 1.00 82.38 368 THR A CA 1
ATOM 2748 C C . THR A 1 368 ? 0.964 7.158 7.077 1.00 82.38 368 THR A C 1
ATOM 2750 O O . THR A 1 368 ? 0.685 6.211 7.816 1.00 82.38 368 THR A O 1
ATOM 2753 N N . ASN A 1 369 ? 1.886 8.056 7.429 1.00 85.69 369 ASN A N 1
ATOM 2754 C CA . ASN A 1 369 ? 2.785 7.854 8.567 1.00 85.69 369 ASN A CA 1
ATOM 2755 C C . ASN A 1 369 ? 2.084 8.088 9.907 1.00 85.69 369 ASN A C 1
ATOM 2757 O O . ASN A 1 369 ? 2.214 7.289 10.841 1.00 85.69 369 ASN A O 1
ATOM 2761 N N . LEU A 1 370 ? 1.308 9.172 10.010 1.00 87.69 370 LEU A N 1
ATOM 2762 C CA . LEU A 1 370 ? 0.568 9.495 11.226 1.00 87.69 370 LEU A CA 1
ATOM 2763 C C . LEU A 1 370 ? -0.569 8.500 11.457 1.00 87.69 370 LEU A C 1
ATOM 2765 O O . LEU A 1 370 ? -0.843 8.172 12.610 1.00 87.69 370 LEU A O 1
ATOM 2769 N N . GLY A 1 371 ? -1.199 7.997 10.389 1.00 86.12 371 GLY A N 1
ATOM 2770 C CA . GLY A 1 371 ? -2.218 6.950 10.464 1.00 86.12 371 GLY A CA 1
ATOM 2771 C C . GLY A 1 371 ? -1.670 5.659 11.074 1.00 86.12 371 GLY A C 1
ATOM 2772 O O . GLY A 1 371 ? -2.241 5.143 12.039 1.00 86.12 371 GLY A O 1
ATOM 2773 N N . VAL A 1 372 ? -0.514 5.187 10.591 1.00 85.00 372 VAL A N 1
ATOM 2774 C CA . VAL A 1 372 ? 0.181 4.015 11.156 1.00 85.00 372 VAL A CA 1
ATOM 2775 C C . VAL A 1 372 ? 0.559 4.253 12.621 1.00 85.00 372 VAL A C 1
ATOM 2777 O O . VAL A 1 372 ? 0.266 3.422 13.483 1.00 85.00 372 VAL A O 1
ATOM 2780 N N . LEU A 1 373 ? 1.163 5.404 12.939 1.00 87.88 373 LEU A N 1
ATOM 2781 C CA . LEU A 1 373 ? 1.542 5.744 14.314 1.00 87.88 373 LEU A CA 1
ATOM 2782 C C . LEU A 1 373 ? 0.324 5.810 15.252 1.00 87.88 373 LEU A C 1
ATOM 2784 O O . LEU A 1 373 ? 0.376 5.317 16.383 1.00 87.88 373 LEU A O 1
ATOM 2788 N N . HIS A 1 374 ? -0.776 6.408 14.790 1.00 90.38 374 HIS A N 1
ATOM 2789 C CA . HIS A 1 374 ? -2.021 6.505 15.541 1.00 90.38 374 HIS A CA 1
ATOM 2790 C C . HIS A 1 374 ? -2.587 5.120 15.868 1.00 90.38 374 HIS A C 1
ATOM 2792 O O . HIS A 1 374 ? -2.928 4.893 17.027 1.00 90.38 374 HIS A O 1
ATOM 2798 N N . GLY A 1 375 ? -2.630 4.188 14.906 1.00 87.38 375 GLY A N 1
ATOM 2799 C CA . GLY A 1 375 ? -3.103 2.814 15.136 1.00 87.38 375 GLY A CA 1
ATOM 2800 C C . GLY A 1 375 ? -2.352 2.111 16.275 1.00 87.38 375 GLY A C 1
ATOM 2801 O O . GLY A 1 375 ? -2.954 1.555 17.198 1.00 87.38 375 GLY A O 1
ATOM 2802 N N . TRP A 1 376 ? -1.026 2.255 16.318 1.00 88.19 376 TRP A N 1
ATOM 2803 C CA . TRP A 1 376 ? -0.203 1.684 17.391 1.00 88.19 376 TRP A CA 1
ATOM 2804 C C . TRP A 1 376 ? -0.408 2.339 18.751 1.00 88.19 376 TRP A C 1
ATOM 2806 O O . TRP A 1 376 ? -0.530 1.660 19.776 1.00 88.19 376 TRP A O 1
ATOM 2816 N N . LEU A 1 377 ? -0.477 3.667 18.788 1.00 91.56 377 LEU A N 1
ATOM 2817 C CA . LEU A 1 377 ? -0.780 4.381 20.025 1.00 91.56 377 LEU A CA 1
ATOM 2818 C C . LEU A 1 377 ? -2.207 4.081 20.497 1.00 91.56 377 LEU A C 1
ATOM 2820 O O . LEU A 1 377 ? -2.449 3.998 21.704 1.00 91.56 377 LEU A O 1
ATOM 2824 N N . TYR A 1 378 ? -3.133 3.827 19.573 1.00 90.38 378 TYR A N 1
ATOM 2825 C CA . TYR A 1 378 ? -4.481 3.376 19.880 1.00 90.38 378 TYR A CA 1
ATOM 2826 C C . TYR A 1 378 ? -4.476 2.006 20.577 1.00 90.38 378 TYR A C 1
ATOM 2828 O O . TYR A 1 378 ? -5.187 1.845 21.569 1.00 90.38 378 TYR A O 1
ATOM 2836 N N . MET A 1 379 ? -3.598 1.065 20.203 1.00 90.56 379 MET A N 1
ATOM 2837 C CA . MET A 1 379 ? -3.415 -0.184 20.969 1.00 90.56 379 MET A CA 1
ATOM 2838 C C . MET A 1 379 ? -2.994 0.085 22.420 1.00 90.56 379 MET A C 1
ATOM 2840 O O . MET A 1 379 ? -3.558 -0.481 23.363 1.00 90.56 379 MET A O 1
ATOM 2844 N N . GLY A 1 380 ? -2.043 1.000 22.630 1.00 90.94 380 GLY A N 1
ATOM 2845 C CA . GLY A 1 380 ? -1.640 1.427 23.974 1.00 90.94 380 GLY A CA 1
ATOM 2846 C C . GLY A 1 380 ? -2.790 2.078 24.757 1.00 90.94 380 GLY A C 1
ATOM 2847 O O . GLY A 1 380 ? -2.977 1.819 25.953 1.00 90.94 380 GLY A O 1
ATOM 2848 N N . PHE A 1 381 ? -3.614 2.879 24.080 1.00 92.31 381 PHE A N 1
ATOM 2849 C CA . PHE A 1 381 ? -4.832 3.447 24.650 1.00 92.31 381 PHE A CA 1
ATOM 2850 C C . PHE A 1 381 ? -5.836 2.359 25.053 1.00 92.31 381 PHE A C 1
ATOM 2852 O O . PHE A 1 381 ? -6.303 2.377 26.191 1.00 92.31 381 PHE A O 1
ATOM 2859 N N . LEU A 1 382 ? -6.112 1.366 24.201 1.00 91.44 382 LEU A N 1
ATOM 2860 C CA . LEU A 1 382 ? -7.013 0.256 24.524 1.00 91.44 382 LEU A CA 1
ATOM 2861 C C . LEU A 1 382 ? -6.556 -0.493 25.780 1.00 91.44 382 LEU A C 1
ATOM 2863 O O . LEU A 1 382 ? -7.353 -0.725 26.692 1.00 91.44 382 LEU A O 1
ATOM 2867 N N . LEU A 1 383 ? -5.265 -0.821 25.878 1.00 91.00 383 LEU A N 1
ATOM 2868 C CA . LEU A 1 383 ? -4.709 -1.528 27.034 1.00 91.00 383 LEU A CA 1
ATOM 2869 C C . LEU A 1 383 ? -4.841 -0.716 28.330 1.00 91.00 383 LEU A C 1
ATOM 2871 O O . LEU A 1 383 ? -5.262 -1.247 29.366 1.00 91.00 383 LEU A O 1
ATOM 2875 N N . THR A 1 384 ? -4.511 0.577 28.288 1.00 91.06 384 THR A N 1
ATOM 2876 C CA . THR A 1 384 ? -4.619 1.460 29.461 1.00 91.06 384 THR A CA 1
ATOM 2877 C C . THR A 1 384 ? -6.076 1.702 29.861 1.00 91.06 384 THR A C 1
ATOM 2879 O O . THR A 1 384 ? -6.401 1.616 31.048 1.00 91.06 384 THR A O 1
ATOM 2882 N N . ALA A 1 385 ? -6.972 1.902 28.893 1.00 90.19 385 ALA A N 1
ATOM 2883 C CA . ALA A 1 385 ? -8.401 2.087 29.111 1.00 90.19 385 ALA A CA 1
ATOM 2884 C C . ALA A 1 385 ? -9.076 0.824 29.671 1.00 90.19 385 ALA A C 1
ATOM 2886 O O . ALA A 1 385 ? -9.825 0.920 30.641 1.00 90.19 385 ALA A O 1
ATOM 2887 N N . ILE A 1 386 ? -8.769 -0.371 29.153 1.00 89.56 386 ILE A N 1
ATOM 2888 C CA . ILE A 1 386 ? -9.278 -1.647 29.691 1.00 89.56 386 ILE A CA 1
ATOM 2889 C C . ILE A 1 386 ? -8.755 -1.885 31.110 1.00 89.56 386 ILE A C 1
ATOM 2891 O O . ILE A 1 386 ? -9.514 -2.284 31.999 1.00 89.56 386 ILE A O 1
ATOM 2895 N N . SER A 1 387 ? -7.465 -1.635 31.345 1.00 88.06 387 SER A N 1
ATOM 2896 C CA . SER A 1 387 ? -6.858 -1.750 32.674 1.00 88.06 387 SER A CA 1
ATOM 2897 C C . SER A 1 387 ? -7.570 -0.844 33.682 1.00 88.06 387 SER A C 1
ATOM 2899 O O . SER A 1 387 ? -7.958 -1.304 34.761 1.00 88.06 387 SER A O 1
ATOM 2901 N N . LEU A 1 388 ? -7.825 0.414 33.306 1.00 88.88 388 LEU A N 1
ATOM 2902 C CA . LEU A 1 388 ? -8.563 1.365 34.131 1.00 88.88 388 LEU A CA 1
ATOM 2903 C C . LEU A 1 388 ? -10.021 0.930 34.329 1.00 88.88 388 LEU A C 1
ATOM 2905 O O . LEU A 1 388 ? -10.477 0.863 35.466 1.00 88.88 388 LEU A O 1
ATOM 2909 N N . ALA A 1 389 ? -10.723 0.533 33.266 1.00 87.88 389 ALA A N 1
ATOM 2910 C CA . ALA A 1 389 ? -12.109 0.072 33.315 1.00 87.88 389 ALA A CA 1
ATOM 2911 C C . ALA A 1 389 ? -12.304 -1.142 34.234 1.00 87.88 389 ALA A C 1
ATOM 2913 O O . ALA A 1 389 ? -13.308 -1.232 34.944 1.00 87.88 389 ALA A O 1
ATOM 2914 N N . ARG A 1 390 ? -11.342 -2.075 34.262 1.00 86.81 390 ARG A N 1
ATOM 2915 C CA . ARG A 1 390 ? -11.364 -3.236 35.166 1.00 86.81 390 ARG A CA 1
ATOM 2916 C C . ARG A 1 390 ? -11.152 -2.831 36.620 1.00 86.81 390 ARG A C 1
ATOM 2918 O O . ARG A 1 390 ? -11.915 -3.273 37.477 1.00 86.81 390 ARG A O 1
ATOM 2925 N N . ARG A 1 391 ? -10.140 -2.001 36.895 1.00 84.62 391 ARG A N 1
ATOM 2926 C CA . ARG A 1 391 ? -9.836 -1.512 38.254 1.00 84.62 391 ARG A CA 1
ATOM 2927 C C . ARG A 1 391 ? -10.997 -0.699 38.813 1.00 84.62 391 ARG A C 1
ATOM 2929 O O . ARG A 1 391 ? -11.435 -0.920 39.935 1.00 84.62 391 ARG A O 1
ATOM 2936 N N . GLU A 1 392 ? -11.556 0.159 37.972 1.00 85.31 392 GLU A N 1
ATOM 2937 C CA . GLU A 1 392 ? -12.673 1.035 38.288 1.00 85.31 392 GLU A CA 1
ATOM 2938 C C . GLU A 1 392 ? -14.028 0.396 37.978 1.00 85.31 392 GLU A C 1
ATOM 2940 O O . GLU A 1 392 ? -15.036 1.095 37.970 1.00 85.31 392 GLU A O 1
ATOM 2945 N N . ARG A 1 393 ? -14.116 -0.919 37.749 1.00 84.06 393 ARG A N 1
ATOM 2946 C CA . ARG A 1 393 ? -15.386 -1.655 37.573 1.00 84.06 393 ARG A CA 1
ATOM 2947 C C . ARG A 1 393 ? -16.419 -0.874 36.741 1.00 84.06 393 ARG A C 1
ATOM 2949 O O . ARG A 1 393 ? -17.533 -0.611 37.205 1.00 84.06 393 ARG A O 1
ATOM 2956 N N . TRP A 1 394 ? -16.012 -0.375 35.577 1.00 86.38 394 TRP A N 1
ATOM 2957 C CA . TRP A 1 394 ? -16.886 0.423 34.721 1.00 86.38 394 TRP A CA 1
ATOM 2958 C C . TRP A 1 394 ? -17.989 -0.447 34.111 1.00 86.38 394 TRP A C 1
ATOM 2960 O O . TRP A 1 394 ? -17.746 -1.621 33.824 1.00 86.38 394 TRP A O 1
ATOM 2970 N N . PRO A 1 395 ? -19.198 0.095 33.883 1.00 86.94 395 PRO A N 1
ATOM 2971 C CA . PRO A 1 395 ? -20.224 -0.648 33.161 1.00 86.94 395 PRO A CA 1
ATOM 2972 C C . PRO A 1 395 ? -19.748 -0.943 31.731 1.00 86.94 395 PRO A C 1
ATOM 2974 O O . PRO A 1 395 ? -18.968 -0.176 31.152 1.00 86.94 395 PRO A O 1
ATOM 2977 N N . LEU A 1 396 ? -20.204 -2.063 31.167 1.00 84.25 396 LEU A N 1
ATOM 2978 C CA . LEU A 1 396 ? -19.730 -2.560 29.873 1.00 84.25 396 LEU A CA 1
ATOM 2979 C C . LEU A 1 396 ? -19.949 -1.534 28.754 1.00 84.25 396 LEU A C 1
ATOM 2981 O O . LEU A 1 396 ? -19.003 -1.217 28.040 1.00 84.25 396 LEU A O 1
ATOM 2985 N N . GLY A 1 397 ? -21.139 -0.931 28.677 1.00 85.62 397 GLY A N 1
ATOM 2986 C CA . GLY A 1 397 ? -21.442 0.092 27.670 1.00 85.62 397 GLY A CA 1
ATOM 2987 C C . GLY A 1 397 ? -20.513 1.307 27.740 1.00 85.62 397 GLY A C 1
ATOM 2988 O O . GLY A 1 397 ? -20.027 1.769 26.714 1.00 85.62 397 GLY A O 1
ATOM 2989 N N . PHE A 1 398 ? -20.177 1.778 28.947 1.00 87.19 398 PHE A N 1
ATOM 2990 C CA . PHE A 1 398 ? -19.222 2.880 29.103 1.00 87.19 398 PHE A CA 1
ATOM 2991 C C . PHE A 1 398 ? -17.818 2.475 28.654 1.00 87.19 398 PHE A C 1
ATOM 2993 O O . PHE A 1 398 ? -17.146 3.247 27.987 1.00 87.19 398 PHE A O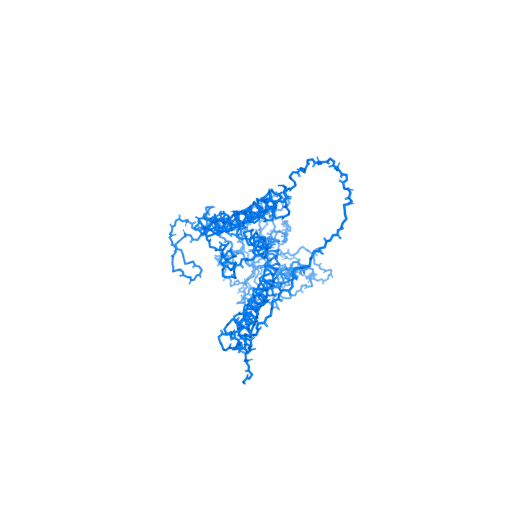 1
ATOM 3000 N N . THR A 1 399 ? -17.403 1.246 28.971 1.00 88.94 399 THR A N 1
ATOM 3001 C CA . THR A 1 399 ? -16.105 0.717 28.538 1.00 88.94 399 THR A CA 1
ATOM 3002 C C . THR A 1 399 ? -16.029 0.680 27.014 1.00 88.94 399 THR A C 1
ATOM 3004 O O . THR A 1 399 ? -15.089 1.220 26.449 1.00 88.94 399 THR A O 1
ATOM 3007 N N . VAL A 1 400 ? -17.040 0.122 26.343 1.00 88.25 400 VAL A N 1
ATOM 3008 C CA . VAL A 1 400 ? -17.092 0.056 24.874 1.00 88.25 400 VAL A CA 1
ATOM 3009 C C . VAL A 1 400 ? -17.052 1.453 24.252 1.00 88.25 400 VAL A C 1
ATOM 3011 O O . VAL A 1 400 ? -16.224 1.698 23.382 1.00 88.25 400 VAL A O 1
ATOM 3014 N N . VAL A 1 401 ? -17.868 2.394 24.737 1.00 89.62 401 VAL A N 1
ATOM 3015 C CA . VAL A 1 401 ? -17.872 3.776 24.226 1.00 89.62 401 VAL A CA 1
ATOM 3016 C C . VAL A 1 401 ? -16.520 4.462 24.437 1.00 89.62 401 VAL A C 1
ATOM 3018 O O . VAL A 1 401 ? -16.022 5.112 23.523 1.00 89.62 401 VAL A O 1
ATOM 3021 N N . THR A 1 402 ? -15.893 4.310 25.609 1.00 89.81 402 THR A N 1
ATOM 3022 C CA . THR A 1 402 ? -14.557 4.872 25.854 1.00 89.81 402 THR A CA 1
ATOM 3023 C C . THR A 1 402 ? -13.525 4.288 24.897 1.00 89.81 402 THR A C 1
ATOM 3025 O O . THR A 1 402 ? -12.713 5.033 24.364 1.00 89.81 402 THR A O 1
ATOM 3028 N N . LEU A 1 403 ? -13.563 2.986 24.624 1.00 89.94 403 LEU A N 1
ATOM 3029 C CA . LEU A 1 403 ? -12.610 2.356 23.710 1.00 89.94 403 LEU A CA 1
ATOM 3030 C C . LEU A 1 403 ? -12.819 2.816 22.260 1.00 89.94 403 LEU A C 1
ATOM 3032 O O . LEU A 1 403 ? -11.848 3.141 21.583 1.00 89.94 403 LEU A O 1
ATOM 3036 N N . LEU A 1 404 ? -14.070 2.942 21.811 1.00 89.69 404 LEU A N 1
ATOM 3037 C CA . LEU A 1 404 ? -14.401 3.464 20.478 1.00 89.69 404 LEU A CA 1
ATOM 3038 C C . LEU A 1 404 ? -14.131 4.967 20.335 1.00 89.69 404 LEU A C 1
ATOM 3040 O O . LEU A 1 404 ? -13.936 5.458 19.233 1.00 89.69 404 LEU A O 1
ATOM 3044 N N . SER A 1 405 ? -14.069 5.722 21.432 1.00 90.00 405 SER A N 1
ATOM 3045 C CA . SER A 1 405 ? -13.811 7.165 21.357 1.00 90.00 405 SER A CA 1
ATOM 3046 C C . SER A 1 405 ? -12.451 7.524 20.753 1.00 90.00 405 SER A C 1
ATOM 3048 O O . SER A 1 405 ? -12.285 8.632 20.254 1.00 90.00 405 SER A O 1
ATOM 3050 N N . GLY A 1 406 ? -11.495 6.590 20.766 1.00 85.56 406 GLY A N 1
ATOM 3051 C CA . GLY A 1 406 ? -10.196 6.770 20.126 1.00 85.56 406 GLY A CA 1
ATOM 3052 C C . GLY A 1 406 ? -10.221 6.687 18.598 1.00 85.56 406 GLY A C 1
ATOM 3053 O O . GLY A 1 406 ? -9.188 6.966 18.010 1.00 85.56 406 GLY A O 1
ATOM 3054 N N . THR A 1 407 ? -11.357 6.348 17.968 1.00 87.75 407 THR A N 1
ATOM 3055 C CA . THR A 1 407 ? -11.515 6.274 16.499 1.00 87.75 407 THR A CA 1
ATOM 3056 C C . THR A 1 407 ? -12.432 7.355 15.925 1.00 87.75 407 THR A C 1
ATOM 3058 O O . THR A 1 407 ? -12.598 7.450 14.712 1.00 87.75 407 THR A O 1
ATOM 3061 N N . VAL A 1 408 ? -13.025 8.193 16.781 1.00 87.25 408 VAL A N 1
ATOM 3062 C CA . VAL A 1 408 ? -13.879 9.311 16.366 1.00 87.25 408 VAL A CA 1
ATOM 3063 C C . VAL A 1 408 ? -13.201 10.621 16.769 1.00 87.25 408 VAL A C 1
ATOM 3065 O O . VAL A 1 408 ? -12.946 10.819 17.963 1.00 87.25 408 VAL A O 1
ATOM 3068 N N . PRO A 1 409 ? -12.918 11.537 15.822 1.00 83.81 409 PRO A N 1
ATOM 3069 C CA . PRO A 1 409 ? -12.296 12.819 16.133 1.00 83.81 409 PRO A CA 1
ATOM 3070 C C . PRO A 1 409 ? -13.049 13.549 17.247 1.00 83.81 409 PRO A C 1
ATOM 3072 O O . PRO A 1 409 ? -14.279 13.549 17.286 1.00 83.81 409 PRO A O 1
ATOM 3075 N N . VAL A 1 410 ? -12.305 14.168 18.168 1.00 87.31 410 VAL A N 1
ATOM 3076 C CA . VAL A 1 410 ? -12.814 14.920 19.335 1.00 87.31 410 VAL A CA 1
ATOM 3077 C C . VAL A 1 410 ? -13.480 14.067 20.433 1.00 87.31 410 VAL A C 1
ATOM 3079 O O . VAL A 1 410 ? -13.409 14.426 21.613 1.00 87.31 410 VAL A O 1
ATOM 3082 N N . LEU A 1 411 ? -14.077 12.916 20.106 1.00 86.75 411 LEU A N 1
ATOM 3083 C CA . LEU A 1 411 ? -14.818 12.087 21.065 1.00 86.75 411 LEU A CA 1
ATOM 3084 C C . LEU A 1 411 ? -13.927 11.536 22.192 1.00 86.75 411 LEU A C 1
ATOM 3086 O O . LEU A 1 411 ? -14.393 11.360 23.322 1.00 86.75 411 LEU A O 1
ATOM 3090 N N . SER A 1 412 ? -12.642 11.320 21.916 1.00 82.12 412 SER A N 1
ATOM 3091 C CA . SER A 1 412 ? -11.630 10.906 22.896 1.00 82.12 412 SER A CA 1
ATOM 3092 C C . SER A 1 412 ? -11.483 11.889 24.066 1.00 82.12 412 SER A C 1
ATOM 3094 O O . SER A 1 412 ? -11.369 11.453 25.213 1.00 82.12 412 SER A O 1
ATOM 3096 N N . PHE A 1 413 ? -11.580 13.203 23.825 1.00 86.56 413 PHE A N 1
ATOM 3097 C CA . PHE A 1 413 ? -11.539 14.218 24.889 1.00 86.56 413 PHE A CA 1
ATOM 3098 C C . PHE A 1 413 ? -12.790 14.174 25.767 1.00 86.56 413 PHE A C 1
ATOM 3100 O O . PHE A 1 413 ? -12.707 14.281 26.992 1.00 86.56 413 PHE A O 1
ATOM 3107 N N . TRP A 1 414 ? -13.961 13.960 25.160 1.00 88.81 414 TRP A N 1
ATOM 3108 C CA . TRP A 1 414 ? -15.199 13.760 25.914 1.00 88.81 414 TRP A CA 1
ATOM 3109 C C . TRP A 1 414 ? -15.111 12.507 26.798 1.00 88.81 414 TRP A C 1
ATOM 3111 O O . TRP A 1 414 ? -15.481 12.546 27.978 1.00 88.81 414 TRP A O 1
ATOM 3121 N N . ALA A 1 415 ? -14.578 11.406 26.261 1.00 84.19 415 ALA A N 1
ATOM 3122 C CA . ALA A 1 415 ? -14.414 10.160 27.000 1.00 84.19 415 ALA A CA 1
ATOM 3123 C C . ALA A 1 415 ? -13.393 10.289 28.143 1.00 84.19 415 ALA A C 1
ATOM 3125 O O . ALA A 1 415 ? -13.651 9.797 29.246 1.00 84.19 415 ALA A O 1
ATOM 3126 N N . GLU A 1 416 ? -12.273 10.988 27.923 1.00 89.31 416 GLU A N 1
ATOM 3127 C CA . GLU A 1 416 ? -11.290 11.321 28.964 1.00 89.31 416 GLU A CA 1
ATOM 3128 C C . GLU A 1 416 ? -11.945 12.118 30.095 1.00 89.31 416 GLU A C 1
ATOM 3130 O O . GLU A 1 416 ? -11.914 11.680 31.250 1.00 89.31 416 GLU A O 1
ATOM 3135 N N . HIS A 1 417 ? -12.652 13.201 29.764 1.00 86.62 417 HIS A N 1
ATOM 3136 C CA . HIS A 1 417 ? -13.337 14.037 30.746 1.00 86.62 417 HIS A CA 1
ATOM 3137 C C . HIS A 1 417 ? -14.358 13.243 31.579 1.00 86.62 417 HIS A C 1
ATOM 3139 O O . HIS A 1 417 ? -14.406 13.348 32.812 1.00 86.62 417 HIS A O 1
ATOM 3145 N N . ARG A 1 418 ? -15.157 12.387 30.927 1.00 87.19 418 ARG A N 1
ATOM 3146 C CA . ARG A 1 418 ? -16.178 11.563 31.592 1.00 87.19 418 ARG A CA 1
ATOM 3147 C C . ARG A 1 418 ? -15.560 10.494 32.495 1.00 87.19 418 ARG A C 1
ATOM 3149 O O . ARG A 1 418 ? -16.063 10.265 33.600 1.00 87.19 418 ARG A O 1
ATOM 3156 N N . ALA A 1 419 ? -14.468 9.867 32.057 1.00 82.62 419 ALA A N 1
ATOM 3157 C CA . ALA A 1 419 ? -13.715 8.897 32.847 1.00 82.62 419 ALA A CA 1
ATOM 3158 C C . ALA A 1 419 ? -13.116 9.547 34.104 1.00 82.62 419 ALA A C 1
ATOM 3160 O O . ALA A 1 419 ? -13.276 9.021 35.209 1.00 82.62 419 ALA A O 1
ATOM 3161 N N . VAL A 1 420 ? -12.509 10.729 33.959 1.00 84.19 420 VAL A N 1
ATOM 3162 C CA . VAL A 1 420 ? -11.932 11.506 35.067 1.00 84.19 420 VAL A CA 1
ATOM 3163 C C . VAL A 1 420 ? -12.996 11.865 36.102 1.00 84.19 420 VAL A C 1
ATOM 3165 O O . VAL A 1 420 ? -12.794 11.638 37.298 1.00 84.19 420 VAL A O 1
ATOM 3168 N N . ALA A 1 421 ? -14.146 12.380 35.660 1.00 84.50 421 ALA A N 1
ATOM 3169 C CA . ALA A 1 421 ? -15.248 12.732 36.552 1.00 84.50 421 ALA A CA 1
ATOM 3170 C C . ALA A 1 421 ? -15.730 11.524 37.376 1.00 84.50 421 ALA A C 1
ATOM 3172 O O . ALA A 1 421 ? -15.991 11.648 38.574 1.00 84.50 421 ALA A O 1
ATOM 3173 N N . ARG A 1 422 ? -15.791 10.335 36.763 1.00 83.81 422 ARG A N 1
ATOM 3174 C CA . ARG A 1 422 ? -16.254 9.105 37.422 1.00 83.81 422 ARG A CA 1
ATOM 3175 C C . ARG A 1 422 ? -15.267 8.586 38.470 1.00 83.81 422 ARG A C 1
ATOM 3177 O O . ARG A 1 422 ? -15.695 8.189 39.553 1.00 83.81 422 ARG A O 1
ATOM 3184 N N . VAL A 1 423 ? -13.966 8.627 38.175 1.00 83.19 423 VAL A N 1
ATOM 3185 C CA . VAL A 1 423 ? -12.912 8.252 39.136 1.00 83.19 423 VAL A CA 1
ATOM 3186 C C . VAL A 1 423 ? -12.909 9.213 40.326 1.00 83.19 423 VAL A C 1
ATOM 3188 O O . VAL A 1 423 ? -12.895 8.775 41.476 1.00 83.19 423 VAL A O 1
ATOM 3191 N N . ARG A 1 424 ? -13.001 10.525 40.073 1.00 84.06 424 ARG A N 1
ATOM 3192 C CA . ARG A 1 424 ? -13.061 11.544 41.134 1.00 84.06 424 ARG A CA 1
ATOM 3193 C C . ARG A 1 424 ? -14.283 11.374 42.034 1.00 84.06 424 ARG A C 1
ATOM 3195 O O . ARG A 1 424 ? -14.133 11.412 43.251 1.00 84.06 424 ARG A O 1
ATOM 3202 N N . ALA A 1 425 ? -15.458 11.123 41.455 1.00 83.69 425 ALA A N 1
ATOM 3203 C CA . ALA A 1 425 ? -16.682 10.897 42.220 1.00 83.69 425 ALA A CA 1
ATOM 3204 C C . ALA A 1 425 ? -16.554 9.700 43.176 1.00 83.69 425 ALA A C 1
ATOM 3206 O O . ALA A 1 425 ? -16.940 9.793 44.337 1.00 83.69 425 ALA A O 1
ATOM 3207 N N . ARG A 1 426 ? -15.952 8.590 42.730 1.00 81.12 426 ARG A N 1
ATOM 3208 C CA . ARG A 1 426 ? -15.729 7.424 43.599 1.00 81.12 426 ARG A CA 1
ATOM 3209 C C . ARG A 1 426 ? -14.719 7.675 44.707 1.00 81.12 426 ARG A C 1
ATOM 3211 O O . ARG A 1 426 ? -14.960 7.256 45.833 1.00 81.12 426 ARG A O 1
ATOM 3218 N N . ARG A 1 427 ? -13.615 8.363 44.402 1.00 83.19 427 ARG A N 1
ATOM 3219 C CA . ARG A 1 427 ? -12.626 8.750 45.419 1.00 83.19 427 ARG A CA 1
ATOM 3220 C C . ARG A 1 427 ? -13.251 9.654 46.486 1.00 83.19 427 ARG A C 1
ATOM 3222 O O . ARG A 1 427 ? -12.967 9.468 47.661 1.00 83.19 427 ARG A O 1
ATOM 3229 N N . ALA A 1 428 ? -14.143 10.567 46.094 1.00 81.19 428 ALA A N 1
ATOM 3230 C CA . ALA A 1 428 ? -14.875 11.414 47.035 1.00 81.19 428 ALA A CA 1
ATOM 3231 C C . ALA A 1 428 ? -15.807 10.602 47.954 1.00 81.19 428 ALA A C 1
ATOM 3233 O O . ALA A 1 428 ? -15.813 10.828 49.159 1.00 81.19 428 ALA A O 1
ATOM 3234 N N . VAL A 1 429 ? -16.539 9.622 47.409 1.00 82.50 429 VAL A N 1
ATOM 3235 C CA . VAL A 1 429 ? -17.391 8.720 48.208 1.00 82.50 429 VAL A CA 1
ATOM 3236 C C . VAL A 1 429 ? -16.559 7.871 49.176 1.00 82.50 429 VAL A C 1
ATOM 3238 O O . VAL A 1 429 ? -16.936 7.728 50.335 1.00 82.50 429 VAL A O 1
ATOM 3241 N N . ALA A 1 430 ? -15.413 7.342 48.734 1.00 79.69 430 ALA A N 1
ATOM 3242 C CA . ALA A 1 430 ? -14.515 6.574 49.598 1.00 79.69 430 ALA A CA 1
ATOM 3243 C C . ALA A 1 430 ? -13.966 7.425 50.757 1.00 79.69 430 ALA A C 1
ATOM 3245 O O . ALA A 1 430 ? -14.023 6.997 51.906 1.00 79.69 430 ALA A O 1
ATOM 3246 N N . ALA A 1 431 ? -13.532 8.658 50.472 1.00 78.25 431 ALA A N 1
ATOM 3247 C CA . ALA A 1 431 ? -13.044 9.588 51.489 1.00 78.25 431 ALA A CA 1
ATOM 3248 C C . ALA A 1 431 ? -14.130 9.980 52.512 1.00 78.25 431 ALA A C 1
ATOM 3250 O O . ALA A 1 431 ? -13.843 10.101 53.700 1.00 78.25 431 ALA A O 1
ATOM 3251 N N . GLN A 1 432 ? -15.385 10.145 52.074 1.00 78.19 432 GLN A N 1
ATOM 3252 C CA . GLN A 1 432 ? -16.519 10.393 52.975 1.00 78.19 432 GLN A CA 1
ATOM 3253 C C . GLN A 1 432 ? -16.828 9.183 53.867 1.00 78.19 432 GLN A C 1
ATOM 3255 O O . GLN A 1 432 ? -17.131 9.358 55.045 1.00 78.19 432 GLN A O 1
ATOM 3260 N N . GLY A 1 433 ? -16.726 7.964 53.324 1.00 73.50 433 GLY A N 1
ATOM 3261 C CA . GLY A 1 433 ? -16.899 6.728 54.088 1.00 73.50 433 GLY A CA 1
ATOM 3262 C C . GLY A 1 433 ? -15.843 6.562 55.181 1.00 73.50 433 GLY A C 1
ATOM 3263 O O . GLY A 1 433 ? -16.194 6.280 56.323 1.00 73.50 433 GLY A O 1
ATOM 3264 N N . GLU A 1 434 ? -14.571 6.812 54.852 1.00 73.94 434 GLU A N 1
ATOM 3265 C CA . GLU A 1 434 ? -13.463 6.773 55.817 1.00 73.94 434 GLU A CA 1
ATOM 3266 C C . GLU A 1 434 ? -13.630 7.828 56.921 1.00 73.94 434 GLU A C 1
ATOM 3268 O O . GLU A 1 434 ? -13.529 7.501 58.107 1.00 73.94 434 GLU A O 1
ATOM 3273 N N . ALA A 1 435 ? -13.967 9.071 56.559 1.00 70.69 435 ALA A N 1
ATOM 3274 C CA . ALA A 1 435 ? -14.222 10.138 57.528 1.00 70.69 435 ALA A CA 1
ATOM 3275 C C . ALA A 1 435 ? -15.386 9.799 58.479 1.00 70.69 435 ALA A C 1
ATOM 3277 O O . ALA A 1 435 ? -15.255 9.965 59.691 1.00 70.69 435 ALA A O 1
ATOM 3278 N N . GLY A 1 436 ? -16.484 9.243 57.952 1.00 69.00 436 GLY A N 1
ATOM 3279 C CA . GLY A 1 436 ? -17.626 8.804 58.757 1.00 69.00 436 GLY A CA 1
ATOM 3280 C C . GLY A 1 436 ? -17.278 7.665 59.719 1.00 69.00 436 GLY A C 1
ATOM 3281 O O . GLY A 1 436 ? -17.679 7.695 60.883 1.00 69.00 436 GLY A O 1
ATOM 3282 N N . THR A 1 437 ? -16.474 6.683 59.292 1.00 71.88 437 THR A N 1
ATOM 3283 C CA . THR A 1 437 ? -16.004 5.611 60.190 1.00 71.88 437 THR A CA 1
ATOM 3284 C C . THR A 1 437 ? -15.106 6.123 61.317 1.00 71.88 437 THR A C 1
ATOM 3286 O O . THR A 1 437 ? -15.238 5.657 62.448 1.00 71.88 437 THR A O 1
ATOM 3289 N N . VAL A 1 438 ? -14.238 7.105 61.048 1.00 71.38 438 VAL A N 1
ATOM 3290 C CA . VAL A 1 438 ? -13.371 7.714 62.072 1.00 71.38 438 VAL A CA 1
ATOM 3291 C C . VAL A 1 438 ? -14.192 8.525 63.078 1.00 71.38 438 VAL A C 1
ATOM 3293 O O . VAL A 1 438 ? -13.956 8.426 64.281 1.00 71.38 438 VAL A O 1
ATOM 3296 N N . GLU A 1 439 ? -15.192 9.279 62.617 1.00 67.75 439 GLU A N 1
ATOM 3297 C CA . GLU A 1 439 ? -16.080 10.057 63.488 1.00 67.75 439 GLU A CA 1
ATOM 3298 C C . GLU A 1 439 ? -16.949 9.159 64.383 1.00 67.75 439 GLU A C 1
ATOM 3300 O O . GLU A 1 439 ? -17.086 9.429 65.578 1.00 67.75 439 GLU A O 1
ATOM 3305 N N . THR A 1 440 ? -17.453 8.044 63.843 1.00 67.75 440 THR A N 1
ATOM 3306 C CA . THR A 1 440 ? -18.241 7.052 64.598 1.00 67.75 440 THR A CA 1
ATOM 3307 C C . THR A 1 440 ? -17.384 6.338 65.652 1.00 67.75 440 THR A C 1
ATOM 3309 O O . THR A 1 440 ? -17.818 6.144 66.787 1.00 67.75 440 THR A O 1
ATOM 3312 N N . ALA A 1 441 ? -16.132 6.005 65.321 1.00 63.53 441 ALA A N 1
ATOM 3313 C CA . ALA A 1 441 ? -15.182 5.443 66.282 1.00 63.53 441 ALA A CA 1
ATOM 3314 C C . ALA A 1 441 ? -14.813 6.450 67.391 1.00 63.53 441 ALA A C 1
ATOM 3316 O O . ALA A 1 441 ? -14.716 6.078 68.559 1.00 63.53 441 ALA A O 1
ATOM 3317 N N . ALA A 1 442 ? -14.660 7.735 67.056 1.00 60.38 442 ALA A N 1
ATOM 3318 C CA . ALA A 1 442 ? -14.346 8.787 68.024 1.00 60.38 442 ALA A CA 1
ATOM 3319 C C . ALA A 1 442 ? -15.521 9.133 68.960 1.00 60.38 442 ALA A C 1
ATOM 3321 O O . ALA A 1 442 ? -15.298 9.503 70.114 1.00 60.38 442 ALA A O 1
ATOM 3322 N N . THR A 1 443 ? -16.768 9.010 68.493 1.00 61.47 443 THR A N 1
ATOM 3323 C CA . THR A 1 443 ? -17.966 9.220 69.327 1.00 61.47 443 THR A CA 1
ATOM 3324 C C . THR A 1 443 ? -18.288 8.018 70.211 1.00 61.47 443 THR A C 1
ATOM 3326 O O . THR A 1 443 ? -18.646 8.227 71.368 1.00 61.47 443 THR A O 1
ATOM 3329 N N . GLY A 1 444 ? -18.076 6.783 69.738 1.00 55.06 444 GLY A N 1
ATOM 3330 C CA . GLY A 1 444 ? -18.250 5.571 70.552 1.00 55.06 444 GLY A CA 1
ATOM 3331 C C . GLY A 1 444 ? -17.299 5.488 71.755 1.00 55.06 444 GLY A C 1
ATOM 3332 O O . GLY A 1 444 ? -17.689 5.025 72.817 1.00 55.06 444 GLY A O 1
ATOM 3333 N N . VAL A 1 445 ? -16.080 6.025 71.642 1.00 54.66 445 VAL A N 1
ATOM 3334 C CA . VAL A 1 445 ? -15.112 6.081 72.759 1.00 54.66 445 VAL A CA 1
ATOM 3335 C C . VAL A 1 445 ? -15.489 7.129 73.821 1.00 54.66 445 VAL A C 1
ATOM 3337 O O . VAL A 1 445 ? -15.043 7.035 74.960 1.00 54.66 445 VAL A O 1
ATOM 3340 N N . ARG A 1 446 ? -16.322 8.127 73.488 1.00 52.97 446 ARG A N 1
ATOM 3341 C CA . ARG A 1 446 ? -16.732 9.198 74.418 1.00 52.97 446 ARG A CA 1
ATOM 3342 C C . ARG A 1 446 ? -17.955 8.861 75.274 1.00 52.97 446 ARG A C 1
ATOM 3344 O O . ARG A 1 446 ? -18.213 9.603 76.216 1.00 52.97 446 ARG A O 1
ATOM 3351 N N . SER A 1 447 ? -18.718 7.814 74.949 1.00 52.81 447 SER A N 1
ATOM 3352 C CA . SER A 1 447 ? -19.892 7.416 75.743 1.00 52.81 447 SER A CA 1
ATOM 3353 C C . SER A 1 447 ? -19.595 6.385 76.834 1.00 52.81 447 SER A C 1
ATOM 3355 O O . SER A 1 447 ? -20.467 6.147 77.662 1.00 52.81 447 SER A O 1
ATOM 3357 N N . ASP A 1 448 ? -18.391 5.805 76.849 1.00 52.06 448 ASP A N 1
ATOM 3358 C CA . ASP A 1 448 ? -17.974 4.750 77.790 1.00 52.06 448 ASP A CA 1
ATOM 3359 C C . ASP A 1 448 ? -17.083 5.262 78.945 1.00 52.06 448 ASP A C 1
ATOM 3361 O O . ASP A 1 448 ? -16.463 4.467 79.653 1.00 52.06 448 ASP A O 1
ATOM 3365 N N . SER A 1 449 ? -17.007 6.582 79.156 1.00 42.81 449 SER A N 1
ATOM 3366 C CA . SER A 1 449 ? -16.208 7.217 80.222 1.00 42.81 449 SER A CA 1
ATOM 3367 C C . SER A 1 449 ? -17.042 7.965 81.248 1.00 42.81 449 SER A C 1
ATOM 3369 O O . SER A 1 449 ? -17.889 8.774 80.801 1.00 42.81 449 SER A O 1
#

Sequence (449 aa):
MKVVSRLLAPRAWGAHLFALLALVVTVWLGVWQFQSWQATREAEAADLTRLDPVPLEDVFGPDDPFPGDKIGQPVLLDGTWVPDGTVYISGRESDGEAGYWVVTPLAIGGGADAPALPIVRGWTADVDSAPAPPSGEAELVGWLQPGEGTTEVDTDRSDDILPQVRLADLVQHVDQDLYGGYAIVAAPEHVAAGNWPTGDRATNDGSAGLVPAELDQLPKSEAFTGLRNFLYAVEWWLFAAFVVFIWLRWTRDELAEERAESLGAVGAGPDPDAGDDLVPAAAGTGTATGVATEPVTPVTPGHSRTDLGFLLYRVMASVVGVLLVVLCLVGVPLANFDGTGMWGLFDSTPGLVTPGSSVQQFGDEITTNLGVLHGWLYMGFLLTAISLARRERWPLGFTVVTLLSGTVPVLSFWAEHRAVARVRARRAVAAQGEAGTVETAATGVRSDS